Protein AF-A0A845X9U5-F1 (afdb_monomer_lite)

Radius of gyration: 23.57 Å; chains: 1; bounding box: 63×46×65 Å

pLDDT: mean 90.85, std 9.79, range [31.52, 98.44]

Structure (mmCIF, N/CA/C/O backbone):
data_AF-A0A845X9U5-F1
#
_entry.id   AF-A0A845X9U5-F1
#
loop_
_atom_site.group_PDB
_atom_site.id
_atom_site.type_symbol
_atom_site.label_atom_id
_atom_site.label_alt_id
_atom_site.label_comp_id
_atom_site.label_asym_id
_atom_site.label_entity_id
_atom_site.label_seq_id
_atom_site.pdbx_PDB_ins_code
_atom_site.Cartn_x
_atom_site.Cartn_y
_atom_site.Cartn_z
_atom_site.occupancy
_atom_site.B_iso_or_equiv
_atom_site.auth_seq_id
_atom_site.auth_comp_id
_atom_site.auth_asym_id
_atom_site.auth_atom_id
_atom_site.pdbx_PDB_model_num
ATOM 1 N N . SER A 1 1 ? 3.322 -19.881 -4.463 1.00 31.52 1 SER A N 1
ATOM 2 C CA . SER A 1 1 ? 2.014 -19.500 -3.898 1.00 31.52 1 SER A CA 1
ATOM 3 C C . SER A 1 1 ? 1.969 -17.984 -3.834 1.00 31.52 1 SER A C 1
ATOM 5 O O . SER A 1 1 ? 2.837 -17.399 -3.206 1.00 31.52 1 SER A O 1
ATOM 7 N N . ARG A 1 2 ? 1.052 -17.325 -4.556 1.00 35.91 2 ARG A N 1
ATOM 8 C CA . ARG A 1 2 ? 0.847 -15.877 -4.382 1.00 35.91 2 ARG A CA 1
ATOM 9 C C . ARG A 1 2 ? 0.108 -15.686 -3.056 1.00 35.91 2 ARG A C 1
ATOM 11 O O . ARG A 1 2 ? -0.905 -16.353 -2.850 1.00 35.91 2 ARG A O 1
ATOM 18 N N . TYR A 1 3 ? 0.653 -14.870 -2.157 1.00 35.44 3 TYR A N 1
ATOM 19 C CA . TYR A 1 3 ? -0.055 -14.401 -0.965 1.00 35.44 3 TYR A CA 1
ATOM 20 C C . TYR A 1 3 ? -1.413 -13.826 -1.402 1.00 35.44 3 TYR A C 1
ATOM 22 O O . TYR A 1 3 ? -1.476 -13.105 -2.397 1.00 35.44 3 TYR A O 1
ATOM 30 N N . LYS A 1 4 ? -2.499 -14.232 -0.735 1.00 44.25 4 LYS A N 1
ATOM 31 C CA . LYS A 1 4 ? -3.850 -13.712 -0.977 1.00 44.25 4 LYS A CA 1
ATOM 32 C C . LYS A 1 4 ? -4.212 -12.828 0.218 1.00 44.25 4 LYS A C 1
ATOM 34 O O . LYS A 1 4 ? -4.571 -13.392 1.252 1.00 44.25 4 LYS A O 1
ATOM 39 N N . PRO A 1 5 ? -4.068 -11.499 0.114 1.00 45.50 5 PRO A N 1
ATOM 40 C CA . PRO A 1 5 ? -4.427 -10.607 1.207 1.00 45.50 5 PRO A CA 1
ATOM 41 C C . PRO A 1 5 ? -5.929 -10.698 1.498 1.00 45.50 5 PRO A C 1
ATOM 43 O O . PRO A 1 5 ? -6.744 -10.859 0.584 1.00 45.50 5 PRO A O 1
ATOM 46 N N . GLN A 1 6 ? -6.280 -10.604 2.778 1.00 49.19 6 GLN A N 1
ATOM 47 C CA . GLN A 1 6 ? -7.663 -10.466 3.238 1.00 49.19 6 GLN A CA 1
ATOM 48 C C . GLN A 1 6 ? -8.200 -9.060 2.870 1.00 49.19 6 GLN A C 1
ATOM 50 O O . GLN A 1 6 ? -7.413 -8.192 2.483 1.00 49.19 6 GLN A O 1
ATOM 55 N N . PRO A 1 7 ? -9.525 -8.820 2.895 1.00 58.03 7 PRO A N 1
ATOM 56 C CA . PRO A 1 7 ? -10.082 -7.467 2.747 1.00 58.03 7 PRO A CA 1
ATOM 57 C C . PRO A 1 7 ? -9.643 -6.539 3.900 1.00 58.03 7 PRO A C 1
ATOM 59 O O . PRO A 1 7 ? -8.901 -6.990 4.775 1.00 58.03 7 PRO A O 1
ATOM 62 N N . SER A 1 8 ? -10.085 -5.268 3.860 1.00 65.44 8 SER A N 1
ATOM 63 C CA . SER A 1 8 ? -9.776 -4.166 4.801 1.00 65.44 8 SER A CA 1
ATOM 64 C C . SER A 1 8 ? -9.824 -4.575 6.272 1.00 65.44 8 SER A C 1
ATOM 66 O O . SER A 1 8 ? -10.243 -5.678 6.608 1.00 65.44 8 SER A O 1
ATOM 68 N N . SER A 1 9 ? -9.383 -3.734 7.188 1.00 70.94 9 SER A N 1
ATOM 69 C CA . SER A 1 9 ? -9.285 -4.085 8.590 1.00 70.94 9 SER A CA 1
ATOM 70 C C . SER A 1 9 ? -10.045 -3.104 9.502 1.00 70.94 9 SER A C 1
ATOM 72 O O . SER A 1 9 ? -10.317 -1.957 9.166 1.00 70.94 9 SER A O 1
ATOM 74 N N . CYS A 1 10 ? -10.606 -3.653 10.577 1.00 91.31 10 CYS A N 1
ATOM 75 C CA . CYS A 1 10 ? -11.752 -3.113 11.297 1.00 91.31 10 CYS A CA 1
ATOM 76 C C . CYS A 1 10 ? -11.868 -3.760 12.692 1.00 91.31 10 CYS A C 1
ATOM 78 O O . CYS A 1 10 ? -11.165 -4.726 13.012 1.00 91.31 10 CYS A O 1
ATOM 80 N N . PHE A 1 11 ? -12.853 -3.307 13.468 1.00 95.88 11 PHE A N 1
ATOM 81 C CA . PHE A 1 11 ? -13.241 -3.858 14.764 1.00 95.88 11 PHE A CA 1
ATOM 82 C C . PHE A 1 11 ? -14.580 -4.601 14.731 1.00 95.88 11 PHE A C 1
ATOM 84 O O . PHE A 1 11 ? -15.528 -4.161 14.088 1.00 95.88 11 PHE A O 1
ATOM 91 N N . GLY A 1 12 ? -14.688 -5.708 15.461 1.00 94.94 12 GLY A N 1
ATOM 92 C CA . GLY A 1 12 ? -15.943 -6.423 15.690 1.00 94.94 12 GLY A CA 1
ATOM 93 C C . GLY A 1 12 ? -16.902 -5.674 16.613 1.00 94.94 12 GLY A C 1
ATOM 94 O O . GLY A 1 12 ? -16.499 -4.775 17.364 1.00 94.94 12 GLY A O 1
ATOM 95 N N . GLN A 1 13 ? -18.170 -6.086 16.567 1.00 94.62 13 GLN A N 1
ATOM 96 C CA . GLN A 1 13 ? -19.234 -5.555 17.425 1.00 94.62 13 GLN A CA 1
ATOM 97 C C . GLN A 1 13 ? -18.867 -5.652 18.911 1.00 94.62 13 GLN A C 1
ATOM 99 O O . GLN A 1 13 ? -18.185 -6.582 19.346 1.00 94.62 13 GLN A O 1
ATOM 104 N N . GLY A 1 14 ? -19.318 -4.679 19.700 1.00 94.56 14 GLY A N 1
ATOM 105 C CA . GLY A 1 14 ? -19.057 -4.608 21.136 1.00 94.56 14 GLY A CA 1
ATOM 106 C C . GLY A 1 14 ? -17.693 -4.023 21.514 1.00 94.56 14 GLY A C 1
ATOM 107 O O . GLY A 1 14 ? -17.473 -3.747 22.696 1.00 94.56 14 GLY A O 1
ATOM 108 N N . THR A 1 15 ? -16.797 -3.772 20.549 1.00 96.75 15 THR A N 1
ATOM 109 C CA . THR A 1 15 ? -15.573 -2.993 20.798 1.00 96.75 15 THR A CA 1
ATOM 110 C C . THR A 1 15 ? -15.973 -1.606 21.295 1.00 96.75 15 THR A C 1
ATOM 112 O O . THR A 1 15 ? -16.692 -0.893 20.596 1.00 96.75 15 THR A O 1
ATOM 115 N N . LEU A 1 16 ? -15.546 -1.205 22.499 1.00 97.44 16 LEU A N 1
ATOM 116 C CA . LEU A 1 16 ? -15.914 0.113 23.022 1.00 97.44 16 LEU A CA 1
ATOM 117 C C . LEU A 1 16 ? -14.948 1.180 22.516 1.00 97.44 16 LEU A C 1
ATOM 119 O O . LEU A 1 16 ? -13.734 0.980 22.486 1.00 97.44 16 LEU A O 1
ATOM 123 N N . VAL A 1 17 ? -15.506 2.334 22.182 1.00 98.12 17 VAL A N 1
ATOM 124 C CA . VAL A 1 17 ? -14.801 3.548 21.779 1.00 98.12 17 VAL A CA 1
ATOM 125 C C . VAL A 1 17 ? -14.891 4.555 22.919 1.00 98.12 17 VAL A C 1
ATOM 127 O O . VAL A 1 17 ? -15.959 4.726 23.516 1.00 98.12 17 VAL A O 1
ATOM 130 N N . LEU A 1 18 ? -13.776 5.215 23.235 1.00 98.12 18 LEU A N 1
ATOM 131 C CA . LEU A 1 18 ? -13.756 6.304 24.209 1.00 98.12 18 LEU A CA 1
ATOM 132 C C . LEU A 1 18 ? -14.296 7.591 23.571 1.00 98.12 18 LEU A C 1
ATOM 134 O O . LEU A 1 18 ? -13.708 8.140 22.636 1.00 98.12 18 LEU A O 1
ATOM 138 N N . MET A 1 19 ? -15.408 8.084 24.101 1.00 98.44 19 MET A N 1
ATOM 139 C CA . MET A 1 19 ? -16.064 9.308 23.653 1.00 98.44 19 MET A CA 1
ATOM 140 C C . MET A 1 19 ? -15.347 10.547 24.202 1.00 98.44 19 MET A C 1
ATOM 142 O O . MET A 1 19 ? -14.630 10.479 25.203 1.00 98.44 19 MET A O 1
ATOM 146 N N . ALA A 1 20 ? -15.547 11.703 23.566 1.00 98.00 20 ALA A N 1
ATOM 147 C CA . ALA A 1 20 ? -14.910 12.959 23.976 1.00 98.00 20 ALA A CA 1
ATOM 148 C C . ALA A 1 20 ? -15.318 13.441 25.383 1.00 98.00 20 ALA A C 1
ATOM 150 O O . ALA A 1 20 ? -14.573 14.182 26.023 1.00 98.00 20 ALA A O 1
ATOM 151 N N . ASP A 1 21 ? -16.485 13.024 25.877 1.00 97.50 21 ASP A N 1
ATOM 152 C CA . ASP A 1 21 ? -16.971 13.327 27.228 1.00 97.50 21 ASP A CA 1
ATOM 153 C C . ASP A 1 21 ? -16.441 12.354 28.302 1.00 97.50 21 ASP A C 1
ATOM 155 O O . ASP A 1 21 ? -16.781 12.487 29.479 1.00 97.50 21 ASP A O 1
ATOM 159 N N . GLY A 1 22 ? -15.605 11.387 27.906 1.00 96.25 22 GLY A N 1
ATOM 160 C CA . GLY A 1 22 ? -15.029 10.360 28.771 1.00 96.25 22 GLY A CA 1
ATOM 161 C C . GLY A 1 22 ? -15.909 9.122 28.969 1.00 96.25 22 GLY A C 1
ATOM 162 O O . GLY A 1 22 ? -15.465 8.178 29.623 1.00 96.25 22 GLY A O 1
ATOM 163 N N . GLN A 1 23 ? -17.128 9.087 28.418 1.00 97.00 23 GLN A N 1
ATOM 164 C CA . GLN A 1 23 ? -17.947 7.872 28.404 1.00 97.00 23 GLN A CA 1
ATOM 165 C C . GLN A 1 23 ? -17.443 6.878 27.353 1.00 97.00 23 GLN A C 1
ATOM 167 O O . GLN A 1 23 ? -16.634 7.206 26.485 1.00 97.00 23 GLN A O 1
ATOM 172 N N . THR A 1 24 ? -17.943 5.646 27.407 1.00 97.44 24 THR A N 1
ATOM 173 C CA . THR A 1 24 ? -17.691 4.635 26.379 1.00 97.44 24 THR A CA 1
ATOM 174 C C . THR A 1 24 ? -18.954 4.325 25.598 1.00 97.44 24 THR A C 1
ATOM 176 O O . THR A 1 24 ? -20.063 4.342 26.137 1.00 97.44 24 THR A O 1
ATOM 179 N N . LYS A 1 25 ? -18.787 4.013 24.315 1.00 97.56 25 LYS A N 1
ATOM 180 C CA . LYS A 1 25 ? -19.885 3.609 23.437 1.00 97.56 25 LYS A CA 1
ATOM 181 C C . LYS A 1 25 ? -19.441 2.425 22.573 1.00 97.56 25 LYS A C 1
ATOM 183 O O . LYS A 1 25 ? -18.320 2.461 22.068 1.00 97.56 25 LYS A O 1
ATOM 188 N N . PRO A 1 26 ? -20.263 1.373 22.406 1.00 97.50 26 PRO A N 1
ATOM 189 C CA . PRO A 1 26 ? -19.963 0.307 21.453 1.00 97.50 26 PRO A CA 1
ATOM 190 C C . PRO A 1 26 ? -19.811 0.876 20.040 1.00 97.50 26 PRO A C 1
ATOM 192 O O . PRO A 1 26 ? -20.582 1.762 19.655 1.00 97.50 26 PRO A O 1
ATOM 195 N N . ILE A 1 27 ? -18.837 0.384 19.276 1.00 97.69 27 ILE A N 1
ATOM 196 C CA . ILE A 1 27 ? -18.487 0.940 17.964 1.00 97.69 27 ILE A CA 1
ATOM 197 C C . ILE A 1 27 ? -19.661 0.898 16.978 1.00 97.69 27 ILE A C 1
ATOM 199 O O . ILE A 1 27 ? -19.878 1.855 16.240 1.00 97.69 27 ILE A O 1
ATOM 203 N N . GLU A 1 28 ? -20.500 -0.137 17.039 1.00 96.69 28 GLU A N 1
ATOM 204 C CA . GLU A 1 28 ? -21.699 -0.278 16.209 1.00 96.69 28 GLU A CA 1
ATOM 205 C C . GLU A 1 28 ? -22.796 0.751 16.521 1.00 96.69 28 GLU A C 1
ATOM 207 O O . GLU A 1 28 ? -23.734 0.919 15.744 1.00 96.69 28 GLU A O 1
ATOM 212 N N . SER A 1 29 ? -22.703 1.431 17.668 1.00 97.75 29 SER A N 1
ATOM 213 C CA . SER A 1 29 ? -23.651 2.471 18.076 1.00 97.75 29 SER A CA 1
ATOM 214 C C . SER A 1 29 ? -23.189 3.881 17.698 1.00 97.75 29 SER A C 1
ATOM 216 O O . SER A 1 29 ? -23.972 4.826 17.848 1.00 97.75 29 SER A O 1
ATOM 218 N N . ILE A 1 30 ? -21.931 4.056 17.277 1.00 98.00 30 ILE A N 1
ATOM 219 C CA . ILE A 1 30 ? -21.366 5.350 16.870 1.00 98.00 30 ILE A CA 1
ATOM 220 C C . ILE A 1 30 ? -22.118 5.880 15.643 1.00 98.00 30 ILE A C 1
ATOM 222 O O . ILE A 1 30 ? -22.505 5.117 14.759 1.00 98.00 30 ILE A O 1
ATOM 226 N N . GLN A 1 31 ? -22.354 7.190 15.602 1.00 96.62 31 GLN A N 1
ATOM 227 C CA . GLN A 1 31 ? -23.038 7.874 14.503 1.00 96.62 31 GLN A CA 1
ATOM 228 C C . GLN A 1 31 ? -22.156 8.971 13.903 1.00 96.62 31 GLN A C 1
ATOM 230 O O . GLN A 1 31 ? -21.259 9.499 14.560 1.00 96.62 31 GLN A O 1
ATOM 235 N N . LEU A 1 32 ? -22.425 9.336 12.645 1.00 94.69 32 LEU A N 1
ATOM 236 C CA . LEU A 1 32 ? -21.774 10.485 12.016 1.00 94.69 32 LEU A CA 1
ATOM 237 C C . LEU A 1 32 ? -22.016 11.750 12.850 1.00 94.69 32 LEU A C 1
ATOM 239 O O . LEU A 1 32 ? -23.143 12.048 13.243 1.00 94.69 32 LEU A O 1
ATOM 243 N N . GLY A 1 33 ? -20.946 12.500 13.102 1.00 96.12 33 GLY A N 1
ATOM 244 C CA . GLY A 1 33 ? -20.955 13.694 13.941 1.00 96.12 33 GLY A CA 1
ATOM 245 C C . GLY A 1 33 ? -20.732 13.445 15.435 1.00 96.12 33 GLY A C 1
ATOM 246 O O . GLY A 1 33 ? -20.496 14.428 16.140 1.00 96.12 33 GLY A O 1
ATOM 247 N N . ASP A 1 34 ? -20.747 12.191 15.913 1.00 98.38 34 ASP A N 1
ATOM 248 C CA . ASP A 1 34 ? -20.319 11.867 17.280 1.00 98.38 34 ASP A CA 1
ATOM 249 C C . ASP A 1 34 ? -18.869 12.335 17.499 1.00 98.38 34 ASP A C 1
ATOM 251 O O . ASP A 1 34 ? -18.025 12.222 16.607 1.00 98.38 34 ASP A O 1
ATOM 255 N N . GLU A 1 35 ? -18.567 12.852 18.693 1.00 98.38 35 GLU A N 1
ATOM 256 C CA . GLU A 1 35 ? -17.213 13.269 19.069 1.00 98.38 35 GLU A CA 1
ATOM 257 C C . GLU A 1 35 ? -16.525 12.186 19.903 1.00 98.38 35 GLU A C 1
ATOM 259 O O . GLU A 1 35 ? -16.975 11.831 20.996 1.00 98.38 35 GLU A O 1
ATOM 264 N N . VAL A 1 36 ? -15.400 11.681 19.400 1.00 98.44 36 VAL A N 1
ATOM 265 C CA . VAL A 1 36 ? -14.570 10.680 20.079 1.00 98.44 36 VAL A CA 1
ATOM 266 C C . VAL A 1 36 ? -13.299 11.314 20.627 1.00 98.44 36 VAL A C 1
ATOM 268 O O . VAL A 1 36 ? -12.811 12.333 20.120 1.00 98.44 36 VAL A O 1
ATOM 271 N N . GLN A 1 37 ? -12.743 10.706 21.670 1.00 97.88 37 GLN A N 1
ATOM 272 C CA . GLN A 1 37 ? -11.447 11.108 22.192 1.00 97.88 37 GLN A CA 1
ATOM 273 C C . GLN A 1 37 ? -10.350 10.680 21.209 1.00 97.88 37 GLN A C 1
ATOM 275 O O . GLN A 1 37 ? -10.283 9.519 20.805 1.00 97.88 37 GLN A O 1
ATOM 280 N N . SER A 1 38 ? -9.458 11.610 20.861 1.00 96.00 38 SER A N 1
ATOM 281 C CA . SER A 1 38 ? -8.282 11.332 20.030 1.00 96.00 38 SER A CA 1
ATOM 282 C C . SER A 1 38 ? -6.997 11.839 20.683 1.00 96.00 38 SER A C 1
ATOM 284 O O . SER A 1 38 ? -7.021 12.665 21.601 1.00 96.00 38 SER A O 1
ATOM 286 N N . ASN A 1 39 ? -5.846 11.377 20.198 1.00 93.19 39 ASN A N 1
ATOM 287 C CA . ASN A 1 39 ? -4.536 11.869 20.640 1.00 93.19 39 ASN A CA 1
ATOM 288 C C . ASN A 1 39 ? -4.292 13.362 20.329 1.00 93.19 39 ASN A C 1
ATOM 290 O O . ASN A 1 39 ? -3.377 13.956 20.895 1.00 93.19 39 ASN A O 1
ATOM 294 N N . LEU A 1 40 ? -5.102 13.976 19.460 1.00 92.94 40 LEU A N 1
ATOM 295 C CA . LEU A 1 40 ? -5.046 15.400 19.104 1.00 92.94 40 LEU A CA 1
ATOM 296 C C . LEU A 1 40 ? -6.229 16.205 19.680 1.00 92.94 40 LEU A C 1
ATOM 298 O O . LEU A 1 40 ? -6.554 17.283 19.171 1.00 92.94 40 LEU A O 1
ATOM 302 N N . GLY A 1 41 ? -6.867 15.681 20.733 1.00 94.69 41 GLY A N 1
ATOM 303 C CA . GLY A 1 41 ? -8.091 16.216 21.336 1.00 94.69 41 GLY A CA 1
ATOM 304 C C . GLY A 1 41 ? -9.364 15.651 20.695 1.00 94.69 41 GLY A C 1
ATOM 305 O O . GLY A 1 41 ? -9.270 14.825 19.789 1.00 94.69 41 GLY A O 1
ATOM 306 N N . PRO A 1 42 ? -10.559 16.062 21.144 1.00 97.38 42 PRO A N 1
ATOM 307 C CA . PRO A 1 42 ? -11.818 15.609 20.557 1.00 97.38 42 PRO A CA 1
ATOM 308 C C . PRO A 1 42 ? -11.879 15.796 19.035 1.00 97.38 42 PRO A C 1
ATOM 310 O O . PRO A 1 42 ? -11.391 16.801 18.494 1.00 97.38 42 PRO A O 1
ATOM 313 N N . ARG A 1 43 ? -12.461 14.812 18.346 1.00 97.38 43 ARG A N 1
ATOM 314 C CA . ARG A 1 43 ? -12.668 14.822 16.893 1.00 97.38 43 ARG A CA 1
ATOM 315 C C . ARG A 1 43 ? -14.025 14.238 16.540 1.00 97.38 43 ARG A C 1
ATOM 317 O O . ARG A 1 43 ? -14.436 13.238 17.126 1.00 97.38 43 ARG A O 1
ATOM 324 N N . LYS A 1 44 ? -14.676 14.831 15.543 1.00 97.50 44 LYS A N 1
ATOM 325 C CA . LYS A 1 44 ? -15.920 14.301 14.976 1.00 97.50 44 LYS A CA 1
ATOM 326 C C . LYS A 1 44 ? -15.667 13.101 14.079 1.00 97.50 44 LYS A C 1
ATOM 328 O O . LYS A 1 44 ? -14.728 13.111 13.284 1.00 97.50 44 LYS A O 1
ATOM 333 N N . VAL A 1 45 ? -16.554 12.119 14.155 1.00 96.56 45 VAL A N 1
ATOM 334 C CA . VAL A 1 45 ? -16.645 11.018 13.193 1.00 96.56 45 VAL A CA 1
ATOM 335 C C . VAL A 1 45 ? -17.290 11.535 11.908 1.00 96.56 45 VAL A C 1
ATOM 337 O O . VAL A 1 45 ? -18.387 12.094 11.941 1.00 96.56 45 VAL A O 1
ATOM 340 N N . VAL A 1 46 ? -16.609 11.364 10.776 1.00 94.00 46 VAL A N 1
ATOM 341 C CA . VAL A 1 46 ? -17.048 11.854 9.455 1.00 94.00 46 VAL A CA 1
ATOM 342 C C . VAL A 1 46 ? -17.328 10.747 8.445 1.00 94.00 46 VAL A C 1
ATOM 344 O O . VAL A 1 46 ? -17.990 10.997 7.441 1.00 94.00 46 VAL A O 1
ATOM 347 N N . LEU A 1 47 ? -16.859 9.530 8.717 1.00 92.25 47 LEU A N 1
ATOM 348 C CA . LEU A 1 47 ? -17.216 8.323 7.981 1.00 92.25 47 LEU A CA 1
ATOM 349 C C . LEU A 1 47 ? -17.216 7.142 8.951 1.00 92.25 47 LEU A C 1
ATOM 351 O O . LEU A 1 47 ? -16.389 7.090 9.862 1.00 92.25 47 LEU A O 1
ATOM 355 N N . ILE A 1 48 ? -18.130 6.201 8.739 1.00 93.75 48 ILE A N 1
ATOM 356 C CA . ILE A 1 48 ? -18.153 4.922 9.447 1.00 93.75 48 ILE A CA 1
ATOM 357 C C . ILE A 1 48 ? -18.146 3.842 8.378 1.00 93.75 48 ILE A C 1
ATOM 359 O O . ILE A 1 48 ? -19.126 3.688 7.648 1.00 93.75 48 ILE A O 1
ATOM 363 N N . GLU A 1 49 ? -17.042 3.116 8.272 1.00 92.12 49 GLU A N 1
ATOM 364 C CA . GLU A 1 49 ? -16.966 1.964 7.384 1.00 92.12 49 GLU A CA 1
ATOM 365 C C . GLU A 1 49 ? -17.585 0.757 8.081 1.00 92.12 49 GLU A C 1
ATOM 367 O O . GLU A 1 49 ? -17.336 0.530 9.264 1.00 92.12 49 GLU A O 1
ATOM 372 N N . GLN A 1 50 ? -18.412 -0.005 7.361 1.00 92.62 50 GLN A N 1
ATOM 373 C CA . GLN A 1 50 ? -19.138 -1.153 7.918 1.00 92.62 50 GLN A CA 1
ATOM 374 C C . GLN A 1 50 ? -19.042 -2.400 7.019 1.00 92.62 50 GLN A C 1
ATOM 376 O O . GLN A 1 50 ? -20.070 -2.934 6.592 1.00 92.62 50 GLN A O 1
ATOM 381 N N . PRO A 1 51 ? -17.838 -2.861 6.629 1.00 91.25 51 PRO A N 1
ATOM 382 C CA . PRO A 1 51 ? -17.717 -4.028 5.765 1.00 91.25 51 PRO A CA 1
ATOM 383 C C . PRO A 1 51 ? -18.123 -5.318 6.493 1.00 91.25 51 PRO A C 1
ATOM 385 O O . PRO A 1 51 ? -18.018 -5.434 7.716 1.00 91.25 51 PRO A O 1
ATOM 388 N N . LYS A 1 52 ? -18.520 -6.351 5.741 1.00 91.62 52 LYS A N 1
ATOM 389 C CA . LYS A 1 52 ? -18.781 -7.673 6.329 1.00 91.62 52 LYS A CA 1
ATOM 390 C C . LYS A 1 52 ? -17.485 -8.305 6.802 1.00 91.62 52 LYS A C 1
ATOM 392 O O . LYS A 1 52 ? -16.490 -8.300 6.070 1.00 91.62 52 LYS A O 1
ATOM 397 N N . ARG A 1 53 ? -17.494 -8.954 7.965 1.00 90.19 53 ARG A N 1
ATOM 398 C CA . ARG A 1 53 ? -16.384 -9.737 8.523 1.00 90.19 53 ARG A CA 1
ATOM 399 C C . ARG A 1 53 ? -15.840 -10.754 7.525 1.00 90.19 53 ARG A C 1
ATOM 401 O O . ARG A 1 53 ? -14.629 -10.944 7.489 1.00 90.19 53 ARG A O 1
ATOM 408 N N . ALA A 1 54 ? -16.685 -11.341 6.675 1.00 87.69 54 ALA A N 1
ATOM 409 C CA . ALA A 1 54 ? -16.272 -12.152 5.524 1.00 87.69 54 ALA A CA 1
ATOM 410 C C . ALA A 1 54 ? -15.245 -13.244 5.879 1.00 87.69 54 ALA A C 1
ATOM 412 O O . ALA A 1 54 ? -14.206 -13.386 5.235 1.00 87.69 54 ALA A O 1
ATOM 413 N N . ASN A 1 55 ? -15.533 -14.010 6.935 1.00 88.31 55 ASN A N 1
ATOM 414 C CA . ASN A 1 55 ? -14.688 -15.101 7.430 1.00 88.31 55 ASN A CA 1
ATOM 415 C C . ASN A 1 55 ? -13.276 -14.672 7.887 1.00 88.31 55 ASN A C 1
ATOM 417 O O . ASN A 1 55 ? -12.352 -15.489 7.914 1.00 88.31 55 ASN A O 1
ATOM 421 N N . ARG A 1 56 ? -13.089 -13.407 8.275 1.00 90.38 56 ARG A N 1
ATOM 422 C CA . ARG A 1 56 ? -11.860 -12.951 8.935 1.00 90.38 56 ARG A CA 1
ATOM 423 C C . ARG A 1 56 ? -11.850 -13.372 10.409 1.00 90.38 56 ARG A C 1
ATOM 425 O O . ARG A 1 56 ? -12.846 -13.228 11.118 1.00 90.38 56 ARG A O 1
ATOM 432 N N . THR A 1 57 ? -10.712 -13.865 10.889 1.00 94.25 57 THR A N 1
ATOM 433 C CA . THR A 1 57 ? -10.446 -14.027 12.328 1.00 94.25 57 THR A CA 1
ATOM 434 C C . THR A 1 57 ? -10.335 -12.645 12.972 1.00 94.25 57 THR A C 1
ATOM 436 O O . THR A 1 57 ? -9.660 -11.771 12.422 1.00 94.25 57 THR A O 1
ATOM 439 N N . LEU A 1 58 ? -10.983 -12.457 14.122 1.00 95.75 58 LEU A N 1
ATOM 440 C CA . LEU A 1 58 ? -10.787 -11.280 14.970 1.00 95.75 58 LEU A CA 1
ATOM 441 C C . LEU A 1 58 ? -9.861 -11.641 16.125 1.00 95.75 58 LEU A C 1
ATOM 443 O O . LEU A 1 58 ? -9.758 -12.806 16.495 1.00 95.75 58 LEU A O 1
ATOM 447 N N . TYR A 1 59 ? -9.180 -10.660 16.691 1.00 96.75 59 TYR A N 1
ATOM 448 C CA . TYR A 1 59 ? -8.189 -10.871 17.733 1.00 96.75 59 TYR A CA 1
ATOM 449 C C . TYR A 1 59 ? -8.457 -9.928 18.890 1.00 96.75 59 TYR A C 1
ATOM 451 O O . TYR A 1 59 ? -8.642 -8.728 18.672 1.00 96.75 59 TYR A O 1
ATOM 459 N N . SER A 1 60 ? -8.432 -10.473 20.104 1.00 96.06 60 SER A N 1
ATOM 460 C CA . SER A 1 60 ? -8.431 -9.672 21.320 1.00 96.06 60 SER A CA 1
ATOM 461 C C . SER A 1 60 ? -7.045 -9.583 21.935 1.00 96.06 60 SER A C 1
ATOM 463 O O . SER A 1 60 ? -6.229 -10.504 21.848 1.00 96.06 60 SER A O 1
ATOM 465 N N . LEU A 1 61 ? -6.769 -8.425 22.532 1.00 96.19 61 LEU A N 1
ATOM 466 C CA . LEU A 1 61 ? -5.487 -8.097 23.150 1.00 96.19 61 LEU A CA 1
ATOM 467 C C . LEU A 1 61 ? -5.668 -8.024 24.663 1.00 96.19 61 LEU A C 1
ATOM 469 O O . LEU A 1 61 ? -6.574 -7.336 25.130 1.00 96.19 61 LEU A O 1
ATOM 473 N N . ASN A 1 62 ? -4.819 -8.701 25.438 1.00 95.44 62 ASN A N 1
ATOM 474 C CA . ASN A 1 62 ? -4.832 -8.663 26.908 1.00 95.44 62 ASN A CA 1
ATOM 475 C C . ASN A 1 62 ? -6.215 -8.934 27.541 1.00 95.44 62 ASN A C 1
ATOM 477 O O . ASN A 1 62 ? -6.566 -8.301 28.532 1.00 95.44 62 ASN A O 1
ATOM 481 N N . GLN A 1 63 ? -7.010 -9.844 26.961 1.00 90.12 63 GLN A N 1
ATOM 482 C CA . GLN A 1 63 ? -8.383 -10.156 27.410 1.00 90.12 63 GLN A CA 1
ATOM 483 C C . GLN A 1 63 ? -9.348 -8.953 27.372 1.00 90.12 63 GLN A C 1
ATOM 485 O O . GLN A 1 63 ? -10.393 -8.969 28.021 1.00 90.12 63 GLN A O 1
ATOM 490 N N . SER A 1 64 ? -9.007 -7.902 26.621 1.00 90.38 64 SER A N 1
ATOM 491 C CA . SER A 1 64 ? -9.879 -6.746 26.410 1.00 90.38 64 SER A CA 1
ATOM 492 C C . SER A 1 64 ? -11.052 -7.071 25.482 1.00 90.38 64 SER A C 1
ATOM 494 O O . SER A 1 64 ? -11.074 -8.095 24.799 1.00 90.38 64 SER A O 1
ATOM 496 N N . THR A 1 65 ? -12.012 -6.149 25.422 1.00 88.44 65 THR A N 1
ATOM 497 C CA . THR A 1 65 ? -13.155 -6.172 24.495 1.00 88.44 65 THR A CA 1
ATOM 498 C C . THR A 1 65 ? -12.809 -5.683 23.085 1.00 88.44 65 THR A C 1
ATOM 500 O O . THR A 1 65 ? -13.708 -5.485 22.274 1.00 88.44 65 THR A O 1
ATOM 503 N N . VAL A 1 66 ? -11.529 -5.456 22.772 1.00 87.44 66 VAL A N 1
ATOM 504 C CA . VAL A 1 66 ? -11.103 -5.106 21.411 1.00 87.44 66 VAL A CA 1
ATOM 505 C C . VAL A 1 66 ? -11.131 -6.357 20.550 1.00 87.44 66 VAL A C 1
ATOM 507 O O . VAL A 1 66 ? -10.441 -7.317 20.868 1.00 87.44 66 VAL A O 1
ATOM 510 N N . PHE A 1 67 ? -11.866 -6.333 19.441 1.00 92.06 67 PHE A N 1
ATOM 511 C CA . PHE A 1 67 ? -11.876 -7.424 18.464 1.00 92.06 67 PHE A CA 1
ATOM 512 C C . PHE A 1 67 ? -11.392 -6.918 17.110 1.00 92.06 67 PHE A C 1
ATOM 514 O O . PHE A 1 67 ? -12.195 -6.575 16.254 1.00 92.06 67 PHE A O 1
ATOM 521 N N . ALA A 1 68 ? -10.081 -6.845 16.906 1.00 95.75 68 ALA A N 1
ATOM 522 C CA . ALA A 1 68 ? -9.505 -6.290 15.682 1.00 95.75 68 ALA A CA 1
ATOM 523 C C . ALA A 1 68 ? -9.200 -7.377 14.646 1.00 95.75 68 ALA A C 1
ATOM 525 O O . ALA A 1 68 ? -8.819 -8.496 14.990 1.00 95.75 68 ALA A O 1
ATOM 526 N N . THR A 1 69 ? -9.302 -7.059 13.362 1.00 95.25 69 THR A N 1
ATOM 527 C CA . THR A 1 69 ? -8.736 -7.907 12.303 1.00 95.25 69 THR A CA 1
ATOM 528 C C . THR A 1 69 ? -7.208 -7.840 12.280 1.00 95.25 69 THR A C 1
ATOM 530 O O . THR A 1 69 ? -6.594 -6.915 12.809 1.00 95.25 69 THR A O 1
ATOM 533 N N . SER A 1 70 ? -6.560 -8.811 11.629 1.00 95.50 70 SER A N 1
ATOM 534 C CA . SER A 1 70 ? -5.095 -8.929 11.665 1.00 95.50 70 SER A CA 1
ATOM 535 C C . SER A 1 70 ? -4.343 -7.744 11.046 1.00 95.50 70 SER A C 1
ATOM 537 O O . SER A 1 70 ? -3.189 -7.516 11.391 1.00 95.50 70 SER A O 1
ATOM 539 N N . GLY A 1 71 ? -4.968 -7.001 10.133 1.00 94.25 71 GLY A N 1
ATOM 540 C CA . GLY A 1 71 ? -4.357 -5.843 9.481 1.00 94.25 71 GLY A CA 1
ATOM 541 C C . GLY A 1 71 ? -4.413 -4.547 10.292 1.00 94.25 71 GLY A C 1
ATOM 542 O O . GLY A 1 71 ? -3.860 -3.561 9.821 1.00 94.25 71 GLY A O 1
ATOM 543 N N . HIS A 1 72 ? -5.062 -4.518 11.465 1.00 96.06 72 HIS A N 1
ATOM 544 C CA . HIS A 1 72 ? -5.474 -3.235 12.039 1.00 96.06 72 HIS A CA 1
ATOM 545 C C . HIS A 1 72 ? -4.288 -2.476 12.638 1.00 96.06 72 HIS A C 1
ATOM 547 O O . HIS A 1 72 ? -3.512 -3.078 13.389 1.00 96.06 72 HIS A O 1
ATOM 553 N N . PRO A 1 73 ? -4.119 -1.178 12.326 1.00 95.75 73 PRO A N 1
ATOM 554 C CA . PRO A 1 73 ? -2.982 -0.396 12.787 1.00 95.75 73 PRO A CA 1
ATOM 555 C C . PRO A 1 73 ? -3.159 0.088 14.234 1.00 95.75 73 PRO A C 1
ATOM 557 O O . PRO A 1 73 ? -3.906 1.020 14.529 1.00 95.75 73 PRO A O 1
ATOM 560 N N . PHE A 1 74 ? -2.367 -0.478 15.140 1.00 96.81 74 PHE A N 1
ATOM 561 C CA . PHE A 1 74 ? -2.192 0.023 16.503 1.00 96.81 74 PHE A CA 1
ATOM 562 C C . PHE A 1 74 ? -0.981 0.950 16.592 1.00 96.81 74 PHE A C 1
ATOM 564 O O . PHE A 1 74 ? 0.059 0.686 15.988 1.00 96.81 74 PHE A O 1
ATOM 571 N N . ARG A 1 75 ? -1.059 2.021 17.380 1.00 95.75 75 ARG A N 1
ATOM 572 C CA . ARG A 1 75 ? 0.072 2.939 17.579 1.00 95.75 75 ARG A CA 1
ATOM 573 C C . ARG A 1 75 ? 1.127 2.332 18.498 1.00 95.75 75 ARG A C 1
ATOM 575 O O . ARG A 1 75 ? 0.817 1.872 19.593 1.00 95.75 75 ARG A O 1
ATOM 582 N N . ALA A 1 76 ? 2.388 2.395 18.082 1.00 94.56 76 ALA A N 1
ATOM 583 C CA . ALA A 1 76 ? 3.529 2.084 18.935 1.00 94.56 76 ALA A CA 1
ATOM 584 C C . ALA A 1 76 ? 3.645 3.088 20.091 1.00 94.56 76 ALA A C 1
ATOM 586 O O . ALA A 1 76 ? 3.457 4.287 19.880 1.00 94.56 76 ALA A O 1
ATOM 587 N N . ALA A 1 77 ? 4.032 2.620 21.277 1.00 92.38 77 ALA A N 1
ATOM 588 C CA . ALA A 1 77 ? 4.470 3.505 22.351 1.00 92.38 77 ALA A CA 1
ATOM 589 C C . ALA A 1 77 ? 5.887 4.038 22.057 1.00 92.38 77 ALA A C 1
ATOM 591 O O . ALA A 1 77 ? 6.805 3.262 21.790 1.00 92.38 77 ALA A O 1
ATOM 592 N N . GLY A 1 78 ? 6.100 5.355 22.113 1.00 82.19 78 GLY A N 1
ATOM 593 C CA . GLY A 1 78 ? 7.436 5.945 21.981 1.00 82.19 78 GLY A CA 1
ATOM 594 C C . GLY A 1 78 ? 7.437 7.468 21.848 1.00 82.19 78 GLY A C 1
ATOM 595 O O . GLY A 1 78 ? 6.396 8.100 21.745 1.00 82.19 78 GLY A O 1
ATOM 596 N N . ALA A 1 79 ? 8.621 8.086 21.831 1.00 60.34 79 ALA A N 1
ATOM 597 C CA . ALA A 1 79 ? 8.738 9.549 21.769 1.00 60.34 79 ALA A CA 1
ATOM 598 C C . ALA A 1 79 ? 8.120 10.158 20.493 1.00 60.34 79 ALA A C 1
ATOM 600 O O . ALA A 1 79 ? 7.580 11.260 20.548 1.00 60.34 79 ALA A O 1
ATOM 601 N N . ASP A 1 80 ? 8.156 9.423 19.375 1.00 67.12 80 ASP A N 1
ATOM 602 C CA . ASP A 1 80 ? 7.641 9.902 18.090 1.00 67.12 80 ASP A CA 1
ATOM 603 C C . ASP A 1 80 ? 6.231 9.369 17.751 1.00 67.12 80 ASP A C 1
ATOM 605 O O . ASP A 1 80 ? 5.587 9.943 16.882 1.00 67.12 80 ASP A O 1
ATOM 609 N N . ASN A 1 81 ? 5.723 8.309 18.410 1.00 67.00 81 ASN A N 1
ATOM 610 C CA . ASN A 1 81 ? 4.367 7.720 18.248 1.00 67.00 81 ASN A CA 1
ATOM 611 C C . ASN A 1 81 ? 3.843 7.561 16.793 1.00 67.00 81 ASN A C 1
ATOM 613 O O . ASN A 1 81 ? 2.633 7.508 16.546 1.00 67.00 81 ASN A O 1
ATOM 617 N N . VAL A 1 82 ? 4.733 7.496 15.799 1.00 80.12 82 VAL A N 1
ATOM 618 C CA . VAL A 1 82 ? 4.363 7.366 14.380 1.00 80.12 82 VAL A CA 1
ATOM 619 C C . VAL A 1 82 ? 4.458 5.934 13.864 1.00 80.12 82 VAL A C 1
ATOM 621 O O . VAL A 1 82 ? 3.912 5.642 12.812 1.00 80.12 82 VAL A O 1
ATOM 624 N N . MET A 1 83 ? 5.122 5.019 14.562 1.00 91.12 83 MET A N 1
ATOM 625 C CA . MET A 1 83 ? 5.169 3.628 14.114 1.00 91.12 83 MET A CA 1
ATOM 626 C C . MET A 1 83 ? 3.837 2.929 14.401 1.00 91.12 83 MET A C 1
ATOM 628 O O . MET A 1 83 ? 3.184 3.208 15.411 1.00 91.12 83 MET A O 1
ATOM 632 N N . ARG A 1 84 ? 3.426 2.040 13.494 1.00 94.44 84 ARG A N 1
ATOM 633 C CA . ARG A 1 84 ? 2.220 1.218 13.638 1.00 94.44 84 ARG A CA 1
ATOM 634 C C . ARG A 1 84 ? 2.603 -0.237 13.860 1.00 94.44 84 ARG A C 1
ATOM 636 O O . ARG A 1 84 ? 3.605 -0.696 13.322 1.00 94.44 84 ARG A O 1
ATOM 643 N N . TYR A 1 85 ? 1.788 -0.967 14.601 1.00 96.31 85 TYR A N 1
ATOM 644 C CA . TYR A 1 85 ? 1.862 -2.413 14.734 1.00 96.31 85 TYR A CA 1
ATOM 645 C C . TYR A 1 85 ? 0.571 -3.039 14.221 1.00 96.31 85 TYR A C 1
ATOM 647 O O . TYR A 1 85 ? -0.513 -2.556 14.530 1.00 96.31 85 TYR A O 1
ATOM 655 N N . ALA A 1 86 ? 0.698 -4.129 13.473 1.00 96.88 86 ALA A N 1
ATOM 656 C CA . ALA A 1 86 ? -0.420 -4.971 13.058 1.00 96.88 86 ALA A CA 1
ATOM 657 C C . ALA A 1 86 ? -0.021 -6.443 13.179 1.00 96.88 86 ALA A C 1
ATOM 659 O O . ALA A 1 86 ? 1.155 -6.789 13.048 1.00 96.88 86 ALA A O 1
ATOM 660 N N . LEU A 1 87 ? -0.989 -7.322 13.433 1.00 96.06 87 LEU A N 1
ATOM 661 C CA . LEU A 1 87 ? -0.750 -8.769 13.535 1.00 96.06 87 LEU A CA 1
ATOM 662 C C . LEU A 1 87 ? -0.220 -9.351 12.218 1.00 96.06 87 LEU A C 1
ATOM 664 O O . LEU A 1 87 ? 0.705 -10.162 12.222 1.00 96.06 87 LEU A O 1
ATOM 668 N N . ASP A 1 88 ? -0.784 -8.897 11.098 1.00 95.06 88 ASP A N 1
ATOM 669 C CA . ASP A 1 88 ? -0.264 -9.095 9.750 1.00 95.06 88 ASP A CA 1
ATOM 670 C C . ASP A 1 88 ? 0.186 -7.736 9.181 1.00 95.06 88 ASP A C 1
ATOM 672 O O . ASP A 1 88 ? -0.618 -6.999 8.601 1.00 95.06 88 ASP A O 1
ATOM 676 N N . PRO A 1 89 ? 1.472 -7.375 9.340 1.00 94.31 89 PRO A N 1
ATOM 677 C CA . PRO A 1 89 ? 1.979 -6.099 8.853 1.00 94.31 89 PRO A CA 1
ATOM 678 C C . PRO A 1 89 ? 1.996 -6.015 7.321 1.00 94.31 89 PRO A C 1
ATOM 680 O O . PRO A 1 89 ? 1.929 -4.913 6.782 1.00 94.31 89 PRO A O 1
ATOM 683 N N . TRP A 1 90 ? 2.045 -7.143 6.602 1.00 91.88 90 TRP A N 1
ATOM 684 C CA . TRP A 1 90 ? 1.965 -7.138 5.139 1.00 91.88 90 TRP A CA 1
ATOM 685 C C . TRP A 1 90 ? 0.571 -6.764 4.667 1.00 91.88 90 TRP A C 1
ATOM 687 O O . TRP A 1 90 ? 0.443 -5.964 3.744 1.00 91.88 90 TRP A O 1
ATOM 697 N N . LEU A 1 91 ? -0.456 -7.286 5.339 1.00 90.44 91 LEU A N 1
ATOM 698 C CA . LEU A 1 91 ? -1.836 -6.916 5.056 1.00 90.44 91 LEU A CA 1
ATOM 699 C C . LEU A 1 91 ? -2.057 -5.410 5.236 1.00 90.44 91 LEU A C 1
ATOM 701 O O . LEU A 1 91 ? -2.644 -4.777 4.360 1.00 90.44 91 LEU A O 1
ATOM 705 N N . LEU A 1 92 ? -1.531 -4.837 6.325 1.00 92.62 92 LEU A N 1
ATOM 706 C CA . LEU A 1 92 ? -1.596 -3.397 6.576 1.00 92.62 92 LEU A CA 1
ATOM 707 C C . LEU A 1 92 ? -0.870 -2.596 5.489 1.00 92.62 92 LEU A C 1
ATOM 709 O O . LEU A 1 92 ? -1.426 -1.663 4.920 1.00 92.62 92 LEU A O 1
ATOM 713 N N . ILE A 1 93 ? 0.369 -2.970 5.175 1.00 91.38 93 ILE A N 1
ATOM 714 C CA . ILE A 1 93 ? 1.189 -2.274 4.178 1.00 91.38 93 ILE A CA 1
ATOM 715 C C . ILE A 1 93 ? 0.568 -2.348 2.779 1.00 91.38 93 ILE A C 1
ATOM 717 O O . ILE A 1 93 ? 0.682 -1.406 1.996 1.00 91.38 93 ILE A O 1
ATOM 721 N N . ASP A 1 94 ? -0.050 -3.471 2.433 1.00 88.50 94 ASP A N 1
ATOM 722 C CA . ASP A 1 94 ? -0.697 -3.627 1.139 1.00 88.50 94 ASP A CA 1
ATOM 723 C C . ASP A 1 94 ? -2.013 -2.851 1.082 1.00 88.50 94 ASP A C 1
ATOM 725 O O . ASP A 1 94 ? -2.253 -2.173 0.087 1.00 88.50 94 ASP A O 1
ATOM 729 N N . GLY A 1 95 ? -2.827 -2.890 2.140 1.00 86.56 95 GLY A N 1
ATOM 730 C CA . GLY A 1 95 ? -4.079 -2.133 2.211 1.00 86.56 95 GLY A CA 1
ATOM 731 C C . GLY A 1 95 ? -3.872 -0.619 2.286 1.00 86.56 95 GLY A C 1
ATOM 732 O O . GLY A 1 95 ? -4.605 0.133 1.652 1.00 86.56 95 GLY A O 1
ATOM 733 N N . ILE A 1 96 ? -2.843 -0.173 3.014 1.00 88.69 96 ILE A N 1
ATOM 734 C CA . ILE A 1 96 ? -2.560 1.242 3.273 1.00 88.69 96 ILE A CA 1
ATOM 735 C C . ILE A 1 96 ? -1.067 1.535 3.050 1.00 88.69 96 ILE A C 1
ATOM 737 O O . ILE A 1 96 ? -0.308 1.765 4.001 1.00 88.69 96 ILE A O 1
ATOM 741 N N . PRO A 1 97 ? -0.603 1.585 1.786 1.00 85.62 97 PRO A N 1
ATOM 742 C CA . PRO A 1 97 ? 0.817 1.748 1.467 1.00 85.62 97 PRO A CA 1
ATOM 743 C C . PRO A 1 97 ? 1.463 2.995 2.077 1.00 85.62 97 PRO A C 1
ATOM 745 O O . PRO A 1 97 ? 2.674 3.017 2.296 1.00 85.62 97 PRO A O 1
ATOM 748 N N . THR A 1 98 ? 0.678 4.027 2.394 1.00 85.94 98 THR A N 1
ATOM 749 C CA . THR A 1 98 ? 1.158 5.267 3.020 1.00 85.94 98 THR A CA 1
ATOM 750 C C . THR A 1 98 ? 1.660 5.061 4.453 1.00 85.94 98 THR A C 1
ATOM 752 O O . THR A 1 98 ? 2.487 5.844 4.917 1.00 85.94 98 THR A O 1
ATOM 755 N N . MET A 1 99 ? 1.238 3.999 5.154 1.00 88.44 99 MET A N 1
ATOM 756 C CA . MET A 1 99 ? 1.679 3.729 6.532 1.00 88.44 99 MET A CA 1
ATOM 757 C C . MET A 1 99 ? 3.121 3.214 6.628 1.00 88.44 99 MET A C 1
ATOM 759 O O . MET A 1 99 ? 3.759 3.354 7.673 1.00 88.44 99 MET A O 1
ATOM 763 N N . THR A 1 100 ? 3.689 2.701 5.532 1.00 88.31 100 THR A N 1
ATOM 764 C CA . THR A 1 100 ? 5.098 2.258 5.478 1.00 88.31 100 THR A CA 1
ATOM 765 C C . THR A 1 100 ? 6.094 3.380 5.761 1.00 88.31 100 THR A C 1
ATOM 767 O O . THR A 1 100 ? 7.219 3.125 6.180 1.00 88.31 100 THR A O 1
ATOM 770 N N . VAL A 1 101 ? 5.706 4.637 5.549 1.00 87.62 101 VAL A N 1
ATOM 771 C CA . VAL A 1 101 ? 6.595 5.807 5.638 1.00 87.62 101 VAL A CA 1
ATOM 772 C C . VAL A 1 101 ? 7.093 6.025 7.058 1.00 87.62 101 VAL A C 1
ATOM 774 O O . VAL A 1 101 ? 8.238 6.418 7.274 1.00 87.62 101 VAL A O 1
ATOM 777 N N . THR A 1 102 ? 6.226 5.749 8.024 1.00 88.44 102 THR A N 1
ATOM 778 C CA . THR A 1 102 ? 6.483 5.910 9.455 1.00 88.44 102 THR A CA 1
ATOM 779 C C . THR A 1 102 ? 6.808 4.596 10.156 1.00 88.44 102 THR A C 1
ATOM 781 O O . THR A 1 102 ? 6.981 4.582 11.371 1.00 88.44 102 THR A O 1
ATOM 784 N N . GLY A 1 103 ? 6.869 3.506 9.392 1.00 91.69 103 GLY A N 1
ATOM 785 C CA . GLY A 1 103 ? 7.146 2.173 9.891 1.00 91.69 103 GLY A CA 1
ATOM 786 C C . GLY A 1 103 ? 5.909 1.391 10.286 1.00 91.69 103 GLY A C 1
ATOM 787 O O . GLY A 1 103 ? 4.991 1.897 10.936 1.00 91.69 103 GLY A O 1
ATOM 788 N N . VAL A 1 104 ? 5.943 0.116 9.912 1.00 94.56 104 VAL A N 1
ATOM 789 C CA . VAL A 1 104 ? 4.981 -0.894 10.332 1.00 94.56 104 VAL A CA 1
ATOM 790 C C . VAL A 1 104 ? 5.762 -2.056 10.930 1.00 94.56 104 VAL A C 1
ATOM 792 O O . VAL A 1 104 ? 6.670 -2.593 10.297 1.00 94.56 104 VAL A O 1
ATOM 795 N N . GLY A 1 105 ? 5.426 -2.429 12.156 1.00 94.75 105 GLY A N 1
ATOM 796 C CA . GLY A 1 105 ? 5.952 -3.591 12.854 1.00 94.75 105 GLY A CA 1
ATOM 797 C C . GLY A 1 105 ? 4.911 -4.691 12.988 1.00 94.75 105 GLY A C 1
ATOM 798 O O . GLY A 1 105 ? 3.711 -4.483 12.803 1.00 94.75 105 GLY A O 1
ATOM 799 N N . LYS A 1 106 ? 5.390 -5.877 13.351 1.00 95.62 106 LYS A N 1
ATOM 800 C CA . LYS A 1 106 ? 4.530 -7.004 13.689 1.00 95.62 106 LYS A CA 1
ATOM 801 C C . LYS A 1 106 ? 4.049 -6.870 15.133 1.00 95.62 106 LYS A C 1
ATOM 803 O O . LYS A 1 106 ? 4.866 -6.709 16.031 1.00 95.62 106 LYS A O 1
ATOM 808 N N . LEU A 1 107 ? 2.739 -6.934 15.340 1.00 96.62 107 LEU A N 1
ATOM 809 C CA . LEU A 1 107 ? 2.131 -6.989 16.662 1.00 96.62 107 LEU A CA 1
ATOM 810 C C . LEU A 1 107 ? 2.278 -8.404 17.226 1.00 96.62 107 LEU A C 1
ATOM 812 O O . LEU A 1 107 ? 1.728 -9.362 16.681 1.00 96.62 107 LEU A O 1
ATOM 816 N N . GLU A 1 108 ? 3.018 -8.528 18.317 1.00 96.56 108 GLU A N 1
ATOM 817 C CA . GLU A 1 108 ? 3.223 -9.784 19.039 1.00 96.56 108 GLU A CA 1
ATOM 818 C C . GLU A 1 108 ? 3.384 -9.542 20.543 1.00 96.56 108 GLU A C 1
ATOM 820 O O . GLU A 1 108 ? 3.425 -8.398 20.999 1.00 96.56 108 GLU A O 1
ATOM 825 N N . GLU A 1 109 ? 3.438 -10.608 21.338 1.00 96.81 109 GLU A N 1
ATOM 826 C CA . GLU A 1 109 ? 3.687 -10.483 22.776 1.00 96.81 109 GLU A CA 1
ATOM 827 C C . GLU A 1 109 ? 4.952 -9.650 23.051 1.00 96.81 109 GLU A C 1
ATOM 829 O O . GLU A 1 109 ? 5.939 -9.728 22.318 1.00 96.81 109 GLU A O 1
ATOM 834 N N . LYS A 1 110 ? 4.916 -8.857 24.126 1.00 96.88 110 LYS A N 1
ATOM 835 C CA . LYS A 1 110 ? 5.901 -7.848 24.551 1.00 96.88 110 LYS A CA 1
ATOM 836 C C . LYS A 1 110 ? 5.949 -6.578 23.703 1.00 96.88 110 LYS A C 1
ATOM 838 O O . LYS A 1 110 ? 6.689 -5.654 24.045 1.00 96.88 110 LYS A O 1
ATOM 843 N N . THR A 1 111 ? 5.150 -6.492 22.638 1.00 96.06 111 THR A N 1
ATOM 844 C CA . THR A 1 111 ? 4.972 -5.238 21.897 1.00 96.06 111 THR A CA 1
ATOM 845 C C . THR A 1 111 ? 4.385 -4.177 22.823 1.00 96.06 111 THR A C 1
ATOM 847 O O . THR A 1 111 ? 3.469 -4.456 23.595 1.00 96.06 111 THR A O 1
ATOM 850 N N . GLN A 1 112 ? 4.914 -2.959 22.741 1.00 96.56 112 GLN A N 1
ATOM 851 C CA . GLN A 1 112 ? 4.469 -1.816 23.534 1.00 96.56 112 GLN A CA 1
ATOM 852 C C . GLN A 1 112 ? 3.585 -0.912 22.672 1.00 96.56 112 GLN A C 1
ATOM 854 O O . GLN A 1 112 ? 4.058 -0.312 21.700 1.00 96.56 112 GLN A O 1
ATOM 859 N N . LEU A 1 113 ? 2.306 -0.815 23.023 1.00 97.06 113 LEU A N 1
ATOM 860 C CA . LEU A 1 113 ? 1.334 0.027 22.333 1.00 97.06 113 LEU A CA 1
ATOM 861 C C . LEU A 1 113 ? 1.048 1.303 23.118 1.00 97.06 113 LEU A C 1
ATOM 863 O O . LEU A 1 113 ? 1.017 1.302 24.347 1.00 97.06 113 LEU A O 1
ATOM 867 N N . LEU A 1 114 ? 0.808 2.393 22.398 1.00 96.81 114 LEU A N 1
ATOM 868 C CA . LEU A 1 114 ? 0.2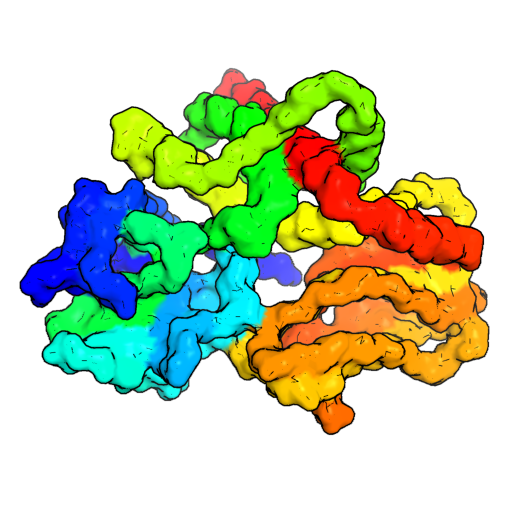85 3.617 22.984 1.00 96.81 114 LEU A CA 1
ATOM 869 C C . LEU A 1 114 ? -1.176 3.396 23.383 1.00 96.81 114 LEU A C 1
ATOM 871 O O . LEU A 1 114 ? -1.966 2.836 22.620 1.00 96.81 114 LEU A O 1
ATOM 875 N N . GLY A 1 115 ? -1.556 3.898 24.550 1.00 96.06 115 GLY A N 1
ATOM 876 C CA . GLY A 1 115 ? -2.941 3.865 24.982 1.00 96.06 115 GLY A CA 1
ATOM 877 C C . GLY A 1 115 ? -3.212 4.717 26.209 1.00 96.06 115 GLY A C 1
ATOM 878 O O . GLY A 1 115 ? -2.410 5.577 26.573 1.00 96.06 115 GLY A O 1
ATOM 879 N N . LEU A 1 116 ? -4.354 4.466 26.839 1.00 97.00 116 LEU A N 1
ATOM 880 C CA . LEU A 1 116 ? -4.785 5.086 28.086 1.00 97.00 116 LEU A CA 1
ATOM 881 C C . LEU A 1 116 ? -5.001 4.000 29.139 1.00 97.00 116 LEU A C 1
ATOM 883 O O . LEU A 1 116 ? -5.550 2.944 28.830 1.00 97.00 116 LEU A O 1
ATOM 887 N N . ASN A 1 117 ? -4.616 4.276 30.382 1.00 96.69 117 ASN A N 1
ATOM 888 C CA . ASN A 1 117 ? -4.974 3.467 31.545 1.00 96.69 117 ASN A CA 1
ATOM 889 C C . ASN A 1 117 ? -5.591 4.383 32.602 1.00 96.69 117 ASN A C 1
ATOM 891 O O . ASN A 1 117 ? -4.926 5.298 33.085 1.00 96.69 117 ASN A O 1
ATOM 895 N N . ASN A 1 118 ? -6.865 4.163 32.928 1.00 95.31 118 ASN A N 1
ATOM 896 C CA . ASN A 1 118 ? -7.663 5.044 33.783 1.00 95.31 118 ASN A CA 1
ATOM 897 C C . ASN A 1 118 ? -7.639 6.513 33.311 1.00 95.31 118 ASN A C 1
ATOM 899 O O . ASN A 1 118 ? -7.549 7.436 34.115 1.00 95.31 118 ASN A O 1
ATOM 903 N N . GLY A 1 119 ? -7.684 6.720 31.989 1.00 94.31 119 GLY A N 1
ATOM 904 C CA . GLY A 1 119 ? -7.666 8.044 31.354 1.00 94.31 119 GLY A CA 1
ATOM 905 C C . GLY A 1 119 ? -6.277 8.663 31.156 1.00 94.31 119 GLY A C 1
ATOM 906 O O . GLY A 1 119 ? -6.163 9.651 30.436 1.00 94.31 119 GLY A O 1
ATOM 907 N N . GLU A 1 120 ? -5.218 8.074 31.716 1.00 95.88 120 GLU A N 1
ATOM 908 C CA . GLU A 1 120 ? -3.855 8.604 31.611 1.00 95.88 120 GLU A CA 1
ATOM 909 C C . GLU A 1 120 ? -3.076 7.953 30.453 1.00 95.88 120 GLU A C 1
ATOM 911 O O . GLU A 1 120 ? -3.060 6.720 30.357 1.00 95.88 120 GLU A O 1
ATOM 916 N N . PRO A 1 121 ? -2.393 8.735 29.590 1.00 95.31 121 PRO A N 1
ATOM 917 C CA . PRO A 1 121 ? -1.517 8.204 28.548 1.00 95.31 121 PRO A CA 1
ATOM 918 C C . PRO A 1 121 ? -0.446 7.268 29.102 1.00 95.31 121 PRO A C 1
ATOM 920 O O . PRO A 1 121 ? 0.324 7.635 29.989 1.00 95.31 121 PRO A O 1
ATOM 923 N N . THR A 1 122 ? -0.369 6.059 28.553 1.00 96.00 122 THR A N 1
ATOM 924 C CA . THR A 1 122 ? 0.580 5.043 29.006 1.00 96.00 122 THR A CA 1
ATOM 925 C C . THR A 1 122 ? 1.064 4.139 27.872 1.00 96.00 122 THR A C 1
ATOM 927 O O . THR A 1 122 ? 0.476 4.087 26.790 1.00 96.00 122 THR A O 1
ATOM 930 N N . SER A 1 123 ? 2.149 3.416 28.150 1.00 96.56 123 SER A N 1
ATOM 931 C CA . SER A 1 123 ? 2.625 2.296 27.340 1.00 96.56 123 SER A CA 1
ATOM 932 C C . SER A 1 123 ? 1.966 1.016 27.840 1.00 96.56 123 SER A C 1
ATOM 934 O O . SER A 1 123 ? 2.091 0.674 29.018 1.00 96.56 123 SER A O 1
ATOM 936 N N . ILE A 1 124 ? 1.263 0.314 26.959 1.00 97.25 124 ILE A N 1
ATOM 937 C CA . ILE A 1 124 ? 0.580 -0.940 27.264 1.00 97.25 124 ILE A CA 1
ATOM 938 C C . ILE A 1 124 ? 1.361 -2.079 26.618 1.00 97.25 124 ILE A C 1
ATOM 940 O O . ILE A 1 124 ? 1.437 -2.178 25.394 1.00 97.25 124 ILE A O 1
ATOM 944 N N . GLU A 1 125 ? 1.911 -2.961 27.446 1.00 97.56 125 GLU A N 1
ATOM 945 C CA . GLU A 1 125 ? 2.548 -4.186 26.974 1.00 97.56 125 GLU A CA 1
ATOM 946 C C . GLU A 1 125 ? 1.498 -5.223 26.567 1.00 97.56 125 GLU A C 1
ATOM 948 O O . GLU A 1 125 ? 0.558 -5.509 27.317 1.00 97.56 125 GLU A O 1
ATOM 953 N N . ILE A 1 126 ? 1.673 -5.825 25.393 1.00 97.81 126 ILE A N 1
ATOM 954 C CA . ILE A 1 126 ? 0.865 -6.960 24.952 1.00 97.81 126 ILE A CA 1
ATOM 955 C C . ILE A 1 126 ? 1.387 -8.239 25.592 1.00 97.81 126 ILE A C 1
ATOM 957 O O . ILE A 1 126 ? 2.464 -8.712 25.264 1.00 97.81 126 ILE A O 1
ATOM 961 N N . ASN A 1 127 ? 0.605 -8.828 26.485 1.00 97.62 127 ASN A N 1
ATOM 962 C CA . ASN A 1 127 ? 0.930 -10.080 27.166 1.00 97.62 127 ASN A CA 1
ATOM 963 C C . ASN A 1 127 ? 0.186 -11.279 26.576 1.00 97.62 127 ASN A C 1
ATOM 965 O O . ASN A 1 127 ? 0.610 -12.413 26.766 1.00 97.62 127 ASN A O 1
ATOM 969 N N . GLN A 1 128 ? -0.940 -11.037 25.902 1.00 97.19 128 GLN A N 1
ATOM 970 C CA . GLN A 1 128 ? -1.770 -12.087 25.327 1.00 97.19 128 GLN A CA 1
ATOM 971 C C . GLN A 1 128 ? -2.459 -11.587 24.059 1.00 97.19 128 GLN A C 1
ATOM 973 O O . GLN A 1 128 ? -2.993 -10.476 24.030 1.00 97.19 128 GLN A O 1
ATOM 978 N N . ILE A 1 129 ? -2.488 -12.445 23.042 1.00 97.69 129 ILE A N 1
ATOM 979 C CA . ILE A 1 129 ? -3.258 -12.256 21.813 1.00 97.69 129 ILE A CA 1
ATOM 980 C C . ILE A 1 129 ? -4.130 -13.495 21.629 1.00 97.69 129 ILE A C 1
ATOM 982 O O . ILE A 1 129 ? -3.612 -14.603 21.488 1.00 97.69 129 ILE A O 1
ATOM 986 N N . GLU A 1 130 ? -5.446 -13.320 21.640 1.00 97.62 130 GLU A N 1
ATOM 987 C CA . GLU A 1 130 ? -6.398 -14.424 21.532 1.00 97.62 130 GLU A CA 1
ATOM 988 C C . GLU A 1 130 ? -7.141 -14.369 20.188 1.00 97.62 130 GLU A C 1
ATOM 990 O O . GLU A 1 130 ? -7.816 -13.377 19.905 1.00 97.62 130 GLU A O 1
ATOM 995 N N . PRO A 1 131 ? -7.011 -15.402 19.333 1.00 96.81 131 PRO A N 1
ATOM 996 C CA . PRO A 1 131 ? -7.735 -15.473 18.073 1.00 96.81 131 PRO A CA 1
ATOM 997 C C . PRO A 1 131 ? -9.175 -15.957 18.278 1.00 96.81 131 PRO A C 1
ATOM 999 O O . PRO A 1 131 ? -9.419 -17.006 18.870 1.00 96.81 131 PRO A O 1
ATOM 1002 N N . HIS A 1 132 ? -10.111 -15.251 17.657 1.00 95.19 132 HIS A N 1
ATOM 1003 C CA . HIS A 1 132 ? -11.530 -15.579 17.563 1.00 95.19 132 HIS A CA 1
ATOM 1004 C C . HIS A 1 132 ? -11.844 -15.917 16.102 1.00 95.19 132 HIS A C 1
ATOM 1006 O O . HIS A 1 132 ? -12.136 -15.016 15.305 1.00 95.19 132 HIS A O 1
ATOM 1012 N N . PRO A 1 133 ? -11.699 -17.188 15.684 1.00 94.50 133 PRO A N 1
ATOM 1013 C CA . PRO A 1 133 ? -12.026 -17.591 14.321 1.00 94.50 133 PRO A CA 1
ATOM 1014 C C . PRO A 1 133 ? -13.523 -17.381 14.048 1.00 94.50 133 PRO A C 1
ATOM 1016 O O . PRO A 1 133 ? -14.331 -17.494 14.971 1.00 94.50 133 PRO A O 1
ATOM 1019 N N . PRO A 1 134 ? -13.908 -17.062 12.802 1.00 92.19 134 PRO A N 1
ATOM 1020 C CA . PRO A 1 134 ? -15.313 -16.919 12.444 1.00 92.19 134 PRO A CA 1
ATOM 1021 C C . PRO A 1 134 ? -16.037 -18.268 12.542 1.00 92.19 134 PRO A C 1
ATOM 1023 O O . PRO A 1 134 ? -15.472 -19.326 12.250 1.00 92.19 134 PRO A O 1
ATOM 1026 N N . THR A 1 135 ? -17.310 -18.219 12.897 1.00 90.38 135 THR A N 1
ATOM 1027 C CA . THR A 1 135 ? -18.273 -19.309 12.746 1.00 90.38 135 THR A CA 1
ATOM 1028 C C . THR A 1 135 ? -19.123 -19.091 11.493 1.00 90.38 135 THR A C 1
ATOM 1030 O O . THR A 1 135 ? -19.156 -17.992 10.943 1.00 90.38 135 THR A O 1
ATOM 1033 N N . ASP A 1 136 ? -19.875 -20.108 11.055 1.00 84.81 136 ASP A N 1
ATOM 1034 C CA . ASP A 1 136 ? -20.802 -19.981 9.913 1.00 84.81 136 ASP A CA 1
ATOM 1035 C C . ASP A 1 136 ? -21.852 -18.869 10.104 1.00 84.81 136 ASP A C 1
ATOM 1037 O O . ASP A 1 136 ? -22.454 -18.409 9.139 1.00 84.81 136 ASP A O 1
ATOM 1041 N N . LYS A 1 137 ? -22.095 -18.438 11.348 1.00 83.88 137 LYS A N 1
ATOM 1042 C CA . LYS A 1 137 ? -23.022 -17.345 11.669 1.00 83.88 137 LYS A CA 1
ATOM 1043 C C . LYS A 1 137 ? -22.383 -15.961 11.544 1.00 83.88 137 LYS A C 1
ATOM 1045 O O . LYS A 1 137 ? -23.114 -14.979 11.478 1.00 83.88 137 LYS A O 1
ATOM 1050 N N . ASP A 1 138 ? -21.056 -15.891 11.480 1.00 86.38 138 ASP A N 1
ATOM 1051 C CA . ASP A 1 138 ? -20.297 -14.639 11.540 1.00 86.38 138 ASP A CA 1
ATOM 1052 C C . ASP A 1 138 ? -19.936 -14.110 10.143 1.00 86.38 138 ASP A C 1
ATOM 1054 O O . ASP A 1 138 ? -19.316 -13.057 10.012 1.00 86.38 138 ASP A O 1
ATOM 1058 N N . SER A 1 139 ? -20.304 -14.814 9.064 1.00 78.94 139 SER A N 1
ATOM 1059 C CA . SER A 1 139 ? -19.980 -14.383 7.696 1.00 78.94 139 SER A CA 1
ATOM 1060 C C . SER A 1 139 ? -20.633 -13.049 7.325 1.00 78.94 139 SER A C 1
ATOM 1062 O O . SER A 1 139 ? -20.034 -12.259 6.594 1.00 78.94 139 SER A O 1
ATOM 1064 N N . ASP A 1 140 ? -21.838 -12.809 7.849 1.00 87.06 140 ASP A N 1
ATOM 1065 C CA . ASP A 1 140 ? -22.615 -11.579 7.665 1.00 87.06 140 ASP A CA 1
ATOM 1066 C C . ASP A 1 140 ? -22.479 -10.598 8.843 1.00 87.06 140 ASP A C 1
ATOM 1068 O O . ASP A 1 140 ? -23.103 -9.537 8.822 1.00 87.06 140 ASP A O 1
ATOM 1072 N N . GLU A 1 141 ? -21.662 -10.920 9.855 1.00 93.00 141 GLU A N 1
ATOM 1073 C CA . GLU A 1 141 ? -21.320 -9.976 10.922 1.00 93.00 141 GLU A CA 1
ATOM 1074 C C . GLU A 1 141 ? -20.648 -8.745 10.304 1.00 93.00 141 GLU A C 1
ATOM 1076 O O . GLU A 1 141 ? -19.794 -8.873 9.425 1.00 93.00 141 GLU A O 1
ATOM 1081 N N . LEU A 1 142 ? -21.025 -7.548 10.747 1.00 93.62 142 LEU A N 1
ATOM 1082 C CA . LEU A 1 142 ? -20.349 -6.322 10.341 1.00 93.62 142 LEU A CA 1
ATOM 1083 C C . LEU A 1 142 ? -19.155 -6.066 11.253 1.00 93.62 142 LEU A C 1
ATOM 1085 O O . LEU A 1 142 ? -19.203 -6.318 12.456 1.00 93.62 142 LEU A O 1
ATOM 1089 N N . VAL A 1 143 ? -18.104 -5.516 10.669 1.00 95.12 143 VAL A N 1
ATOM 1090 C CA . VAL A 1 143 ? -16.997 -4.916 11.408 1.00 95.12 143 VAL A CA 1
ATOM 1091 C C . VAL A 1 143 ? -16.933 -3.434 11.061 1.00 95.12 143 VAL A C 1
ATOM 1093 O O . VAL A 1 143 ? -17.461 -3.026 10.031 1.00 95.12 143 VAL A O 1
ATOM 1096 N N . TYR A 1 144 ? -16.316 -2.637 11.922 1.00 95.88 144 TYR A N 1
ATOM 1097 C CA . TYR A 1 144 ? -16.437 -1.187 11.913 1.00 95.88 144 TYR A CA 1
ATOM 1098 C C . TYR A 1 144 ? -15.068 -0.518 11.925 1.00 95.88 144 TYR A C 1
ATOM 1100 O O . TYR A 1 144 ? -14.162 -0.975 12.623 1.00 95.88 144 TYR A O 1
ATOM 1108 N N . ASP A 1 145 ? -14.937 0.583 11.198 1.00 95.69 145 ASP A N 1
ATOM 1109 C CA . ASP A 1 145 ? -13.822 1.518 11.342 1.00 95.69 145 ASP A CA 1
ATOM 1110 C C . ASP A 1 145 ? -14.341 2.961 11.284 1.00 95.69 145 ASP A C 1
ATOM 1112 O O . ASP A 1 145 ? -15.375 3.243 10.669 1.00 95.69 145 ASP A O 1
ATOM 1116 N N . LEU A 1 146 ? -13.655 3.869 11.976 1.00 95.38 146 LEU A N 1
ATOM 1117 C CA . LEU A 1 146 ? -14.071 5.256 12.152 1.00 95.38 146 LEU A CA 1
ATOM 1118 C C . LEU A 1 146 ? -13.073 6.196 11.488 1.00 95.38 146 LEU A C 1
ATOM 1120 O O . LEU A 1 146 ? -11.925 6.299 11.919 1.00 95.38 146 LEU A O 1
ATOM 1124 N N . LEU A 1 147 ? -13.542 6.975 10.515 1.00 93.44 147 LEU A N 1
ATOM 1125 C CA . LEU A 1 147 ? -12.766 8.080 9.969 1.00 93.44 147 LEU A CA 1
ATOM 1126 C C . LEU A 1 147 ? -13.121 9.368 10.701 1.00 93.44 147 LEU A C 1
ATOM 1128 O O . LEU A 1 147 ? -14.293 9.735 10.823 1.00 93.44 147 LEU A O 1
ATOM 1132 N N . LEU A 1 148 ? -12.097 10.070 11.173 1.00 94.56 148 LEU A N 1
ATOM 1133 C CA . LEU A 1 148 ? -12.251 11.309 11.926 1.00 94.56 148 LEU A CA 1
ATOM 1134 C C . LEU A 1 148 ? -12.095 12.533 11.023 1.00 94.56 148 LEU A C 1
ATOM 1136 O O . LEU A 1 148 ? -11.458 12.487 9.971 1.00 94.56 148 LEU A O 1
ATOM 1140 N N . GLU A 1 149 ? -12.661 13.663 11.429 1.00 92.75 149 GLU A N 1
ATOM 1141 C CA . GLU A 1 149 ? -12.467 14.922 10.713 1.00 92.75 149 GLU A CA 1
ATOM 1142 C C . GLU A 1 149 ? -10.975 15.282 10.598 1.00 92.75 149 GLU A C 1
ATOM 1144 O O . GLU A 1 149 ? -10.185 15.070 11.523 1.00 92.75 149 GLU A O 1
ATOM 1149 N N . ASN A 1 150 ? -10.595 15.887 9.469 1.00 87.81 150 ASN A N 1
ATOM 1150 C CA . ASN A 1 150 ? -9.204 16.199 9.130 1.00 87.81 150 ASN A CA 1
ATOM 1151 C C . ASN A 1 150 ? -8.277 14.968 9.106 1.00 87.81 150 ASN A C 1
ATOM 1153 O O . ASN A 1 150 ? -7.086 15.112 9.371 1.00 87.81 150 ASN A O 1
ATOM 1157 N N . TRP A 1 151 ? -8.781 13.765 8.819 1.00 84.56 151 TRP A N 1
ATOM 1158 C CA . TRP A 1 151 ? -7.965 12.547 8.736 1.00 84.56 151 TRP A CA 1
ATOM 1159 C C . TRP A 1 151 ? -6.785 12.674 7.756 1.00 84.56 151 TRP A C 1
ATOM 1161 O O . TRP A 1 151 ? -5.726 12.089 7.989 1.00 84.56 151 TRP A O 1
ATOM 1171 N N . GLU A 1 152 ? -6.916 13.508 6.720 1.00 81.00 152 GLU A N 1
ATOM 1172 C CA . GLU A 1 152 ? -5.851 13.811 5.761 1.00 81.00 152 GLU A CA 1
ATOM 1173 C C . GLU A 1 152 ? -4.737 14.701 6.352 1.00 81.00 152 GLU A C 1
ATOM 1175 O O . GLU A 1 152 ? -3.746 15.010 5.690 1.00 81.00 152 GLU A O 1
ATOM 1180 N N . LYS A 1 153 ? -4.890 15.155 7.604 1.00 80.06 153 LYS A N 1
ATOM 1181 C CA . LYS A 1 153 ? -3.943 16.013 8.324 1.00 80.06 153 LYS A CA 1
ATOM 1182 C C . LYS A 1 153 ? -3.691 15.496 9.738 1.00 80.06 153 LYS A C 1
ATOM 1184 O O . LYS A 1 153 ? -4.540 15.544 10.619 1.00 80.06 153 LYS A O 1
ATOM 1189 N N . GLY A 1 154 ? -2.449 15.105 10.000 1.00 73.38 154 GLY A N 1
ATOM 1190 C CA . GLY A 1 154 ? -1.978 14.809 11.356 1.00 73.38 154 GLY A CA 1
ATOM 1191 C C . GLY A 1 154 ? -2.306 13.407 11.869 1.00 73.38 154 GLY A C 1
ATOM 1192 O O . GLY A 1 154 ? -1.785 13.056 12.923 1.00 73.38 154 GLY A O 1
ATOM 1193 N N . HIS A 1 155 ? -3.078 12.604 11.121 1.00 84.00 155 HIS A N 1
ATOM 1194 C CA . HIS A 1 155 ? -3.387 11.201 11.427 1.00 84.00 155 HIS A CA 1
ATOM 1195 C C . HIS A 1 155 ? -3.824 11.024 12.888 1.00 84.00 155 HIS A C 1
ATOM 1197 O O . HIS A 1 155 ? -3.094 10.444 13.696 1.00 84.00 155 HIS A O 1
ATOM 1203 N N . ALA A 1 156 ? -4.968 11.610 13.247 1.00 91.62 156 ALA A N 1
ATOM 1204 C CA . ALA A 1 156 ? -5.513 11.475 14.591 1.00 91.62 156 ALA A CA 1
ATOM 1205 C C . ALA A 1 156 ? -5.835 9.999 14.879 1.00 91.62 156 ALA A C 1
ATOM 1207 O O . ALA A 1 156 ? -6.549 9.363 14.108 1.00 91.62 156 ALA A O 1
ATOM 1208 N N . ALA A 1 157 ? -5.306 9.484 15.986 1.00 94.69 157 ALA A N 1
ATOM 1209 C CA . ALA A 1 157 ? -5.631 8.164 16.504 1.00 94.69 157 ALA A CA 1
ATOM 1210 C C . ALA A 1 157 ? -6.781 8.290 17.506 1.00 94.69 157 ALA A C 1
ATOM 1212 O O . ALA A 1 157 ? -6.744 9.187 18.356 1.00 94.69 157 ALA A O 1
ATOM 1213 N N . TYR A 1 158 ? -7.764 7.397 17.435 1.00 97.12 158 TYR A N 1
ATOM 1214 C CA . TYR A 1 158 ? -8.818 7.272 18.445 1.00 97.12 158 TYR A CA 1
ATOM 1215 C C . TYR A 1 158 ? -8.523 6.111 19.395 1.00 97.12 158 TYR A C 1
ATOM 1217 O O . TYR A 1 158 ? -7.581 5.346 19.189 1.00 97.12 158 TYR A O 1
ATOM 1225 N N . TYR A 1 159 ? -9.292 6.018 20.477 1.00 97.81 159 TYR A N 1
ATOM 1226 C CA . TYR A 1 159 ? -9.050 5.053 21.545 1.00 97.81 159 TYR A CA 1
ATOM 1227 C C . TYR A 1 159 ? -10.150 3.992 21.603 1.00 97.81 159 TYR A C 1
ATOM 1229 O O . TYR A 1 159 ? -11.330 4.324 21.741 1.00 97.81 159 TYR A O 1
ATOM 1237 N N . VAL A 1 160 ? -9.748 2.720 21.549 1.00 97.88 160 VAL A N 1
ATOM 1238 C CA . VAL A 1 160 ? -10.640 1.547 21.618 1.00 97.88 160 VAL A CA 1
ATOM 1239 C C . VAL A 1 160 ? -10.250 0.608 22.759 1.00 97.88 160 VAL A C 1
ATOM 1241 O O . VAL A 1 160 ? -9.068 0.465 23.066 1.00 97.88 160 VAL A O 1
ATOM 1244 N N . GLY A 1 161 ? -11.221 -0.041 23.398 1.00 95.62 161 GLY A N 1
ATOM 1245 C CA . GLY A 1 161 ? -10.995 -0.985 24.499 1.00 95.62 161 GLY A CA 1
ATOM 1246 C C . GLY A 1 161 ? -11.971 -0.798 25.652 1.00 95.62 161 GLY A C 1
ATOM 1247 O O . GLY A 1 161 ? -13.173 -0.751 25.437 1.00 95.62 161 GLY A O 1
ATOM 1248 N N . GLY A 1 162 ? -11.460 -0.711 26.876 1.00 88.81 162 GLY A N 1
ATOM 1249 C CA . GLY A 1 162 ? -12.212 -0.368 28.079 1.00 88.81 162 GLY A CA 1
ATOM 1250 C C . GLY A 1 162 ? -12.466 -1.528 29.057 1.00 88.81 162 GLY A C 1
ATOM 1251 O O . GLY A 1 162 ? -12.123 -2.679 28.780 1.00 88.81 162 GLY A O 1
ATOM 1252 N N . PRO A 1 163 ? -13.064 -1.220 30.227 1.00 90.25 163 PRO A N 1
ATOM 1253 C CA . PRO A 1 163 ? -13.359 0.140 30.695 1.00 90.25 163 PRO A CA 1
ATOM 1254 C C . PRO A 1 163 ? -12.112 0.912 31.156 1.00 90.25 163 PRO A C 1
ATOM 1256 O O . PRO A 1 163 ? -12.103 2.133 31.062 1.00 90.25 163 PRO A O 1
ATOM 1259 N N . ASP A 1 164 ? -11.052 0.224 31.584 1.00 94.12 164 ASP A N 1
ATOM 1260 C CA . ASP A 1 164 ? -9.895 0.885 32.205 1.00 94.12 164 ASP A CA 1
ATOM 1261 C C . ASP A 1 164 ? -8.736 1.108 31.225 1.00 94.12 164 ASP A C 1
ATOM 1263 O O . ASP A 1 164 ? -7.983 2.070 31.363 1.00 94.12 164 ASP A O 1
ATOM 1267 N N . ILE A 1 165 ? -8.590 0.225 30.232 1.00 96.62 165 ILE A N 1
ATOM 1268 C CA . ILE A 1 165 ? -7.462 0.212 29.294 1.00 96.62 165 ILE A CA 1
ATOM 1269 C C . ILE A 1 165 ? -7.968 0.434 27.873 1.00 96.62 165 ILE A C 1
ATOM 1271 O O . ILE A 1 165 ? -8.765 -0.359 27.377 1.00 96.62 165 ILE A O 1
ATOM 1275 N N . PHE A 1 166 ? -7.453 1.456 27.195 1.00 97.81 166 PHE A N 1
ATOM 1276 C CA . PHE A 1 166 ? -7.731 1.714 25.782 1.00 97.81 166 PHE A CA 1
ATOM 1277 C C . PHE A 1 166 ? -6.445 1.748 24.973 1.00 97.81 166 PHE A C 1
ATOM 1279 O O . PHE A 1 166 ? -5.444 2.287 25.430 1.00 97.81 166 PHE A O 1
ATOM 1286 N N . PHE A 1 167 ? -6.486 1.249 23.746 1.00 97.75 167 PHE A N 1
ATOM 1287 C CA . PHE A 1 167 ? -5.391 1.302 22.787 1.00 97.75 167 PHE A CA 1
ATOM 1288 C C . PHE A 1 167 ? -5.625 2.431 21.786 1.00 97.75 167 PHE A C 1
ATOM 1290 O O . PHE A 1 167 ? -6.754 2.633 21.339 1.00 97.75 167 PHE A O 1
ATOM 1297 N N . ALA A 1 168 ? -4.565 3.153 21.426 1.00 97.12 168 ALA A N 1
ATOM 1298 C CA . ALA A 1 168 ? -4.602 4.136 20.351 1.00 97.12 168 ALA A CA 1
ATOM 1299 C C . ALA A 1 168 ? -4.495 3.432 18.990 1.00 97.12 168 ALA A C 1
ATOM 1301 O O . ALA A 1 168 ? -3.535 2.693 18.740 1.00 97.12 168 ALA A O 1
ATOM 1302 N N . VAL A 1 169 ? -5.459 3.685 18.111 1.00 96.62 169 VAL A N 1
ATOM 1303 C CA . VAL A 1 169 ? -5.599 3.029 16.803 1.00 96.62 169 VAL A CA 1
ATOM 1304 C C . VAL A 1 169 ? -5.824 4.056 15.699 1.00 96.62 169 VAL A C 1
ATOM 1306 O O . VAL A 1 169 ? -6.347 5.144 15.954 1.00 96.62 169 VAL A O 1
ATOM 1309 N N . ASP A 1 170 ? -5.386 3.726 14.488 1.00 94.69 170 ASP A N 1
ATOM 1310 C CA . ASP A 1 170 ? -5.589 4.562 13.304 1.00 94.69 170 ASP A CA 1
ATOM 1311 C C . ASP A 1 170 ? -6.743 4.040 12.448 1.00 94.69 170 ASP A C 1
ATOM 1313 O O . ASP A 1 170 ? -6.957 2.838 12.352 1.00 94.69 170 ASP A O 1
ATOM 1317 N N . ALA A 1 171 ? -7.423 4.957 11.763 1.00 91.69 171 ALA A N 1
ATOM 1318 C CA . ALA A 1 171 ? -8.338 4.599 10.687 1.00 91.69 171 ALA A CA 1
ATOM 1319 C C . ALA A 1 171 ? -7.579 4.038 9.477 1.00 91.69 171 ALA A C 1
ATOM 1321 O O . ALA A 1 171 ? -6.435 4.426 9.195 1.00 91.69 171 ALA A O 1
ATOM 1322 N N . GLU A 1 172 ? -8.247 3.192 8.704 1.00 84.75 172 GLU A N 1
ATOM 1323 C CA . GLU A 1 172 ? -7.661 2.455 7.592 1.00 84.75 172 GLU A CA 1
ATOM 1324 C C . GLU A 1 172 ? -7.727 3.151 6.243 1.00 84.75 172 GLU A C 1
ATOM 1326 O O . GLU A 1 172 ? -7.921 2.542 5.191 1.00 84.75 172 GLU A O 1
ATOM 1331 N N . THR A 1 173 ? -7.511 4.457 6.255 1.00 82.50 173 THR A N 1
ATOM 1332 C CA . THR A 1 173 ? -7.567 5.254 5.038 1.00 82.50 173 THR A CA 1
ATOM 1333 C C . THR A 1 173 ? -6.170 5.653 4.586 1.00 82.50 173 THR A C 1
ATOM 1335 O O . THR A 1 173 ? -5.350 6.166 5.355 1.00 82.50 173 THR A O 1
ATOM 1338 N N . ALA A 1 174 ? -5.889 5.420 3.304 1.00 80.44 174 ALA A N 1
ATOM 1339 C CA . ALA A 1 174 ? -4.668 5.892 2.671 1.00 80.44 174 ALA A CA 1
ATOM 1340 C C . ALA A 1 174 ? -4.661 7.419 2.638 1.00 80.44 174 ALA A C 1
ATOM 1342 O O . ALA A 1 174 ? -5.622 8.024 2.184 1.00 80.44 174 ALA A O 1
ATOM 1343 N N . ASP A 1 175 ? -3.568 8.046 3.073 1.00 85.88 175 ASP A N 1
ATOM 1344 C CA . ASP A 1 175 ? -3.431 9.501 3.005 1.00 85.88 175 ASP A CA 1
ATOM 1345 C C . ASP A 1 175 ? -3.310 9.951 1.538 1.00 85.88 175 ASP A C 1
ATOM 1347 O O . ASP A 1 175 ? -2.264 9.739 0.906 1.00 85.88 175 ASP A O 1
ATOM 1351 N N . PRO A 1 176 ? -4.333 10.620 0.980 1.00 84.56 176 PRO A N 1
ATOM 1352 C CA . PRO A 1 176 ? -4.366 10.952 -0.430 1.00 84.56 176 PRO A CA 1
ATOM 1353 C C . PRO A 1 176 ? -3.388 12.093 -0.754 1.00 84.56 176 PRO A C 1
ATOM 1355 O O . PRO A 1 176 ? -3.086 12.338 -1.929 1.00 84.56 176 PRO A O 1
ATOM 1358 N N . LEU A 1 177 ? -2.862 12.785 0.265 1.00 86.69 177 LEU A N 1
ATOM 1359 C CA . LEU A 1 177 ? -1.844 13.824 0.137 1.00 86.69 177 LEU A CA 1
ATOM 1360 C C . LEU A 1 177 ? -0.424 13.255 0.142 1.00 86.69 177 LEU A C 1
ATOM 1362 O O . LEU A 1 177 ? 0.481 13.927 -0.359 1.00 86.69 177 LEU A O 1
ATOM 1366 N N . HIS A 1 178 ? -0.223 12.033 0.644 1.00 87.00 178 HIS A N 1
ATOM 1367 C CA . HIS A 1 178 ? 1.105 11.436 0.752 1.00 87.00 178 HIS A CA 1
ATOM 1368 C C . HIS A 1 178 ? 1.753 11.192 -0.624 1.00 87.00 178 HIS A C 1
ATOM 1370 O O . HIS A 1 178 ? 2.925 11.512 -0.831 1.00 87.00 178 HIS A O 1
ATOM 1376 N N . GLU A 1 179 ? 0.984 10.677 -1.590 1.00 90.38 179 GLU A N 1
ATOM 1377 C CA . GLU A 1 179 ? 1.425 10.438 -2.973 1.00 90.38 179 GLU A CA 1
ATOM 1378 C C . GLU A 1 179 ? 0.437 11.021 -3.973 1.00 90.38 179 GLU A C 1
ATOM 1380 O O . GLU A 1 179 ? -0.249 10.300 -4.696 1.00 90.38 179 GLU A O 1
ATOM 1385 N N . THR A 1 180 ? 0.379 12.352 -4.035 1.00 92.69 180 THR A N 1
ATOM 1386 C CA . THR A 1 180 ? -0.619 13.073 -4.837 1.00 92.69 180 THR A CA 1
ATOM 1387 C C . THR A 1 180 ? -0.708 12.577 -6.284 1.00 92.69 180 THR A C 1
ATOM 1389 O O . THR A 1 180 ? -1.798 12.492 -6.840 1.00 92.69 180 THR A O 1
ATOM 1392 N N . GLU A 1 181 ? 0.415 12.256 -6.928 1.00 94.94 181 GLU A N 1
ATOM 1393 C CA . GLU A 1 181 ? 0.425 11.755 -8.302 1.00 94.94 181 GLU A CA 1
ATOM 1394 C C . GLU A 1 181 ? -0.240 10.371 -8.425 1.00 94.94 181 GLU A C 1
ATOM 1396 O O . GLU A 1 181 ? -0.990 10.150 -9.375 1.00 94.94 181 GLU A O 1
ATOM 1401 N N . VAL A 1 182 ? -0.026 9.468 -7.461 1.00 94.81 182 VAL A N 1
ATOM 1402 C CA . VAL A 1 182 ? -0.689 8.152 -7.415 1.00 94.81 182 VAL A CA 1
ATOM 1403 C C . VAL A 1 182 ? -2.178 8.336 -7.138 1.00 94.81 182 VAL A C 1
ATOM 1405 O O . VAL A 1 182 ? -2.996 7.822 -7.898 1.00 94.81 182 VAL A O 1
ATOM 1408 N N . THR A 1 183 ? -2.532 9.151 -6.141 1.00 94.06 183 THR A N 1
ATOM 1409 C CA . THR A 1 183 ? -3.922 9.516 -5.824 1.00 94.06 183 THR A CA 1
ATOM 1410 C C . THR A 1 183 ? -4.653 10.031 -7.060 1.00 94.06 183 THR A C 1
ATOM 1412 O O . THR A 1 183 ? -5.750 9.579 -7.367 1.00 94.06 183 THR A O 1
ATOM 1415 N N . VAL A 1 184 ? -4.035 10.927 -7.835 1.00 95.25 184 VAL A N 1
ATOM 1416 C CA . VAL A 1 184 ? -4.638 11.460 -9.066 1.00 95.25 184 VAL A CA 1
ATOM 1417 C C . VAL A 1 184 ? -4.922 10.360 -10.092 1.00 95.25 184 VAL A C 1
ATOM 1419 O O . VAL A 1 184 ? -5.954 10.419 -10.759 1.00 95.25 184 VAL A O 1
ATOM 1422 N N . ALA A 1 185 ? -4.043 9.366 -10.236 1.00 96.81 185 ALA A N 1
ATOM 1423 C CA . ALA A 1 185 ? -4.293 8.237 -11.129 1.00 96.81 185 ALA A CA 1
ATOM 1424 C C . ALA A 1 185 ? -5.455 7.361 -10.629 1.00 96.81 185 ALA A C 1
ATOM 1426 O O . ALA A 1 185 ? -6.334 7.016 -11.418 1.00 96.81 185 ALA A O 1
ATOM 1427 N N . ILE A 1 186 ? -5.494 7.050 -9.331 1.00 95.88 186 ILE A N 1
ATOM 1428 C CA . ILE A 1 186 ? -6.566 6.254 -8.712 1.00 95.88 186 ILE A CA 1
ATOM 1429 C C . ILE A 1 186 ? -7.916 6.960 -8.875 1.00 95.88 186 ILE A C 1
ATOM 1431 O O . ILE A 1 186 ? -8.849 6.382 -9.427 1.00 95.88 186 ILE A O 1
ATOM 1435 N N . VAL A 1 187 ? -8.000 8.240 -8.511 1.00 95.38 187 VAL A N 1
ATOM 1436 C CA . VAL A 1 187 ? -9.235 9.034 -8.618 1.00 95.38 187 VAL A CA 1
ATOM 1437 C C . VAL A 1 187 ? -9.686 9.161 -10.071 1.00 95.38 187 VAL A C 1
ATOM 1439 O O . VAL A 1 187 ? -10.866 8.980 -10.357 1.00 95.38 187 VAL A O 1
ATOM 1442 N N . ALA A 1 188 ? -8.760 9.381 -11.012 1.00 96.25 188 ALA A N 1
ATOM 1443 C CA . ALA A 1 188 ? -9.102 9.428 -12.432 1.00 96.25 188 ALA A CA 1
ATOM 1444 C C . ALA A 1 188 ? -9.674 8.095 -12.953 1.00 96.25 188 ALA A C 1
ATOM 1446 O O . ALA A 1 188 ? -10.513 8.117 -13.853 1.00 96.25 188 ALA A O 1
ATOM 1447 N N . ALA A 1 189 ? -9.238 6.952 -12.410 1.00 97.44 189 ALA A N 1
ATOM 1448 C CA . ALA A 1 189 ? -9.845 5.655 -12.705 1.00 97.44 189 ALA A CA 1
ATOM 1449 C C . ALA A 1 189 ? -11.241 5.546 -12.075 1.00 97.44 189 ALA A C 1
ATOM 1451 O O . ALA A 1 189 ? -12.196 5.176 -12.757 1.00 97.44 189 ALA A O 1
ATOM 1452 N N . MET A 1 190 ? -11.375 5.918 -10.799 1.00 96.75 190 MET A N 1
ATOM 1453 C CA . MET A 1 190 ? -12.631 5.846 -10.050 1.00 96.75 190 MET A CA 1
ATOM 1454 C C . MET A 1 190 ? -13.733 6.711 -10.658 1.00 96.75 190 MET A C 1
ATOM 1456 O O . MET A 1 190 ? -14.837 6.220 -10.864 1.00 96.75 190 MET A O 1
ATOM 1460 N N . GLU A 1 191 ? -13.451 7.965 -11.011 1.00 95.31 191 GLU A N 1
ATOM 1461 C CA . GLU A 1 191 ? -14.436 8.870 -11.622 1.00 95.31 191 GLU A CA 1
ATOM 1462 C C . GLU A 1 191 ? -15.004 8.324 -12.940 1.00 95.31 191 GLU A C 1
ATOM 1464 O O . GLU A 1 191 ? -16.138 8.635 -13.296 1.00 95.31 191 GLU A O 1
ATOM 1469 N N . MET A 1 192 ? -14.246 7.487 -13.656 1.00 96.38 192 MET A N 1
ATOM 1470 C CA . MET A 1 192 ? -14.730 6.845 -14.878 1.00 96.38 192 MET A CA 1
ATOM 1471 C C . MET A 1 192 ? -15.654 5.660 -14.619 1.00 96.38 192 MET A C 1
ATOM 1473 O O . MET A 1 192 ? -16.528 5.387 -15.438 1.00 96.38 192 MET A O 1
ATOM 1477 N N . VAL A 1 193 ? -15.439 4.933 -13.524 1.00 97.38 193 VAL A N 1
ATOM 1478 C CA . VAL A 1 193 ? -16.066 3.621 -13.313 1.00 97.38 193 VAL A CA 1
ATOM 1479 C C . VAL A 1 193 ? -17.046 3.602 -12.150 1.00 97.38 193 VAL A C 1
ATOM 1481 O O . VAL A 1 193 ? -17.783 2.634 -12.031 1.00 97.38 193 VA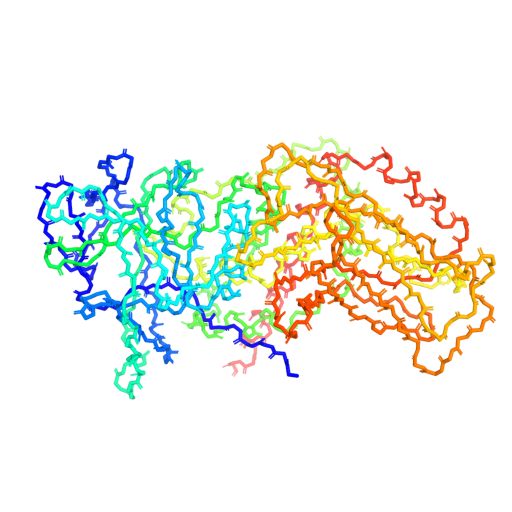L A O 1
ATOM 1484 N N . LYS A 1 194 ? -17.106 4.649 -11.319 1.00 95.50 194 LYS A N 1
ATOM 1485 C CA . LYS A 1 194 ? -17.963 4.719 -10.124 1.00 95.50 194 LYS A CA 1
ATOM 1486 C C . LYS A 1 194 ? -19.433 4.434 -10.447 1.00 95.50 194 LYS A C 1
ATOM 1488 O O . LYS A 1 194 ? -20.021 3.548 -9.836 1.00 95.50 194 LYS A O 1
ATOM 1493 N N . SER A 1 195 ? -20.000 5.093 -11.461 1.00 96.19 195 SER A N 1
ATOM 1494 C CA . SER A 1 195 ? -21.396 4.855 -11.864 1.00 96.19 195 SER A CA 1
ATOM 1495 C C . SER A 1 195 ? -21.640 3.420 -12.339 1.00 96.19 195 SER A C 1
ATOM 1497 O O . SER A 1 195 ? -22.628 2.805 -11.955 1.00 96.19 195 SER A O 1
ATOM 1499 N N . ALA A 1 196 ? -20.719 2.870 -13.135 1.00 97.00 196 ALA A N 1
ATOM 1500 C CA . ALA A 1 196 ? -20.810 1.498 -13.631 1.00 97.00 196 ALA A CA 1
ATOM 1501 C C . ALA A 1 196 ? -20.601 0.465 -12.509 1.00 97.00 196 ALA A C 1
ATOM 1503 O O . ALA A 1 196 ? -21.231 -0.587 -12.507 1.00 97.00 196 ALA A O 1
ATOM 1504 N N . CYS A 1 197 ? -19.760 0.784 -11.521 1.00 96.62 197 CYS A N 1
ATOM 1505 C CA . CYS A 1 197 ? -19.575 -0.017 -10.318 1.00 96.62 197 CYS A CA 1
ATOM 1506 C C . CYS A 1 197 ? -20.913 -0.156 -9.580 1.00 96.62 197 CYS A C 1
ATOM 1508 O O . CYS A 1 197 ? -21.346 -1.267 -9.305 1.00 96.62 197 CYS A O 1
ATOM 1510 N N . TRP A 1 198 ? -21.633 0.946 -9.357 1.00 96.19 198 TRP A N 1
ATOM 1511 C CA . TRP A 1 198 ? -22.956 0.900 -8.726 1.00 96.19 198 TRP A CA 1
ATOM 1512 C C . TRP A 1 198 ? -23.992 0.074 -9.494 1.00 96.19 198 TRP A C 1
ATOM 1514 O O . TRP A 1 198 ? -24.876 -0.513 -8.876 1.00 96.19 198 TRP A O 1
ATOM 1524 N N . GLU A 1 199 ? -23.923 0.066 -10.824 1.00 96.44 199 GLU A N 1
ATOM 1525 C CA . GLU A 1 199 ? -24.881 -0.651 -11.667 1.00 96.44 199 GLU A CA 1
ATOM 1526 C C . GLU A 1 199 ? -24.588 -2.156 -11.737 1.00 96.44 199 GLU A C 1
ATOM 1528 O O . GLU A 1 199 ? -25.510 -2.974 -11.745 1.00 96.44 199 GLU A O 1
ATOM 1533 N N . HIS A 1 200 ? -23.309 -2.529 -11.788 1.00 95.75 200 HIS A N 1
ATOM 1534 C CA . HIS A 1 200 ? -22.891 -3.878 -12.175 1.00 95.75 200 HIS A CA 1
ATOM 1535 C C . HIS A 1 200 ? -22.310 -4.715 -11.031 1.00 95.75 200 HIS A C 1
ATOM 1537 O O . HIS A 1 200 ? -22.199 -5.932 -11.170 1.00 95.75 200 HIS A O 1
ATOM 1543 N N . VAL A 1 201 ? -21.948 -4.096 -9.907 1.00 95.75 201 VAL A N 1
ATOM 1544 C CA . VAL A 1 201 ? -21.324 -4.760 -8.756 1.00 95.75 201 VAL A CA 1
ATOM 1545 C C . VAL A 1 201 ? -22.373 -4.933 -7.660 1.00 95.75 201 VAL A C 1
ATOM 1547 O O . VAL A 1 201 ? -22.905 -3.950 -7.141 1.00 95.75 201 VAL A O 1
ATOM 1550 N N . LYS A 1 202 ? -22.688 -6.181 -7.297 1.00 94.75 202 LYS A N 1
ATOM 1551 C CA . LYS A 1 202 ? -23.720 -6.480 -6.288 1.00 94.75 202 LYS A CA 1
ATOM 1552 C C . LYS A 1 202 ? -23.126 -6.551 -4.892 1.00 94.75 202 LYS A C 1
ATOM 1554 O O . LYS A 1 202 ? -23.695 -5.990 -3.961 1.00 94.75 202 LYS A O 1
ATOM 1559 N N . ASP A 1 203 ? -21.993 -7.230 -4.763 1.00 92.94 203 ASP A N 1
ATOM 1560 C CA . ASP A 1 203 ? -21.228 -7.334 -3.526 1.00 92.94 203 ASP A CA 1
ATOM 1561 C C . ASP A 1 203 ? -19.832 -6.738 -3.770 1.00 92.94 203 ASP A C 1
ATOM 1563 O O . ASP A 1 203 ? -18.939 -7.445 -4.242 1.00 92.94 203 ASP A O 1
ATOM 1567 N N . PRO A 1 204 ? -19.608 -5.440 -3.483 1.00 92.88 204 PRO A N 1
ATOM 1568 C CA . PRO A 1 204 ? -18.336 -4.785 -3.789 1.00 92.88 204 PRO A CA 1
ATOM 1569 C C . PRO A 1 204 ? -17.132 -5.432 -3.101 1.00 92.88 204 PRO A C 1
ATOM 1571 O O . PRO A 1 204 ? -16.025 -5.379 -3.637 1.00 92.88 204 PRO A O 1
ATOM 1574 N N . GLN A 1 205 ? -17.329 -6.103 -1.965 1.00 89.19 205 GLN A N 1
ATOM 1575 C CA . GLN A 1 205 ? -16.251 -6.781 -1.257 1.00 89.19 205 GLN A CA 1
ATOM 1576 C C . GLN A 1 205 ? -15.757 -8.024 -2.013 1.00 89.19 205 GLN A C 1
ATOM 1578 O O . GLN A 1 205 ? -14.555 -8.302 -1.985 1.00 89.19 205 GLN A O 1
ATOM 1583 N N . GLN A 1 206 ? -16.656 -8.751 -2.687 1.00 90.06 206 GLN A N 1
ATOM 1584 C CA . GLN A 1 206 ? -16.347 -9.985 -3.427 1.00 90.06 206 GLN A CA 1
ATOM 1585 C C . GLN A 1 206 ? -16.097 -9.748 -4.921 1.00 90.06 206 GLN A C 1
ATOM 1587 O O . GLN A 1 206 ? -15.173 -10.322 -5.502 1.00 90.06 206 GLN A O 1
ATOM 1592 N N . ASP A 1 207 ? -16.910 -8.896 -5.537 1.00 94.62 207 ASP A N 1
ATOM 1593 C CA . ASP A 1 207 ? -16.968 -8.718 -6.983 1.00 94.62 207 ASP A CA 1
ATOM 1594 C C . ASP A 1 207 ? -15.804 -7.851 -7.498 1.00 94.62 207 ASP A C 1
ATOM 1596 O O . ASP A 1 207 ? -15.173 -8.193 -8.499 1.00 94.62 207 ASP A O 1
ATOM 1600 N N . ILE A 1 208 ? -15.454 -6.751 -6.811 1.00 95.31 208 ILE A N 1
ATOM 1601 C CA . ILE A 1 208 ? -14.386 -5.832 -7.261 1.00 95.31 208 ILE A CA 1
ATOM 1602 C C . ILE A 1 208 ? -13.033 -6.548 -7.418 1.00 95.31 208 ILE A C 1
ATOM 1604 O O . ILE A 1 208 ? -12.435 -6.424 -8.491 1.00 95.31 208 ILE A O 1
ATOM 1608 N N . PRO A 1 209 ? -12.549 -7.349 -6.445 1.00 94.06 209 PRO A N 1
ATOM 1609 C CA . PRO A 1 209 ? -11.312 -8.113 -6.617 1.00 94.06 209 PRO A CA 1
ATOM 1610 C C . PRO A 1 209 ? -11.334 -9.034 -7.836 1.00 94.06 209 PRO A C 1
ATOM 1612 O O . PRO A 1 209 ? -10.314 -9.199 -8.505 1.00 94.06 209 PRO A O 1
ATOM 1615 N N . HIS A 1 210 ? -12.491 -9.631 -8.141 1.00 94.81 210 HIS A N 1
ATOM 1616 C CA . HIS A 1 210 ? -12.644 -10.485 -9.314 1.00 94.81 210 HIS A CA 1
ATOM 1617 C C . HIS A 1 210 ? -12.464 -9.688 -10.612 1.00 94.81 210 HIS A C 1
ATOM 1619 O O . HIS A 1 210 ? -11.728 -10.123 -11.500 1.00 94.81 210 HIS A O 1
ATOM 1625 N N . PHE A 1 211 ? -13.074 -8.504 -10.699 1.00 96.38 211 PHE A N 1
ATOM 1626 C CA . PHE A 1 211 ? -12.929 -7.616 -11.851 1.00 96.38 211 PHE A CA 1
ATOM 1627 C C . PHE A 1 211 ? -11.497 -7.115 -12.036 1.00 96.38 211 PHE A C 1
ATOM 1629 O O . PHE A 1 211 ? -10.977 -7.162 -13.150 1.00 96.38 211 PHE A O 1
ATOM 1636 N N . LEU A 1 212 ? -10.838 -6.684 -10.959 1.00 95.62 212 LEU A N 1
ATOM 1637 C CA . LEU A 1 212 ? -9.462 -6.184 -11.022 1.00 95.62 212 LEU A CA 1
ATOM 1638 C C . LEU A 1 212 ? -8.474 -7.285 -11.417 1.00 95.62 212 LEU A C 1
ATOM 1640 O O . LEU A 1 212 ? -7.598 -7.051 -12.249 1.00 95.62 212 LEU A O 1
ATOM 1644 N N . ALA A 1 213 ? -8.650 -8.505 -10.902 1.00 94.81 213 ALA A N 1
ATOM 1645 C CA . ALA A 1 213 ? -7.807 -9.647 -11.254 1.00 94.81 213 ALA A CA 1
ATOM 1646 C C . ALA A 1 213 ? -7.912 -10.057 -12.736 1.00 94.81 213 ALA A C 1
ATOM 1648 O O . ALA A 1 213 ? -7.017 -10.737 -13.243 1.00 94.81 213 ALA A O 1
ATOM 1649 N N . ALA A 1 214 ? -8.988 -9.668 -13.428 1.00 95.75 214 ALA A N 1
ATOM 1650 C CA . ALA A 1 214 ? -9.193 -9.934 -14.851 1.00 95.75 214 ALA A CA 1
ATOM 1651 C C . ALA A 1 214 ? -8.541 -8.885 -15.773 1.00 95.75 214 ALA A C 1
ATOM 1653 O O . ALA A 1 214 ? -8.529 -9.067 -16.994 1.00 95.75 214 ALA A O 1
ATOM 1654 N N . ILE A 1 215 ? -8.003 -7.792 -15.224 1.00 95.81 215 ILE A N 1
ATOM 1655 C CA . ILE A 1 215 ? -7.380 -6.733 -16.018 1.00 95.81 215 ILE A CA 1
ATOM 1656 C C . ILE A 1 215 ? -5.981 -7.151 -16.454 1.00 95.81 215 ILE A C 1
ATOM 1658 O O . ILE A 1 215 ? -5.088 -7.377 -15.640 1.00 95.81 215 ILE A O 1
ATOM 1662 N N . ASP A 1 216 ? -5.769 -7.158 -17.767 1.00 94.56 216 ASP A N 1
ATOM 1663 C CA . ASP A 1 216 ? -4.429 -7.152 -18.337 1.00 94.56 216 ASP A CA 1
ATOM 1664 C C . ASP A 1 216 ? -3.864 -5.727 -18.307 1.00 94.56 216 ASP A C 1
ATOM 1666 O O . ASP A 1 216 ? -4.369 -4.829 -18.990 1.00 94.56 216 ASP A O 1
ATOM 1670 N N . ILE A 1 217 ? -2.827 -5.532 -17.491 1.00 94.00 217 ILE A N 1
ATOM 1671 C CA . ILE A 1 217 ? -2.121 -4.255 -17.343 1.00 94.00 217 ILE A CA 1
ATOM 1672 C C . ILE A 1 217 ? -0.885 -4.128 -18.233 1.00 94.00 217 ILE A C 1
ATOM 1674 O O . ILE A 1 217 ? -0.229 -3.088 -18.204 1.00 94.00 217 ILE A O 1
ATOM 1678 N N . SER A 1 218 ? -0.534 -5.161 -19.002 1.00 90.31 218 SER A N 1
ATOM 1679 C CA . SER A 1 218 ? 0.732 -5.194 -19.745 1.00 90.31 218 SER A CA 1
ATOM 1680 C C . SER A 1 218 ? 0.850 -4.085 -20.799 1.00 90.31 218 SER A C 1
ATOM 1682 O O . SER A 1 218 ? 1.948 -3.590 -21.040 1.00 90.31 218 SER A O 1
ATOM 1684 N N . ASP A 1 219 ? -0.269 -3.641 -21.379 1.00 92.31 219 ASP A N 1
ATOM 1685 C CA . ASP A 1 219 ? -0.322 -2.579 -22.391 1.00 92.31 219 ASP A CA 1
ATOM 1686 C C . ASP A 1 219 ? -0.629 -1.180 -21.822 1.00 92.31 219 ASP A C 1
ATOM 1688 O O . ASP A 1 219 ? -0.506 -0.176 -22.535 1.00 92.31 219 ASP A O 1
ATOM 1692 N N . LEU A 1 220 ? -1.012 -1.084 -20.543 1.00 94.00 220 LEU A N 1
ATOM 1693 C CA . LEU A 1 220 ? -1.425 0.175 -19.921 1.00 94.00 220 LEU A CA 1
ATOM 1694 C C . LEU A 1 220 ? -0.339 1.259 -19.946 1.00 94.00 220 LEU A C 1
ATOM 1696 O O . LEU A 1 220 ? -0.684 2.395 -20.296 1.00 94.00 220 LEU A O 1
ATOM 1700 N N . PRO A 1 221 ? 0.946 0.978 -19.635 1.00 92.81 221 PRO A N 1
ATOM 1701 C CA . PRO A 1 221 ? 1.987 2.002 -19.679 1.00 92.81 221 PRO A CA 1
ATOM 1702 C C . PRO A 1 221 ? 2.107 2.641 -21.066 1.00 92.81 221 PRO A C 1
ATOM 1704 O O . PRO A 1 221 ? 2.176 3.866 -21.196 1.00 92.81 221 PRO A O 1
ATOM 1707 N N . ASP A 1 222 ? 2.048 1.834 -22.125 1.00 91.50 222 ASP A N 1
ATOM 1708 C CA . ASP A 1 222 ? 2.152 2.308 -23.503 1.00 91.50 222 ASP A CA 1
ATOM 1709 C C . ASP A 1 222 ? 0.945 3.130 -23.944 1.00 91.50 222 ASP A C 1
ATOM 1711 O O . ASP A 1 222 ? 1.107 4.197 -24.555 1.00 91.50 222 ASP A O 1
ATOM 1715 N N . LEU A 1 223 ? -0.266 2.670 -23.625 1.00 93.62 223 LEU A N 1
ATOM 1716 C CA . LEU A 1 223 ? -1.493 3.419 -23.892 1.00 93.62 223 LEU A CA 1
ATOM 1717 C C . LEU A 1 223 ? -1.479 4.765 -23.155 1.00 93.62 223 LEU A C 1
ATOM 1719 O O . LEU A 1 223 ? -1.749 5.810 -23.758 1.00 93.62 223 LEU A O 1
ATOM 1723 N N . ALA A 1 224 ? -1.077 4.767 -21.883 1.00 94.62 224 ALA A N 1
ATOM 1724 C CA . ALA A 1 224 ? -0.998 5.966 -21.060 1.00 94.62 224 ALA A CA 1
ATOM 1725 C C . ALA A 1 224 ? 0.052 6.961 -21.578 1.00 94.62 224 ALA A C 1
ATOM 1727 O O . ALA A 1 224 ? -0.232 8.157 -21.672 1.00 94.62 224 ALA A O 1
ATOM 1728 N N . ARG A 1 225 ? 1.243 6.501 -21.989 1.00 92.06 225 ARG A N 1
ATOM 1729 C CA . ARG A 1 225 ? 2.283 7.368 -22.578 1.00 92.06 225 ARG A CA 1
ATOM 1730 C C . ARG A 1 225 ? 1.860 7.963 -23.919 1.00 92.06 225 ARG A C 1
ATOM 1732 O O . ARG A 1 225 ? 2.160 9.126 -24.193 1.00 92.06 225 ARG A O 1
ATOM 1739 N N . LYS A 1 226 ? 1.164 7.199 -24.767 1.00 91.88 226 LYS A N 1
ATOM 1740 C CA . LYS A 1 226 ? 0.603 7.720 -26.027 1.00 91.88 226 LYS A CA 1
ATOM 1741 C C . LYS A 1 226 ? -0.439 8.801 -25.745 1.00 91.88 226 LYS A C 1
ATOM 1743 O O . LYS A 1 226 ? -0.370 9.875 -26.340 1.00 91.88 226 LYS A O 1
ATOM 1748 N N . ALA A 1 227 ? -1.342 8.551 -24.798 1.00 91.00 227 ALA A N 1
ATOM 1749 C CA . ALA A 1 227 ? -2.373 9.504 -24.405 1.00 91.00 227 ALA A CA 1
ATOM 1750 C C . ALA A 1 227 ? -1.792 10.767 -23.743 1.00 91.00 227 ALA A C 1
ATOM 1752 O O . ALA A 1 227 ? -2.244 11.872 -24.039 1.00 91.00 227 ALA A O 1
ATOM 1753 N N . SER A 1 228 ? -0.763 10.640 -22.897 1.00 88.62 228 SER A N 1
ATOM 1754 C CA . SER A 1 228 ? -0.183 11.766 -22.150 1.00 88.62 228 SER A CA 1
ATOM 1755 C C . SER A 1 228 ? 0.486 12.814 -23.051 1.00 88.62 228 SER A C 1
ATOM 1757 O O . SER A 1 228 ? 0.427 14.009 -22.752 1.00 88.62 228 SER A O 1
ATOM 1759 N N . ARG A 1 229 ? 1.047 12.404 -24.199 1.00 83.94 229 ARG A N 1
ATOM 1760 C CA . ARG A 1 229 ? 1.661 13.309 -25.193 1.00 83.94 229 ARG A CA 1
ATOM 1761 C C . ARG A 1 229 ? 0.655 14.280 -25.812 1.00 83.94 229 ARG A C 1
ATOM 1763 O O . ARG A 1 229 ? 1.003 15.431 -26.075 1.00 83.94 229 ARG A O 1
ATOM 1770 N N . SER A 1 230 ? -0.598 13.858 -25.974 1.00 72.31 230 SER A N 1
ATOM 1771 C CA . SER A 1 230 ? -1.671 14.691 -26.530 1.00 72.31 230 SER A CA 1
ATOM 1772 C C . SER A 1 230 ? -2.051 15.869 -25.618 1.00 72.31 230 SER A C 1
ATOM 1774 O O . SER A 1 230 ? -2.536 16.890 -26.097 1.00 72.31 230 SER A O 1
ATOM 1776 N N . PHE A 1 231 ? -1.758 15.798 -24.312 1.00 63.03 231 PHE A N 1
ATOM 1777 C CA . PHE A 1 231 ? -2.112 16.832 -23.324 1.00 63.03 231 PHE A CA 1
ATOM 1778 C C . PHE A 1 231 ? -1.122 18.009 -23.235 1.00 63.03 231 PHE A C 1
ATOM 1780 O O . PHE A 1 231 ? -1.221 18.861 -22.337 1.00 63.03 231 PHE A O 1
ATOM 1787 N N . VAL A 1 232 ? -0.129 18.087 -24.124 1.00 64.25 232 VAL A N 1
ATOM 1788 C CA . VAL A 1 232 ? 0.871 19.169 -24.102 1.00 64.25 232 VAL A CA 1
ATOM 1789 C C . VAL A 1 232 ? 0.359 20.456 -24.790 1.00 64.25 232 VAL A C 1
ATOM 1791 O O . VAL A 1 232 ? 0.946 21.518 -24.583 1.00 64.25 232 VAL A O 1
ATOM 1794 N N . GLY A 1 233 ? -0.797 20.429 -25.472 1.00 57.12 233 GLY A N 1
ATOM 1795 C CA . GLY A 1 233 ? -1.381 21.579 -26.183 1.00 57.12 233 GLY A CA 1
ATOM 1796 C C . GLY A 1 233 ? -2.675 22.170 -25.583 1.00 57.12 233 GLY A C 1
ATOM 1797 O O . GLY A 1 233 ? -3.738 21.582 -25.677 1.00 57.12 233 GLY A O 1
ATOM 1798 N N . ARG A 1 234 ? -2.575 23.390 -25.038 1.00 52.97 234 ARG A N 1
ATOM 1799 C CA . ARG A 1 234 ? -3.582 24.485 -24.960 1.00 52.97 234 ARG A CA 1
ATOM 1800 C C . ARG A 1 234 ? -4.960 24.365 -24.271 1.00 52.97 234 ARG A C 1
ATOM 1802 O O . ARG A 1 234 ? -5.516 25.434 -24.030 1.00 52.97 234 ARG A O 1
ATOM 1809 N N . GLU A 1 235 ? -5.498 23.222 -23.861 1.00 59.50 235 GLU A N 1
ATOM 1810 C CA . GLU A 1 235 ? -6.776 23.230 -23.105 1.00 59.50 235 GLU A CA 1
ATOM 1811 C C . GLU A 1 235 ? -6.605 23.358 -21.581 1.00 59.50 235 GLU A C 1
ATOM 1813 O O . GLU A 1 235 ? -5.598 22.926 -21.008 1.00 59.50 235 GLU A O 1
ATOM 1818 N N . LYS A 1 236 ? -7.595 23.984 -20.912 1.00 64.75 236 LYS A N 1
ATOM 1819 C CA . LYS A 1 236 ? -7.683 24.047 -19.442 1.00 64.75 236 LYS A CA 1
ATOM 1820 C C . LYS A 1 236 ? -7.678 22.617 -18.913 1.00 64.75 236 LYS A C 1
ATOM 1822 O O . LYS A 1 236 ? -8.651 21.885 -19.047 1.00 64.75 236 LYS A O 1
ATOM 1827 N N . LYS A 1 237 ? -6.545 22.226 -18.335 1.00 65.06 237 LYS A N 1
ATOM 1828 C CA . LYS A 1 237 ? -6.315 20.871 -17.847 1.00 65.06 237 LYS A CA 1
ATOM 1829 C C . LYS A 1 237 ? -7.257 20.592 -16.688 1.00 65.06 237 LYS A C 1
ATOM 1831 O O . LYS A 1 237 ? -7.079 21.158 -15.612 1.00 65.06 237 LYS A O 1
ATOM 1836 N N . TRP A 1 238 ? -8.228 19.721 -16.924 1.00 77.00 238 TRP A N 1
ATOM 1837 C CA . TRP A 1 238 ? -8.977 19.086 -15.854 1.00 77.00 238 TRP A CA 1
ATOM 1838 C C . TRP A 1 238 ? -7.993 18.370 -14.921 1.00 77.00 238 TRP A C 1
ATOM 1840 O O . TRP A 1 238 ? -7.076 17.683 -15.382 1.00 77.00 238 TRP A O 1
ATOM 1850 N N . ARG A 1 239 ? -8.140 18.606 -13.620 1.00 77.00 239 ARG A N 1
ATOM 1851 C CA . ARG A 1 239 ? -7.370 17.959 -12.561 1.00 77.00 239 ARG A CA 1
ATOM 1852 C C . ARG A 1 239 ? -8.387 17.351 -11.605 1.00 77.00 239 ARG A C 1
ATOM 1854 O O . ARG A 1 239 ? -9.218 18.127 -11.128 1.00 77.00 239 ARG A O 1
ATOM 1861 N N . PRO A 1 240 ? -8.326 16.038 -11.340 1.00 81.50 240 PRO A N 1
ATOM 1862 C CA . PRO A 1 240 ? -9.139 15.443 -10.293 1.00 81.50 240 PRO A CA 1
ATOM 1863 C C . PRO A 1 240 ? -8.927 16.204 -8.985 1.00 81.50 240 PRO A C 1
ATOM 1865 O O . PRO A 1 240 ? -7.793 16.583 -8.658 1.00 81.50 240 PRO A O 1
ATOM 1868 N N . SER A 1 241 ? -10.011 16.475 -8.266 1.00 85.06 241 SER A N 1
ATOM 1869 C CA . SER A 1 241 ? -9.912 16.938 -6.887 1.00 85.06 241 SER A CA 1
ATOM 1870 C C . SER A 1 241 ? -9.471 15.779 -6.008 1.00 85.06 241 SER A C 1
ATOM 1872 O O . SER A 1 241 ? -9.871 14.639 -6.230 1.00 85.06 241 SER A O 1
ATOM 1874 N N . ILE A 1 242 ? -8.659 16.080 -5.000 1.00 81.88 242 ILE A N 1
ATOM 1875 C CA . ILE A 1 242 ? -8.339 15.104 -3.964 1.00 81.88 242 ILE A CA 1
ATOM 1876 C C . ILE A 1 242 ? -9.648 14.770 -3.229 1.00 81.88 242 ILE A C 1
ATOM 1878 O O . ILE A 1 242 ? -10.359 15.717 -2.874 1.00 81.88 242 ILE A O 1
ATOM 1882 N N . PRO A 1 243 ? -9.994 13.481 -3.052 1.00 83.44 243 PRO A N 1
ATOM 1883 C CA . PRO A 1 243 ? -11.226 13.076 -2.394 1.00 83.44 243 PRO A CA 1
ATOM 1884 C C . PRO A 1 243 ? -11.354 13.713 -1.013 1.00 83.44 243 PRO A C 1
ATOM 1886 O O . PRO A 1 243 ? -10.404 13.742 -0.233 1.00 83.44 243 PRO A O 1
ATOM 1889 N N . THR A 1 244 ? -12.538 14.241 -0.728 1.00 86.06 244 THR A N 1
ATOM 1890 C CA . THR A 1 244 ? -12.978 14.578 0.629 1.00 86.06 244 THR A CA 1
ATOM 1891 C C . THR A 1 244 ? -13.938 13.492 1.111 1.00 86.06 244 THR A C 1
ATOM 1893 O O . THR A 1 244 ? -14.289 12.597 0.345 1.00 86.06 244 THR A O 1
ATOM 1896 N N . GLN A 1 245 ? -14.409 13.577 2.358 1.00 83.88 245 GLN A N 1
ATOM 1897 C CA . GLN A 1 245 ? -15.405 12.641 2.903 1.00 83.88 245 GLN A CA 1
ATOM 1898 C C . GLN A 1 245 ? -16.611 12.433 1.961 1.00 83.88 245 GLN A C 1
ATOM 1900 O O . GLN A 1 245 ? -17.045 11.306 1.759 1.00 83.88 245 GLN A O 1
ATOM 1905 N N . ASP A 1 246 ? -17.082 13.500 1.300 1.00 88.44 246 ASP A N 1
ATOM 1906 C CA . ASP A 1 246 ? -18.262 13.474 0.429 1.00 88.44 246 ASP A CA 1
ATOM 1907 C C . ASP A 1 246 ? -18.065 12.564 -0.791 1.00 88.44 246 ASP A C 1
ATOM 1909 O O . ASP A 1 246 ? -19.031 12.099 -1.390 1.00 88.44 246 ASP A O 1
ATOM 1913 N N . PHE A 1 247 ? -16.813 12.287 -1.164 1.00 88.56 247 PHE A N 1
ATOM 1914 C CA . PHE A 1 247 ? -16.501 11.351 -2.237 1.00 88.56 247 PHE A CA 1
ATOM 1915 C C . PHE A 1 247 ? -16.919 9.915 -1.885 1.00 88.56 247 PHE A C 1
ATOM 1917 O O . PHE A 1 247 ? -17.322 9.174 -2.783 1.00 88.56 247 PHE A O 1
ATOM 1924 N N . TYR A 1 248 ? -16.881 9.556 -0.599 1.00 89.75 248 TYR A N 1
ATOM 1925 C CA . TYR A 1 248 ? -17.212 8.234 -0.050 1.00 89.75 248 TYR A CA 1
ATOM 1926 C C . TYR A 1 248 ? -18.630 8.149 0.507 1.00 89.75 248 TYR A C 1
ATOM 1928 O O . TYR A 1 248 ? -18.987 7.148 1.125 1.00 89.75 248 TYR A O 1
ATOM 1936 N N . LEU A 1 249 ? -19.433 9.193 0.301 1.00 90.31 249 LEU A N 1
ATOM 1937 C CA . LEU A 1 249 ? -20.828 9.218 0.702 1.00 90.31 249 LEU A CA 1
ATOM 1938 C C . LEU A 1 249 ? -21.738 9.106 -0.522 1.00 90.31 249 LEU A C 1
ATOM 1940 O O . LEU A 1 249 ? -21.482 9.683 -1.584 1.00 90.31 249 LEU A O 1
ATOM 1944 N N . ARG A 1 250 ? -22.841 8.385 -0.351 1.00 91.94 250 ARG A N 1
ATOM 1945 C CA . ARG A 1 250 ? -23.953 8.308 -1.293 1.00 91.94 250 ARG A CA 1
ATOM 1946 C C . ARG A 1 250 ? -25.236 8.525 -0.512 1.00 91.94 250 ARG A C 1
ATOM 1948 O O . ARG A 1 250 ? -25.520 7.802 0.431 1.00 91.94 250 ARG A O 1
ATOM 1955 N N . ASP A 1 251 ? -25.976 9.565 -0.885 1.00 93.12 251 ASP A N 1
ATOM 1956 C CA . ASP A 1 251 ? -27.210 9.968 -0.199 1.00 93.12 251 ASP A CA 1
ATOM 1957 C C . ASP A 1 251 ? -27.024 10.257 1.311 1.00 93.12 251 ASP A C 1
ATOM 1959 O O . ASP A 1 251 ? -27.980 10.242 2.078 1.00 93.12 251 ASP A O 1
ATOM 1963 N N . GLY A 1 252 ? -25.793 10.593 1.725 1.00 88.56 252 GLY A N 1
ATOM 1964 C CA . GLY A 1 252 ? -25.420 10.869 3.119 1.00 88.56 252 GLY A CA 1
ATOM 1965 C C . GLY A 1 252 ? -24.900 9.656 3.896 1.00 88.56 252 GLY A C 1
ATOM 1966 O O . GLY A 1 252 ? -24.365 9.842 4.986 1.00 88.56 252 GLY A O 1
ATOM 1967 N N . ASP A 1 253 ? -24.987 8.458 3.320 1.00 88.56 253 ASP A N 1
ATOM 1968 C CA . ASP A 1 253 ? -24.516 7.205 3.912 1.00 88.56 253 ASP A CA 1
ATOM 1969 C C . ASP A 1 253 ? -23.201 6.739 3.274 1.00 88.56 253 ASP A C 1
ATOM 1971 O O . ASP A 1 253 ? -22.824 7.186 2.189 1.00 88.56 253 ASP A O 1
ATOM 1975 N N . TRP A 1 254 ? -22.493 5.822 3.937 1.00 90.56 254 TRP A N 1
ATOM 1976 C CA . TRP A 1 254 ? -21.253 5.237 3.423 1.00 90.56 254 TRP A CA 1
ATOM 1977 C C . TRP A 1 254 ? -21.474 4.499 2.091 1.00 90.56 254 TRP A C 1
ATOM 1979 O O . TRP A 1 254 ? -22.268 3.562 1.988 1.00 90.56 254 TRP A O 1
ATOM 1989 N N . ASP A 1 255 ? -20.732 4.904 1.062 1.00 94.12 255 ASP A N 1
ATOM 1990 C CA . ASP A 1 255 ? -20.739 4.285 -0.259 1.00 94.12 255 ASP A CA 1
ATOM 1991 C C . ASP A 1 255 ? -19.702 3.158 -0.325 1.00 94.12 255 ASP A C 1
ATOM 1993 O O . ASP A 1 255 ? -18.566 3.351 -0.775 1.00 94.12 255 ASP A O 1
ATOM 1997 N N . ALA A 1 256 ? -20.113 1.962 0.105 1.00 91.88 256 ALA A N 1
ATOM 1998 C CA . ALA A 1 256 ? -19.265 0.772 0.112 1.00 91.88 256 ALA A CA 1
ATOM 1999 C C . ALA A 1 256 ? -18.603 0.509 -1.253 1.00 91.88 256 ALA A C 1
ATOM 2001 O O . ALA A 1 256 ? -17.431 0.142 -1.306 1.00 91.88 256 ALA A O 1
ATOM 2002 N N . HIS A 1 257 ? -19.307 0.738 -2.368 1.00 94.69 257 HIS A N 1
ATOM 2003 C CA . HIS A 1 257 ? -18.739 0.569 -3.709 1.00 94.69 257 HIS A CA 1
ATOM 2004 C C . HIS A 1 257 ? -17.548 1.489 -3.946 1.00 94.69 257 HIS A C 1
ATOM 2006 O O . HIS A 1 257 ? -16.536 1.035 -4.477 1.00 94.69 257 HIS A O 1
ATOM 2012 N N . THR A 1 258 ? -17.649 2.759 -3.552 1.00 93.94 258 THR A N 1
ATOM 2013 C CA . THR A 1 258 ? -16.552 3.718 -3.721 1.00 93.94 258 THR A CA 1
ATOM 2014 C C . THR A 1 258 ? -15.379 3.390 -2.801 1.00 93.94 258 THR A C 1
ATOM 2016 O O . THR A 1 258 ? -14.252 3.326 -3.294 1.00 93.94 258 THR A O 1
ATOM 2019 N N . SER A 1 259 ? -15.619 3.130 -1.510 1.00 91.81 259 SER A N 1
ATOM 2020 C CA . SER A 1 259 ? -14.543 2.793 -0.561 1.00 91.81 259 SER A CA 1
ATOM 2021 C C . SER A 1 259 ? -13.812 1.508 -0.950 1.00 91.81 259 SER A C 1
ATOM 2023 O O . SER A 1 259 ? -12.586 1.500 -1.029 1.00 91.81 259 SER A O 1
ATOM 2025 N N . PHE A 1 260 ? -14.534 0.430 -1.281 1.00 92.94 260 PHE A N 1
ATOM 2026 C CA . PHE A 1 260 ? -13.887 -0.813 -1.712 1.00 92.94 260 PHE A CA 1
ATOM 2027 C C . PHE A 1 260 ? -13.156 -0.655 -3.044 1.00 92.94 260 PHE A C 1
ATOM 2029 O O . PHE A 1 260 ? -12.076 -1.220 -3.217 1.00 92.94 260 PHE A O 1
ATOM 2036 N N . LEU A 1 261 ? -13.710 0.115 -3.985 1.00 94.56 261 LEU A N 1
ATOM 2037 C CA . LEU A 1 261 ? -13.033 0.387 -5.248 1.00 94.56 261 LEU A CA 1
ATOM 2038 C C . LEU A 1 261 ? -11.711 1.126 -5.022 1.00 94.56 261 LEU A C 1
ATOM 2040 O O . LEU A 1 261 ? -10.707 0.722 -5.604 1.00 94.56 261 LEU A O 1
ATOM 2044 N N . GLU A 1 262 ? -11.687 2.163 -4.178 1.00 94.00 262 GLU A N 1
ATOM 2045 C CA . GLU A 1 262 ? -10.437 2.836 -3.815 1.00 94.00 262 GLU A CA 1
ATOM 2046 C C . GLU A 1 262 ? -9.465 1.861 -3.158 1.00 94.00 262 GLU A C 1
ATOM 2048 O O . GLU A 1 262 ? -8.340 1.721 -3.637 1.00 94.00 262 GLU A O 1
ATOM 2053 N N . TYR A 1 263 ? -9.906 1.177 -2.099 1.00 91.38 263 TYR A N 1
ATOM 2054 C CA . TYR A 1 263 ? -9.081 0.255 -1.325 1.00 91.38 263 TYR A CA 1
ATOM 2055 C C . TYR A 1 263 ? -8.375 -0.748 -2.240 1.00 91.38 263 TYR A C 1
ATOM 2057 O O . TYR A 1 263 ? -7.150 -0.882 -2.208 1.00 91.38 263 TYR A O 1
ATOM 2065 N N . TYR A 1 264 ? -9.127 -1.414 -3.119 1.00 93.56 264 TYR A N 1
ATOM 2066 C CA . TYR A 1 264 ? -8.548 -2.408 -4.013 1.00 93.56 264 TYR A CA 1
ATOM 2067 C C . TYR A 1 264 ? -7.701 -1.792 -5.130 1.00 93.56 264 TYR A C 1
ATOM 2069 O O . TYR A 1 264 ? -6.692 -2.383 -5.511 1.00 93.56 264 TYR A O 1
ATOM 2077 N N . LEU A 1 265 ? -8.041 -0.601 -5.632 1.00 94.56 265 LEU A N 1
ATOM 2078 C CA . LEU A 1 265 ? -7.199 0.100 -6.604 1.00 94.56 265 LEU A CA 1
ATOM 2079 C C . LEU A 1 265 ? -5.848 0.508 -5.998 1.00 94.56 265 LEU A C 1
ATOM 2081 O O . LEU A 1 265 ? -4.804 0.302 -6.622 1.00 94.56 265 LEU A O 1
ATOM 2085 N N . VAL A 1 266 ? -5.851 1.065 -4.786 1.00 92.06 266 VAL A N 1
ATOM 2086 C CA . VAL A 1 266 ? -4.636 1.446 -4.053 1.00 92.06 266 VAL A CA 1
ATOM 2087 C C . VAL A 1 266 ? -3.797 0.209 -3.753 1.00 92.06 266 VAL A C 1
ATOM 2089 O O . VAL A 1 266 ? -2.598 0.204 -4.042 1.00 92.06 266 VAL A O 1
ATOM 2092 N N . ARG A 1 267 ? -4.422 -0.854 -3.243 1.00 90.25 267 ARG A N 1
ATOM 2093 C CA . ARG A 1 267 ? -3.741 -2.102 -2.893 1.00 90.25 267 ARG A CA 1
ATOM 2094 C C . ARG A 1 267 ? -3.114 -2.791 -4.100 1.00 90.25 267 ARG A C 1
ATOM 2096 O O . ARG A 1 267 ? -1.935 -3.141 -4.065 1.00 90.25 267 ARG A O 1
ATOM 2103 N N . ASP A 1 268 ? -3.891 -2.990 -5.161 1.00 91.94 268 ASP A N 1
ATOM 2104 C CA . ASP A 1 268 ? -3.478 -3.832 -6.286 1.00 91.94 268 ASP A CA 1
ATOM 2105 C C . ASP A 1 268 ? -2.636 -3.046 -7.311 1.00 91.94 268 ASP A C 1
ATOM 2107 O O . ASP A 1 268 ? -1.764 -3.626 -7.963 1.00 91.94 268 ASP A O 1
ATOM 2111 N N . PHE A 1 269 ? -2.841 -1.725 -7.434 1.00 93.88 269 PHE A N 1
ATOM 2112 C CA . PHE A 1 269 ? -2.174 -0.898 -8.449 1.00 93.88 269 PHE A CA 1
ATOM 2113 C C . PHE A 1 269 ? -1.355 0.267 -7.897 1.00 93.88 269 PHE A C 1
ATOM 2115 O O . PHE A 1 269 ? -0.543 0.798 -8.649 1.00 93.88 269 PHE A O 1
ATOM 2122 N N . GLY A 1 270 ? -1.485 0.672 -6.631 1.00 92.81 270 GLY A N 1
ATOM 2123 C CA . GLY A 1 270 ? -0.820 1.872 -6.101 1.00 92.81 270 GLY A CA 1
ATOM 2124 C C . GLY A 1 270 ? 0.702 1.856 -6.274 1.00 92.81 270 GLY A C 1
ATOM 2125 O O . GLY A 1 270 ? 1.274 2.797 -6.832 1.00 92.81 270 GLY A O 1
ATOM 2126 N N . ARG A 1 271 ? 1.361 0.751 -5.893 1.00 89.94 271 ARG A N 1
ATOM 2127 C CA . ARG A 1 271 ? 2.815 0.574 -6.088 1.00 89.94 271 ARG A CA 1
ATOM 2128 C C . ARG A 1 271 ? 3.202 0.525 -7.563 1.00 89.94 271 ARG A C 1
ATOM 2130 O O . ARG A 1 271 ? 4.139 1.202 -7.975 1.00 89.94 271 ARG A O 1
ATOM 2137 N N . TRP A 1 272 ? 2.456 -0.226 -8.373 1.00 92.38 272 TRP A N 1
ATOM 2138 C CA . TRP A 1 272 ? 2.718 -0.318 -9.810 1.00 92.38 272 TRP A CA 1
ATOM 2139 C C . TRP A 1 272 ? 2.586 1.050 -10.500 1.00 92.38 272 TRP A C 1
ATOM 2141 O O . TRP A 1 272 ? 3.510 1.471 -11.197 1.00 92.38 272 TRP A O 1
ATOM 2151 N N . ILE A 1 273 ? 1.498 1.785 -10.236 1.00 95.00 273 ILE A N 1
ATOM 2152 C CA . ILE A 1 273 ? 1.271 3.156 -10.712 1.00 95.00 273 ILE A CA 1
ATOM 2153 C C . ILE A 1 273 ? 2.457 4.029 -10.318 1.00 95.00 273 ILE A C 1
ATOM 2155 O O . ILE A 1 273 ? 3.047 4.667 -11.185 1.00 95.00 273 ILE A O 1
ATOM 2159 N N . ARG A 1 274 ? 2.850 4.036 -9.041 1.00 92.81 274 ARG A N 1
ATOM 2160 C CA . ARG A 1 274 ? 3.997 4.815 -8.555 1.00 92.81 274 ARG A CA 1
ATOM 2161 C C . ARG A 1 274 ? 5.260 4.532 -9.367 1.00 92.81 274 ARG A C 1
ATOM 2163 O O . ARG A 1 274 ? 5.872 5.471 -9.879 1.00 92.81 274 ARG A O 1
ATOM 2170 N N . SER A 1 275 ? 5.623 3.261 -9.541 1.00 90.81 275 SER A N 1
ATOM 2171 C CA . SER A 1 275 ? 6.804 2.890 -10.325 1.00 90.81 275 SER A CA 1
ATOM 2172 C C . SER A 1 275 ? 6.685 3.346 -11.788 1.00 90.81 275 SER A C 1
ATOM 2174 O O . SER A 1 275 ? 7.649 3.885 -12.341 1.00 90.81 275 SER A O 1
ATOM 2176 N N . GLU A 1 276 ? 5.513 3.196 -12.422 1.00 93.19 276 GLU A N 1
ATOM 2177 C CA . GLU A 1 276 ? 5.268 3.686 -13.792 1.00 93.19 276 GLU A CA 1
ATOM 2178 C C . GLU A 1 276 ? 5.384 5.203 -13.908 1.00 93.19 276 GLU A C 1
ATOM 2180 O O . GLU A 1 276 ? 5.919 5.723 -14.887 1.00 93.19 276 GLU A O 1
ATOM 2185 N N . LEU A 1 277 ? 4.929 5.930 -12.897 1.00 94.50 277 LEU A N 1
ATOM 2186 C CA . LEU A 1 277 ? 5.005 7.381 -12.845 1.00 94.50 277 LEU A CA 1
ATOM 2187 C C . LEU A 1 277 ? 6.443 7.879 -12.730 1.00 94.50 277 LEU A C 1
ATOM 2189 O O . LEU A 1 277 ? 6.833 8.808 -13.445 1.00 94.50 277 LEU A O 1
ATOM 2193 N N . LEU A 1 278 ? 7.246 7.244 -11.882 1.00 91.81 278 LEU A N 1
ATOM 2194 C CA . LEU A 1 278 ? 8.641 7.620 -11.653 1.00 91.81 278 LEU A CA 1
ATOM 2195 C C . LEU A 1 278 ? 9.552 7.234 -12.820 1.00 91.81 278 LEU A C 1
ATOM 2197 O O . LEU A 1 278 ? 10.569 7.886 -13.068 1.00 91.81 278 LEU A O 1
ATOM 2201 N N . THR A 1 279 ? 9.147 6.233 -13.602 1.00 91.75 279 THR A N 1
ATOM 2202 C CA . THR A 1 279 ? 9.940 5.720 -14.724 1.00 91.75 279 THR A CA 1
ATOM 2203 C C . THR A 1 279 ? 9.251 5.801 -16.079 1.00 91.75 279 THR A C 1
ATOM 2205 O O . THR A 1 279 ? 9.678 5.170 -17.042 1.00 91.75 279 THR A O 1
ATOM 2208 N N . GLY A 1 280 ? 8.246 6.669 -16.205 1.00 91.69 280 GLY A N 1
ATOM 2209 C CA . GLY A 1 280 ? 7.503 6.898 -17.446 1.00 91.69 280 GLY A CA 1
ATOM 2210 C C . GLY A 1 280 ? 8.331 7.463 -18.607 1.0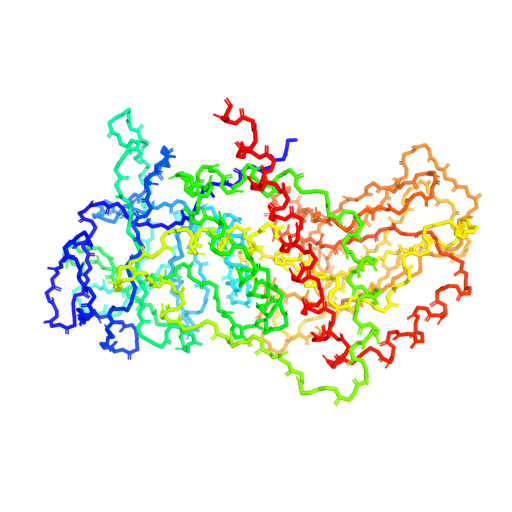0 91.69 280 GLY A C 1
ATOM 2211 O O . GLY A 1 280 ? 7.854 7.484 -19.742 1.00 91.69 280 GLY A O 1
ATOM 2212 N N . TRP A 1 281 ? 9.565 7.899 -18.336 1.00 90.50 281 TRP A N 1
ATOM 2213 C CA . TRP A 1 281 ? 10.578 8.271 -19.327 1.00 90.50 281 TRP A CA 1
ATOM 2214 C C . TRP A 1 281 ? 11.241 7.067 -20.008 1.00 90.50 281 TRP A C 1
ATOM 2216 O O . TRP A 1 281 ? 11.851 7.238 -21.066 1.00 90.50 281 TRP A O 1
ATOM 2226 N N . ARG A 1 282 ? 11.139 5.864 -19.426 1.00 89.38 282 ARG A N 1
ATOM 2227 C CA . ARG A 1 282 ? 11.657 4.631 -20.027 1.00 89.38 282 ARG A CA 1
ATOM 2228 C C . ARG A 1 282 ? 10.895 4.324 -21.305 1.00 89.38 282 ARG A C 1
ATOM 2230 O O . ARG A 1 282 ? 9.692 4.571 -21.421 1.00 89.38 282 ARG A O 1
ATOM 2237 N N . SER A 1 283 ? 11.614 3.790 -22.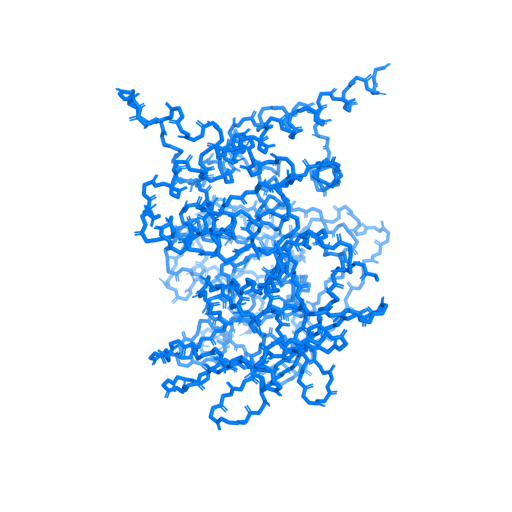280 1.00 75.94 283 SER A N 1
ATOM 2238 C CA . SER A 1 283 ? 11.016 3.380 -23.537 1.00 75.94 283 SER A CA 1
ATOM 2239 C C . SER A 1 283 ? 10.702 1.889 -23.467 1.00 75.94 283 SER A C 1
ATOM 2241 O O . SER A 1 283 ? 11.629 1.081 -23.466 1.00 75.94 283 SER A O 1
ATOM 2243 N N . ASP A 1 284 ? 9.425 1.511 -23.471 1.00 67.38 284 ASP A N 1
ATOM 2244 C CA . ASP A 1 284 ? 9.015 0.103 -23.585 1.00 67.38 284 ASP A CA 1
ATOM 2245 C C . ASP A 1 284 ? 9.137 -0.365 -25.037 1.00 67.38 284 ASP A C 1
ATOM 2247 O O . ASP A 1 284 ? 8.210 -0.935 -25.600 1.00 67.38 284 ASP A O 1
ATOM 2251 N N . ILE A 1 285 ? 10.266 -0.095 -25.704 1.00 60.03 285 ILE A N 1
ATOM 2252 C CA . ILE A 1 285 ? 10.485 -0.559 -27.079 1.00 60.03 285 ILE A CA 1
ATOM 2253 C C . ILE A 1 285 ? 10.789 -2.059 -27.037 1.00 60.03 285 ILE A C 1
ATOM 2255 O O . ILE A 1 285 ? 11.899 -2.515 -27.309 1.00 60.03 285 ILE A O 1
ATOM 2259 N N . VAL A 1 286 ? 9.763 -2.826 -26.690 1.00 52.03 286 VAL A N 1
ATOM 2260 C CA . VAL A 1 286 ? 9.633 -4.251 -26.923 1.00 52.03 286 VAL A CA 1
ATOM 2261 C C . VAL A 1 286 ? 9.741 -4.428 -28.438 1.00 52.03 286 VAL A C 1
ATOM 2263 O O . VAL A 1 286 ? 8.866 -4.006 -29.191 1.00 52.03 286 VAL A O 1
ATOM 2266 N N . GLY A 1 287 ? 10.874 -4.959 -28.902 1.00 53.03 287 GLY A N 1
ATOM 2267 C CA . GLY A 1 287 ? 11.109 -5.255 -30.321 1.00 53.03 287 GLY A CA 1
ATOM 2268 C C . GLY A 1 287 ? 12.290 -4.546 -30.992 1.00 53.03 287 GLY A C 1
ATOM 2269 O O . GLY A 1 287 ? 12.538 -4.801 -32.171 1.00 53.03 287 GLY A O 1
ATOM 2270 N N . ARG A 1 288 ? 13.064 -3.700 -30.296 1.00 58.19 288 ARG A N 1
ATOM 2271 C CA . ARG A 1 288 ? 14.434 -3.391 -30.760 1.00 58.19 288 ARG A CA 1
ATOM 2272 C C . ARG A 1 288 ? 15.337 -4.604 -30.530 1.00 58.19 288 ARG A C 1
ATOM 2274 O O . ARG A 1 288 ? 15.037 -5.440 -29.684 1.00 58.19 288 ARG A O 1
ATOM 2281 N N . SER A 1 289 ? 16.409 -4.716 -31.320 1.00 63.53 289 SER A N 1
ATOM 2282 C CA . SER A 1 289 ? 17.423 -5.768 -31.170 1.00 63.53 289 SER A CA 1
ATOM 2283 C C . SER A 1 289 ? 17.749 -5.972 -29.695 1.00 63.53 289 SER A C 1
ATOM 2285 O O . SER A 1 289 ? 18.054 -4.979 -29.030 1.00 63.53 289 SER A O 1
ATOM 2287 N N . LEU A 1 290 ? 17.678 -7.221 -29.220 1.00 77.56 290 LEU A N 1
ATOM 2288 C CA . LEU A 1 290 ? 18.035 -7.584 -27.851 1.00 77.56 290 LEU A CA 1
ATOM 2289 C C . LEU A 1 290 ? 19.339 -6.885 -27.479 1.00 77.56 290 LEU A C 1
ATOM 2291 O O . LEU A 1 290 ? 20.379 -7.109 -28.103 1.00 77.56 290 LEU A O 1
ATOM 2295 N N . GLY A 1 291 ? 19.238 -5.967 -26.524 1.00 84.75 291 GLY A N 1
ATOM 2296 C CA . GLY A 1 291 ? 20.397 -5.310 -25.968 1.00 84.75 291 GLY A CA 1
ATOM 2297 C C . GLY A 1 291 ? 21.344 -6.339 -25.372 1.00 84.75 291 GLY A C 1
ATOM 2298 O O . GLY A 1 291 ? 20.919 -7.398 -24.921 1.00 84.75 291 GLY A O 1
ATOM 2299 N N . ASP A 1 292 ? 22.634 -6.039 -25.360 1.00 92.50 292 ASP A N 1
ATOM 2300 C CA . ASP A 1 292 ? 23.635 -6.929 -24.785 1.00 92.50 292 ASP A CA 1
ATOM 2301 C C . ASP A 1 292 ? 24.037 -6.530 -23.362 1.00 92.50 292 ASP A C 1
ATOM 2303 O O . ASP A 1 292 ? 24.813 -7.251 -22.740 1.00 92.50 292 ASP A O 1
ATOM 2307 N N . HIS A 1 293 ? 23.496 -5.438 -22.812 1.00 93.81 293 HIS A N 1
ATOM 2308 C CA . HIS A 1 293 ? 23.689 -5.061 -21.413 1.00 93.81 293 HIS A CA 1
ATOM 2309 C C . HIS A 1 293 ? 22.542 -5.548 -20.533 1.00 93.81 293 HIS A C 1
ATOM 2311 O O . HIS A 1 293 ? 21.381 -5.235 -20.802 1.00 93.81 293 HIS A O 1
ATOM 2317 N N . LEU A 1 294 ? 22.880 -6.232 -19.438 1.00 94.81 294 LEU A N 1
ATOM 2318 C CA . LEU A 1 294 ? 21.929 -6.501 -18.363 1.00 94.81 294 LEU A CA 1
ATOM 2319 C C . LEU A 1 294 ? 21.792 -5.250 -17.494 1.00 94.81 294 LEU A C 1
ATOM 2321 O O . LEU A 1 294 ? 22.767 -4.769 -16.915 1.00 94.81 294 LEU A O 1
ATOM 2325 N N . VAL A 1 295 ? 20.568 -4.760 -17.359 1.00 94.88 295 VAL A N 1
ATOM 2326 C CA . VAL A 1 295 ? 20.240 -3.572 -16.575 1.00 94.88 295 VAL A CA 1
ATOM 2327 C C . VAL A 1 295 ? 19.258 -3.954 -15.482 1.00 94.88 295 VAL A C 1
ATOM 2329 O O . VAL A 1 295 ? 18.216 -4.544 -15.760 1.00 94.88 295 VAL A O 1
ATOM 2332 N N . VAL A 1 296 ? 19.590 -3.596 -14.243 1.00 95.69 296 VAL A N 1
ATOM 2333 C CA . VAL A 1 296 ? 18.716 -3.770 -13.077 1.00 95.69 296 VAL A CA 1
ATOM 2334 C C . VAL A 1 296 ? 18.094 -2.422 -12.737 1.00 95.69 296 VAL A C 1
ATOM 2336 O O . VAL A 1 296 ? 18.813 -1.493 -12.365 1.00 95.69 296 VAL A O 1
ATOM 2339 N N . GLY A 1 297 ? 16.777 -2.289 -12.865 1.00 94.44 297 GLY A N 1
ATOM 2340 C CA . GLY A 1 297 ? 16.050 -1.155 -12.305 1.00 94.44 297 GLY A CA 1
ATOM 2341 C C . GLY A 1 297 ? 15.716 -1.422 -10.843 1.00 94.44 297 GLY A C 1
ATOM 2342 O O . GLY A 1 297 ? 15.112 -2.440 -10.544 1.00 94.44 297 GLY A O 1
ATOM 2343 N N . LEU A 1 298 ? 16.101 -0.525 -9.942 1.00 94.94 298 LEU A N 1
ATOM 2344 C CA . LEU A 1 298 ? 15.764 -0.551 -8.519 1.00 94.94 298 LEU A CA 1
ATOM 2345 C C . LEU A 1 298 ? 14.817 0.617 -8.228 1.00 94.94 298 LEU A C 1
ATOM 2347 O O . LEU A 1 298 ? 15.169 1.754 -8.547 1.00 94.94 298 LEU A O 1
ATOM 2351 N N . PHE A 1 299 ? 13.651 0.354 -7.641 1.00 92.50 299 PHE A N 1
ATOM 2352 C CA . PHE A 1 299 ? 12.604 1.373 -7.473 1.00 92.50 299 PHE A CA 1
ATOM 2353 C C . PHE A 1 299 ? 12.386 1.723 -6.004 1.00 92.50 299 PHE A C 1
ATOM 2355 O O . PHE A 1 299 ? 12.746 2.817 -5.561 1.00 92.50 299 PHE A O 1
ATOM 2362 N N . ASP A 1 300 ? 11.871 0.747 -5.259 1.00 92.69 300 ASP A N 1
ATOM 2363 C CA . ASP A 1 300 ? 11.424 0.893 -3.882 1.00 92.69 300 ASP A CA 1
ATOM 2364 C C . ASP A 1 300 ? 12.101 -0.155 -3.003 1.00 92.69 300 ASP A C 1
ATOM 2366 O O . ASP A 1 300 ? 12.237 -1.317 -3.391 1.00 92.69 300 ASP A O 1
ATOM 2370 N N . LEU A 1 301 ? 12.503 0.260 -1.807 1.00 94.81 301 LEU A N 1
ATOM 2371 C CA . LEU A 1 301 ? 12.918 -0.608 -0.713 1.00 94.81 301 LEU A CA 1
ATOM 2372 C C . LEU A 1 301 ? 12.008 -0.315 0.474 1.00 94.81 301 LEU A C 1
ATOM 2374 O O . LEU A 1 301 ? 12.011 0.810 0.965 1.00 94.81 301 LEU A O 1
ATOM 2378 N N . GLU A 1 302 ? 11.268 -1.317 0.934 1.00 94.81 302 GLU A N 1
ATOM 2379 C CA . GLU A 1 302 ? 10.336 -1.216 2.058 1.00 94.81 302 GLU A CA 1
ATOM 2380 C C . GLU A 1 302 ? 10.699 -2.265 3.114 1.00 94.81 302 GLU A C 1
ATOM 2382 O O . GLU A 1 302 ? 10.903 -3.435 2.784 1.00 94.81 302 GLU A O 1
ATOM 2387 N N . LEU A 1 303 ? 10.785 -1.861 4.380 1.00 94.69 303 LEU A N 1
ATOM 2388 C CA . LEU A 1 303 ? 11.107 -2.720 5.519 1.00 94.69 303 LEU A CA 1
ATOM 2389 C C . LEU A 1 303 ? 9.942 -2.811 6.510 1.00 94.69 303 LEU A C 1
ATOM 2391 O O . LEU A 1 303 ? 9.145 -1.883 6.641 1.00 94.69 303 LEU A O 1
ATOM 2395 N N . ILE A 1 304 ? 9.898 -3.922 7.245 1.00 93.50 304 ILE A N 1
ATOM 2396 C CA . ILE A 1 304 ? 8.978 -4.174 8.360 1.00 93.50 304 ILE A CA 1
ATOM 2397 C C . ILE A 1 304 ? 9.778 -4.306 9.652 1.00 93.50 304 ILE A C 1
ATOM 2399 O O . ILE A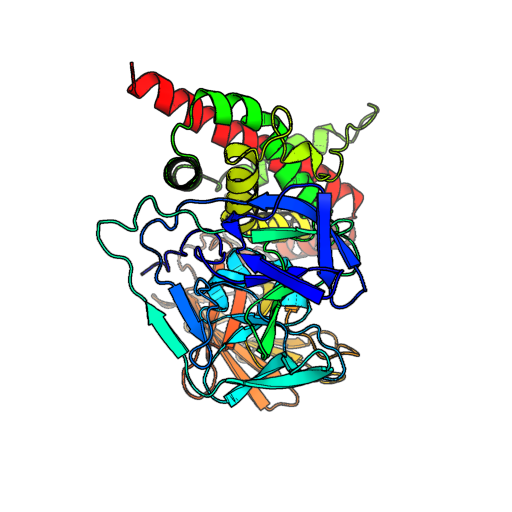 1 304 ? 10.853 -4.905 9.668 1.00 93.50 304 ILE A O 1
ATOM 2403 N N . GLY A 1 305 ? 9.215 -3.804 10.748 1.00 89.81 305 GLY A N 1
ATOM 2404 C CA . GLY A 1 305 ? 9.822 -3.883 12.071 1.00 89.81 305 GLY A CA 1
ATOM 2405 C C . GLY A 1 305 ? 10.834 -2.768 12.268 1.00 89.81 305 GLY A C 1
ATOM 2406 O O . GLY A 1 305 ? 10.457 -1.600 12.284 1.00 89.81 305 GLY A O 1
ATOM 2407 N N . GLU A 1 306 ? 12.104 -3.117 12.434 1.00 87.94 306 GLU A N 1
ATOM 2408 C CA . GLU A 1 306 ? 13.150 -2.141 12.741 1.00 87.94 306 GLU A CA 1
ATOM 2409 C C . GLU A 1 306 ? 13.451 -1.214 11.546 1.00 87.94 306 GLU A C 1
ATOM 2411 O O . GLU A 1 306 ? 13.624 -1.693 10.418 1.00 87.94 306 GLU A O 1
ATOM 2416 N N . PRO A 1 307 ? 13.544 0.114 11.760 1.00 89.25 307 PRO A N 1
ATOM 2417 C CA . PRO A 1 307 ? 13.920 1.046 10.707 1.00 89.25 307 PRO A CA 1
ATOM 2418 C C . PRO A 1 307 ? 15.380 0.891 10.298 1.00 89.25 307 PRO A C 1
ATOM 2420 O O . PRO A 1 307 ? 16.247 0.465 11.064 1.00 89.25 307 PRO A O 1
ATOM 2423 N N . MET A 1 308 ? 15.700 1.429 9.124 1.00 88.62 308 MET A N 1
ATOM 2424 C CA . MET A 1 308 ? 17.076 1.791 8.813 1.00 88.62 308 MET A CA 1
ATOM 2425 C C . MET A 1 308 ? 17.502 2.963 9.707 1.00 88.62 308 MET A C 1
ATOM 2427 O O . MET A 1 308 ? 16.923 4.047 9.651 1.00 88.62 308 MET A O 1
ATOM 2431 N N . ILE A 1 309 ? 18.535 2.732 10.519 1.00 89.62 309 ILE A N 1
ATOM 2432 C CA . ILE A 1 309 ? 19.203 3.718 11.382 1.00 89.62 309 ILE A CA 1
ATOM 2433 C C . ILE A 1 309 ? 19.524 5.028 10.635 1.00 89.62 309 ILE A C 1
ATOM 2435 O O . ILE A 1 309 ? 20.118 5.031 9.554 1.00 89.62 309 ILE A O 1
ATOM 2439 N N . ALA A 1 310 ? 19.181 6.157 11.257 1.00 89.81 310 ALA A N 1
ATOM 2440 C CA . ALA A 1 310 ? 19.481 7.495 10.755 1.00 89.81 310 ALA A CA 1
ATOM 2441 C C . ALA A 1 310 ? 20.990 7.742 10.570 1.00 89.81 310 ALA A C 1
ATOM 2443 O O . ALA A 1 310 ? 21.811 7.259 11.345 1.00 89.81 310 ALA A O 1
ATOM 2444 N N . ASN A 1 311 ? 21.348 8.574 9.591 1.00 91.69 311 ASN A N 1
ATOM 2445 C CA . ASN A 1 311 ? 22.715 9.005 9.277 1.00 91.69 311 ASN A CA 1
ATOM 2446 C C . ASN A 1 311 ? 23.687 7.847 9.003 1.00 91.69 311 ASN A C 1
ATOM 2448 O O . ASN A 1 311 ? 24.885 7.965 9.254 1.00 91.69 311 ASN A O 1
ATOM 2452 N N . THR A 1 312 ? 23.170 6.728 8.497 1.00 91.56 312 THR A N 1
ATOM 2453 C CA . THR A 1 312 ? 23.980 5.586 8.078 1.00 91.56 312 THR A CA 1
ATOM 2454 C C . THR A 1 312 ? 23.899 5.405 6.575 1.00 91.56 312 THR A C 1
ATOM 2456 O O . THR A 1 312 ? 22.858 5.650 5.959 1.00 91.56 312 THR A O 1
ATOM 2459 N N . ASP A 1 313 ? 25.011 4.971 5.991 1.00 91.25 313 ASP A N 1
ATOM 2460 C CA . ASP A 1 313 ? 25.039 4.599 4.587 1.00 91.25 313 ASP A CA 1
ATOM 2461 C C . ASP A 1 313 ? 24.368 3.244 4.414 1.00 91.25 313 ASP A C 1
ATOM 2463 O O . ASP A 1 313 ? 24.674 2.268 5.112 1.00 91.25 313 ASP A O 1
ATOM 2467 N N . ILE A 1 314 ? 23.476 3.197 3.433 1.00 95.38 314 ILE A N 1
ATOM 2468 C CA . ILE A 1 314 ? 22.765 1.991 3.048 1.00 95.38 314 ILE A CA 1
ATOM 2469 C C . ILE A 1 314 ? 23.234 1.644 1.654 1.00 95.38 314 ILE A C 1
ATOM 2471 O O . ILE A 1 314 ? 23.216 2.491 0.761 1.00 95.38 314 ILE A O 1
ATOM 2475 N N . SER A 1 315 ? 23.684 0.414 1.460 1.00 96.44 315 SER A N 1
ATOM 2476 C CA . SER A 1 315 ? 24.154 -0.036 0.160 1.00 96.44 315 SER A CA 1
ATOM 2477 C C . SER A 1 315 ? 23.471 -1.314 -0.285 1.00 96.44 315 SER A C 1
ATOM 2479 O O . SER A 1 315 ? 23.156 -2.193 0.517 1.00 96.44 315 SER A O 1
ATOM 2481 N N . ILE A 1 316 ? 23.237 -1.408 -1.589 1.00 97.56 316 ILE A N 1
ATOM 2482 C CA . ILE A 1 316 ? 22.717 -2.599 -2.249 1.00 97.56 316 ILE A CA 1
ATOM 2483 C C . ILE A 1 316 ? 23.834 -3.162 -3.123 1.00 97.56 316 ILE A C 1
ATOM 2485 O O . ILE A 1 316 ? 24.226 -2.549 -4.116 1.00 97.56 316 ILE A O 1
ATOM 2489 N N . GLU A 1 317 ? 24.359 -4.323 -2.744 1.00 97.75 317 GLU A N 1
ATOM 2490 C CA . GLU A 1 317 ? 25.303 -5.100 -3.546 1.00 97.75 317 GLU A CA 1
ATOM 2491 C C . GLU A 1 317 ? 24.528 -6.037 -4.470 1.00 97.75 317 GLU A C 1
ATOM 2493 O O . GLU A 1 317 ? 23.731 -6.850 -4.003 1.00 97.75 317 GLU A O 1
ATOM 2498 N N . LEU A 1 318 ? 24.783 -5.945 -5.770 1.00 97.69 318 LEU A N 1
ATOM 2499 C CA . LEU A 1 318 ? 24.151 -6.738 -6.815 1.00 97.69 318 LEU A CA 1
ATOM 2500 C C . LEU A 1 318 ? 25.177 -7.637 -7.500 1.00 97.69 318 LEU A C 1
ATOM 2502 O O . LEU A 1 318 ? 26.220 -7.175 -7.964 1.00 97.69 318 LEU A O 1
ATOM 2506 N N . GLU A 1 319 ? 24.848 -8.917 -7.621 1.00 97.12 319 GLU A N 1
ATOM 2507 C CA . GLU A 1 319 ? 25.675 -9.933 -8.266 1.00 97.12 319 GLU A CA 1
ATOM 2508 C C . GLU A 1 319 ? 24.818 -10.743 -9.249 1.00 97.12 319 GLU A C 1
ATOM 2510 O O . GLU A 1 319 ? 23.843 -11.384 -8.854 1.00 97.12 319 GLU A O 1
ATOM 2515 N N . ALA A 1 320 ? 25.175 -10.730 -10.535 1.00 96.19 320 ALA A N 1
ATOM 2516 C CA . ALA A 1 320 ? 24.524 -11.560 -11.545 1.00 96.19 320 ALA A CA 1
ATOM 2517 C C . ALA A 1 320 ? 25.218 -12.929 -11.616 1.00 96.19 320 ALA A C 1
ATOM 2519 O O . ALA A 1 320 ? 26.348 -13.049 -12.083 1.00 96.19 320 ALA A O 1
ATOM 2520 N N . LYS A 1 321 ? 24.537 -13.975 -11.152 1.00 96.19 321 LYS A N 1
ATOM 2521 C CA . LYS A 1 321 ? 25.029 -15.355 -11.153 1.00 96.19 321 LYS A CA 1
ATOM 2522 C C . LYS A 1 321 ? 24.591 -16.082 -12.412 1.00 96.19 321 LYS A C 1
ATOM 2524 O O . LYS A 1 321 ? 23.445 -15.968 -12.839 1.00 96.19 321 LYS A O 1
ATOM 2529 N N . GLY A 1 322 ? 25.504 -16.870 -12.976 1.00 94.94 322 GLY A N 1
ATOM 2530 C CA . GLY A 1 322 ? 25.247 -17.605 -14.214 1.00 94.94 322 GLY A CA 1
ATOM 2531 C C . GLY A 1 322 ? 25.237 -16.718 -15.460 1.00 94.94 322 GLY A C 1
ATOM 2532 O O . GLY A 1 322 ? 24.675 -17.120 -16.469 1.00 94.94 322 GLY A O 1
ATOM 2533 N N . ILE A 1 323 ? 25.834 -15.525 -15.413 1.00 92.94 323 ILE A N 1
ATOM 2534 C CA . ILE A 1 323 ? 26.019 -14.657 -16.581 1.00 92.94 323 ILE A CA 1
ATOM 2535 C C . ILE A 1 323 ? 27.487 -14.259 -16.646 1.00 92.94 323 ILE A C 1
ATOM 2537 O O . ILE A 1 323 ? 28.043 -13.780 -15.661 1.00 92.94 323 ILE A O 1
ATOM 2541 N N . GLN A 1 324 ? 28.117 -14.449 -17.802 1.00 93.62 324 GLN A N 1
ATOM 2542 C CA . GLN A 1 324 ? 29.479 -13.982 -18.035 1.00 93.62 324 GLN A CA 1
ATOM 2543 C C . GLN A 1 324 ? 29.433 -12.530 -18.518 1.00 93.62 324 GLN A C 1
ATOM 2545 O O . GLN A 1 324 ? 29.027 -12.272 -19.652 1.00 93.62 324 GLN A O 1
ATOM 2550 N N . LEU A 1 325 ? 29.838 -11.587 -17.666 1.00 93.25 325 LEU A N 1
ATOM 2551 C CA . LEU A 1 325 ? 29.828 -10.153 -17.962 1.00 93.25 325 LEU A CA 1
ATOM 2552 C C . LEU A 1 325 ? 31.230 -9.659 -18.343 1.00 93.25 325 LEU A C 1
ATOM 2554 O O . LEU A 1 325 ? 32.222 -9.989 -17.694 1.00 93.25 325 LEU A O 1
ATOM 2558 N N . ILE A 1 326 ? 31.325 -8.830 -19.383 1.00 90.88 326 ILE A N 1
ATOM 2559 C CA . ILE A 1 326 ? 32.581 -8.176 -19.761 1.00 90.88 326 ILE A CA 1
ATOM 2560 C C . ILE A 1 326 ? 32.993 -7.183 -18.655 1.00 90.88 326 ILE A C 1
ATOM 2562 O O . ILE A 1 326 ? 32.245 -6.258 -18.340 1.00 90.88 326 ILE A O 1
ATOM 2566 N N . TRP A 1 327 ? 34.212 -7.340 -18.122 1.00 79.12 327 TRP A N 1
ATOM 2567 C CA . TRP A 1 327 ? 34.843 -6.441 -17.135 1.00 79.12 327 TRP A CA 1
ATOM 2568 C C . TRP A 1 327 ? 34.099 -6.308 -15.790 1.00 79.12 327 TRP A C 1
ATOM 2570 O O . TRP A 1 327 ? 34.178 -5.258 -15.149 1.00 79.12 327 TRP A O 1
ATOM 2580 N N . SER A 1 328 ? 33.374 -7.341 -15.344 1.00 67.38 328 SER A N 1
ATOM 2581 C CA . SER A 1 328 ? 32.567 -7.255 -14.119 1.00 67.38 328 SER A CA 1
ATOM 2582 C C . SER A 1 328 ? 32.483 -8.569 -13.333 1.00 67.38 328 SER A C 1
ATOM 2584 O O . SER A 1 328 ? 31.397 -9.111 -13.154 1.00 67.38 328 SER A O 1
ATOM 2586 N N . ASP A 1 329 ? 33.607 -9.028 -12.776 1.00 73.88 329 ASP A N 1
ATOM 2587 C CA . ASP A 1 329 ? 33.595 -10.073 -11.730 1.00 73.88 329 ASP A CA 1
ATOM 2588 C C . ASP A 1 329 ? 33.252 -9.502 -10.338 1.00 73.88 329 ASP A C 1
ATOM 2590 O O . ASP A 1 329 ? 33.171 -10.228 -9.349 1.00 73.88 329 ASP A O 1
ATOM 2594 N N . VAL A 1 330 ? 33.072 -8.179 -10.240 1.00 84.62 330 VAL A N 1
ATOM 2595 C CA . VAL A 1 330 ? 32.842 -7.472 -8.977 1.00 84.62 330 VAL A CA 1
ATOM 2596 C C . VAL A 1 330 ? 31.357 -7.130 -8.834 1.00 84.62 330 VAL A C 1
ATOM 2598 O O . VAL A 1 330 ? 30.782 -6.566 -9.772 1.00 84.62 330 VAL A O 1
ATOM 2601 N N . PRO A 1 331 ? 30.738 -7.406 -7.669 1.00 90.06 331 PRO A N 1
ATOM 2602 C CA . PRO A 1 331 ? 29.389 -6.946 -7.368 1.00 90.06 331 PRO A CA 1
ATOM 2603 C C . PRO A 1 331 ? 29.231 -5.441 -7.611 1.00 90.06 331 PRO A C 1
ATOM 2605 O O . PRO A 1 331 ? 30.090 -4.640 -7.232 1.00 90.06 331 PRO A O 1
ATOM 2608 N N . LYS A 1 332 ? 28.118 -5.038 -8.227 1.00 95.81 332 LYS A N 1
ATOM 2609 C CA . LYS A 1 332 ? 27.776 -3.619 -8.371 1.00 95.81 332 LYS A CA 1
ATOM 2610 C C . LYS A 1 332 ? 27.202 -3.125 -7.052 1.00 95.81 332 LYS A C 1
ATOM 2612 O O . LYS A 1 332 ? 26.270 -3.722 -6.531 1.00 95.81 332 LYS A O 1
ATOM 2617 N N . CYS A 1 333 ? 27.752 -2.042 -6.520 1.00 96.25 333 CYS A N 1
ATOM 2618 C CA . CYS A 1 333 ? 27.288 -1.450 -5.273 1.00 96.25 333 CYS A CA 1
ATOM 2619 C C . CYS A 1 333 ? 26.518 -0.160 -5.568 1.00 96.25 333 CYS A C 1
ATOM 2621 O O . CYS A 1 333 ? 27.035 0.731 -6.245 1.00 96.25 333 CYS A O 1
ATOM 2623 N N . VAL A 1 334 ? 25.289 -0.066 -5.068 1.00 95.81 334 VAL A N 1
ATOM 2624 C CA . VAL A 1 334 ? 24.468 1.146 -5.119 1.00 95.81 334 VAL A CA 1
ATOM 2625 C C . VAL A 1 334 ? 24.345 1.697 -3.711 1.00 95.81 334 VAL A C 1
ATOM 2627 O O . VAL A 1 334 ? 23.678 1.092 -2.878 1.00 95.81 334 VAL A O 1
ATOM 2630 N N . THR A 1 335 ? 24.962 2.846 -3.446 1.00 95.50 335 THR A N 1
ATOM 2631 C CA . THR A 1 335 ? 24.774 3.567 -2.182 1.00 95.50 335 THR A CA 1
ATOM 2632 C C . THR A 1 335 ? 23.530 4.441 -2.268 1.00 95.50 335 THR A C 1
ATOM 2634 O O . THR A 1 335 ? 23.376 5.243 -3.197 1.00 95.50 335 THR A O 1
ATOM 2637 N N . LEU A 1 336 ? 22.639 4.272 -1.300 1.00 92.50 336 LEU A N 1
ATOM 2638 C CA . LEU A 1 336 ? 21.437 5.069 -1.124 1.00 92.50 336 LEU A CA 1
ATOM 2639 C C . LEU A 1 336 ? 21.763 6.302 -0.271 1.00 92.50 336 LEU A C 1
ATOM 2641 O O . LEU A 1 336 ? 22.653 6.235 0.578 1.00 92.50 336 LEU A O 1
ATOM 2645 N N . PRO A 1 337 ? 21.073 7.434 -0.479 1.00 87.94 337 PRO A N 1
ATOM 2646 C CA . PRO A 1 337 ? 21.264 8.613 0.354 1.00 87.94 337 PRO A CA 1
ATOM 2647 C C . PRO A 1 337 ? 20.977 8.299 1.827 1.00 87.94 337 PRO A C 1
ATOM 2649 O O . PRO A 1 337 ? 19.935 7.724 2.143 1.00 87.94 337 PRO A O 1
ATOM 2652 N N . ALA A 1 338 ? 21.872 8.714 2.723 1.00 89.75 338 ALA A N 1
ATOM 2653 C CA . ALA A 1 338 ? 21.611 8.651 4.154 1.00 89.75 338 ALA A CA 1
ATOM 2654 C C . ALA A 1 338 ? 20.415 9.551 4.514 1.00 89.75 338 ALA A C 1
ATOM 2656 O O . ALA A 1 338 ? 20.289 10.674 4.020 1.00 89.75 338 ALA A O 1
ATOM 2657 N N . SER A 1 339 ? 19.545 9.064 5.396 1.00 90.56 339 SER A N 1
ATOM 2658 C CA . SER A 1 339 ? 18.415 9.833 5.920 1.00 90.56 339 SER A CA 1
ATOM 2659 C C . SER A 1 339 ? 18.745 10.415 7.287 1.00 90.56 339 SER A C 1
ATOM 2661 O O . SER A 1 339 ? 19.307 9.729 8.134 1.00 90.56 339 SER A O 1
ATOM 2663 N N . ALA A 1 340 ? 18.337 11.659 7.539 1.00 90.62 340 ALA A N 1
ATOM 2664 C CA . ALA A 1 340 ? 18.504 12.301 8.845 1.00 90.62 340 ALA A CA 1
ATOM 2665 C C . ALA A 1 340 ? 17.637 11.668 9.951 1.00 90.62 340 ALA A C 1
ATOM 2667 O O . ALA A 1 340 ? 17.881 11.899 11.134 1.00 90.62 340 ALA A O 1
ATOM 2668 N N . LYS A 1 341 ? 16.616 10.894 9.568 1.00 89.62 341 LYS A N 1
ATOM 2669 C CA . LYS A 1 341 ? 15.691 10.200 10.471 1.00 89.62 341 LYS A CA 1
ATOM 2670 C C . LYS A 1 341 ? 15.661 8.703 10.167 1.00 89.62 341 LYS A C 1
ATOM 2672 O O . LYS A 1 341 ? 15.955 8.333 9.025 1.00 89.62 341 LYS A O 1
ATOM 2677 N N . PRO A 1 342 ? 15.284 7.857 11.141 1.00 88.94 342 PRO A N 1
ATOM 2678 C CA . PRO A 1 342 ? 14.987 6.463 10.863 1.00 88.94 342 PRO A CA 1
ATOM 2679 C C . PRO A 1 342 ? 13.919 6.369 9.773 1.00 88.94 342 PRO A C 1
ATOM 2681 O O . PRO A 1 342 ? 12.951 7.132 9.785 1.00 88.94 342 PRO A O 1
ATOM 2684 N N . ILE A 1 343 ? 14.131 5.484 8.805 1.00 91.06 343 ILE A N 1
ATOM 2685 C CA . ILE A 1 343 ? 13.220 5.304 7.674 1.00 91.06 343 ILE A CA 1
ATOM 2686 C C . ILE A 1 343 ? 12.998 3.823 7.401 1.00 91.06 343 ILE A C 1
ATOM 2688 O O . ILE A 1 343 ? 13.901 3.003 7.540 1.00 91.06 343 ILE A O 1
ATOM 2692 N N . TRP A 1 344 ? 11.789 3.496 6.967 1.00 93.12 344 TRP A N 1
ATOM 2693 C CA . TRP A 1 344 ? 11.386 2.143 6.583 1.00 93.12 344 TRP A CA 1
ATOM 2694 C C . TRP A 1 344 ? 11.239 2.000 5.077 1.00 93.12 344 TRP A C 1
ATOM 2696 O O . TRP A 1 344 ? 11.256 0.891 4.561 1.00 93.12 344 TRP A O 1
ATOM 2706 N N . THR A 1 345 ? 11.131 3.126 4.375 1.00 92.50 345 THR A N 1
ATOM 2707 C CA . THR A 1 345 ? 10.934 3.164 2.932 1.00 92.50 345 THR A CA 1
ATOM 2708 C C . THR A 1 345 ? 11.975 4.069 2.291 1.00 92.50 345 THR A C 1
ATOM 2710 O O . THR A 1 345 ? 12.136 5.219 2.704 1.00 92.50 345 THR A O 1
ATOM 2713 N N . ILE A 1 346 ? 12.672 3.568 1.272 1.00 91.69 346 ILE A N 1
ATOM 2714 C CA . ILE A 1 346 ? 13.552 4.365 0.410 1.00 91.69 346 ILE A CA 1
ATOM 2715 C C . ILE A 1 346 ? 13.052 4.245 -1.017 1.00 91.69 346 ILE A C 1
ATOM 2717 O O . ILE A 1 346 ? 12.905 3.145 -1.545 1.00 91.69 346 ILE A O 1
ATOM 2721 N N . ARG A 1 347 ? 12.869 5.402 -1.646 1.00 89.62 347 ARG A N 1
ATOM 2722 C CA . ARG A 1 347 ? 12.551 5.540 -3.067 1.00 89.62 347 ARG A CA 1
ATOM 2723 C C . ARG A 1 347 ? 13.783 6.080 -3.764 1.00 89.62 347 ARG A C 1
ATOM 2725 O O . ARG A 1 347 ? 14.327 7.097 -3.325 1.00 89.62 347 ARG A O 1
ATOM 2732 N N . PHE A 1 348 ? 14.281 5.388 -4.781 1.00 84.75 348 PHE A N 1
ATOM 2733 C CA . PHE A 1 348 ? 15.561 5.776 -5.379 1.00 84.75 348 PHE A CA 1
ATOM 2734 C C . PHE A 1 348 ? 15.671 5.595 -6.892 1.00 84.75 348 PHE A C 1
ATOM 2736 O O . PHE A 1 348 ? 16.655 6.094 -7.431 1.00 84.75 348 PHE A O 1
ATOM 2743 N N . ASP A 1 349 ? 14.689 4.980 -7.566 1.00 86.38 349 ASP A N 1
ATOM 2744 C CA . ASP A 1 349 ? 14.537 4.898 -9.035 1.00 86.38 349 ASP A CA 1
ATOM 2745 C C . ASP A 1 349 ? 15.858 4.905 -9.823 1.00 86.38 349 ASP A C 1
ATOM 2747 O O . ASP A 1 349 ? 16.151 5.814 -10.608 1.00 86.38 349 ASP A O 1
ATOM 2751 N N . ARG A 1 350 ? 16.700 3.890 -9.612 1.00 90.12 350 ARG A N 1
ATOM 2752 C CA . ARG A 1 350 ? 18.016 3.786 -10.263 1.00 90.12 350 ARG A CA 1
ATOM 2753 C C . ARG A 1 350 ? 18.048 2.670 -11.282 1.00 90.12 350 ARG A C 1
ATOM 2755 O O . ARG A 1 350 ? 17.508 1.599 -11.058 1.00 90.12 350 ARG A O 1
ATOM 2762 N N . SER A 1 351 ? 18.744 2.905 -12.387 1.00 92.56 351 SER A N 1
ATOM 2763 C CA . SER A 1 351 ? 19.147 1.841 -13.308 1.00 92.56 351 SER A CA 1
ATOM 2764 C C . SER A 1 351 ? 20.621 1.522 -13.090 1.00 92.56 351 SER A C 1
ATOM 2766 O O . SER A 1 351 ? 21.460 2.424 -13.084 1.00 92.56 351 SER A O 1
ATOM 2768 N N . VAL A 1 352 ? 20.933 0.245 -12.901 1.00 95.19 352 VAL A N 1
ATOM 2769 C CA . VAL A 1 352 ? 22.289 -0.267 -12.706 1.00 95.19 352 VAL A CA 1
ATOM 2770 C C . VAL A 1 352 ? 22.670 -1.084 -13.929 1.00 95.19 352 VAL A C 1
ATOM 2772 O O . VAL A 1 352 ? 22.118 -2.157 -14.159 1.00 95.19 352 VAL A O 1
ATOM 2775 N N . ASP A 1 353 ? 23.615 -0.575 -14.715 1.00 95.56 353 ASP A N 1
ATOM 2776 C CA . ASP A 1 353 ? 24.226 -1.336 -15.804 1.00 95.56 353 ASP A CA 1
ATOM 2777 C C . ASP A 1 353 ? 25.194 -2.372 -15.213 1.00 95.56 353 ASP A C 1
ATOM 2779 O O . ASP A 1 353 ? 26.271 -2.037 -14.702 1.00 95.56 353 ASP A O 1
ATOM 2783 N N . MET A 1 354 ? 24.796 -3.643 -15.260 1.00 96.12 354 MET A N 1
ATOM 2784 C CA . MET A 1 354 ? 25.628 -4.761 -14.811 1.00 96.12 354 MET A CA 1
ATOM 2785 C C . MET A 1 354 ? 26.769 -5.032 -15.796 1.00 96.12 354 MET A C 1
ATOM 2787 O O . MET A 1 354 ? 27.780 -5.621 -15.416 1.00 96.12 354 MET A O 1
ATOM 2791 N N . GLY A 1 355 ? 26.655 -4.541 -17.030 1.00 94.69 355 GLY A N 1
ATOM 2792 C CA . GLY A 1 355 ? 27.623 -4.708 -18.099 1.00 94.69 355 GLY A CA 1
ATOM 2793 C C . GLY A 1 355 ? 27.107 -5.598 -19.223 1.00 94.69 355 GLY A C 1
ATOM 2794 O O . GLY A 1 355 ? 26.000 -6.140 -19.187 1.00 94.69 355 GLY A O 1
ATOM 2795 N N . ARG A 1 356 ? 27.957 -5.746 -20.240 1.00 94.75 356 ARG A N 1
ATOM 2796 C CA . ARG A 1 356 ? 27.664 -6.524 -21.442 1.00 94.75 356 ARG A CA 1
ATOM 2797 C C . ARG A 1 356 ? 27.771 -8.023 -21.163 1.00 94.75 356 ARG A C 1
ATOM 2799 O O . ARG A 1 356 ? 28.845 -8.478 -20.767 1.00 94.75 356 ARG A O 1
ATOM 2806 N N . ALA A 1 357 ? 26.712 -8.789 -21.402 1.00 93.44 357 ALA A N 1
ATOM 2807 C CA . ALA A 1 357 ? 26.735 -10.243 -21.283 1.00 93.44 357 ALA A CA 1
ATOM 2808 C C . ALA A 1 357 ? 27.327 -10.907 -22.532 1.00 93.44 357 ALA A C 1
ATOM 2810 O O . ALA A 1 357 ? 27.017 -10.536 -23.663 1.00 93.44 357 ALA A O 1
ATOM 2811 N N . LEU A 1 358 ? 28.176 -11.909 -22.312 1.00 91.75 358 LEU A N 1
ATOM 2812 C CA . LEU A 1 358 ? 28.767 -12.759 -23.350 1.00 91.75 358 LEU A CA 1
ATOM 2813 C C . LEU A 1 358 ? 28.054 -14.105 -23.470 1.00 91.75 358 LEU A C 1
ATOM 2815 O O . LEU A 1 358 ? 27.916 -14.641 -24.565 1.00 91.75 358 LEU A O 1
ATOM 2819 N N . ALA A 1 359 ? 27.641 -14.658 -22.331 1.00 88.62 359 ALA A N 1
ATOM 2820 C CA . ALA A 1 359 ? 26.989 -15.952 -22.231 1.00 88.62 359 ALA A CA 1
ATOM 2821 C C . ALA A 1 359 ? 26.084 -15.988 -20.995 1.00 88.62 359 ALA A C 1
ATOM 2823 O O . ALA A 1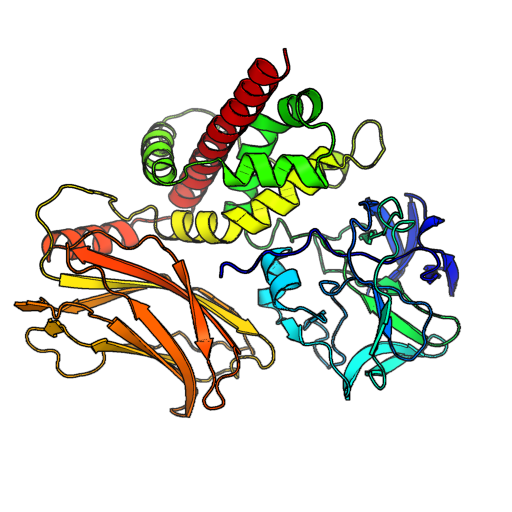 359 ? 26.391 -15.368 -19.971 1.00 88.62 359 ALA A O 1
ATOM 2824 N N . THR A 1 360 ? 24.992 -16.741 -21.087 1.00 89.62 360 THR A N 1
ATOM 2825 C CA . THR A 1 360 ? 24.019 -16.954 -20.014 1.00 89.62 360 THR A CA 1
ATOM 2826 C C . THR A 1 360 ? 23.875 -18.452 -19.744 1.00 89.62 360 THR A C 1
ATOM 2828 O O . THR A 1 360 ? 23.785 -19.273 -20.655 1.00 89.62 360 THR A O 1
ATOM 2831 N N . ALA A 1 361 ? 23.894 -18.828 -18.469 1.00 93.38 361 ALA A N 1
ATOM 2832 C CA . ALA A 1 361 ? 23.536 -20.164 -18.021 1.00 93.38 361 ALA A CA 1
ATOM 2833 C C . ALA A 1 361 ? 22.019 -20.384 -18.193 1.00 93.38 361 ALA A C 1
ATOM 2835 O O . ALA A 1 361 ? 21.274 -19.410 -18.296 1.00 93.38 361 ALA A O 1
ATOM 2836 N N . PRO A 1 362 ? 21.523 -21.635 -18.148 1.00 92.69 362 PRO A N 1
ATOM 2837 C CA . PRO A 1 362 ? 20.090 -21.922 -18.293 1.00 92.69 362 PRO A CA 1
ATOM 2838 C C . PRO A 1 362 ? 19.196 -21.324 -17.198 1.00 92.69 362 PRO A C 1
ATOM 2840 O O . PRO A 1 362 ? 17.986 -21.223 -17.368 1.00 92.69 362 PRO A O 1
ATOM 2843 N N . SER A 1 363 ? 19.762 -20.980 -16.040 1.00 94.38 363 SER A N 1
ATOM 2844 C CA . SER A 1 363 ? 19.017 -20.421 -14.905 1.00 94.38 363 SER A CA 1
ATOM 2845 C C . SER A 1 363 ? 19.832 -19.321 -14.225 1.00 94.38 363 SER A C 1
ATOM 2847 O O . SER A 1 363 ? 20.356 -19.526 -13.126 1.00 94.38 363 SER A O 1
ATOM 2849 N N . PRO A 1 364 ? 20.012 -18.172 -14.897 1.00 95.94 364 PRO A N 1
ATOM 2850 C CA . PRO A 1 364 ? 20.740 -17.058 -14.333 1.00 95.94 364 PRO A CA 1
ATOM 2851 C C . PRO A 1 364 ? 19.891 -16.365 -13.265 1.00 95.94 364 PRO A C 1
ATOM 2853 O O . PRO A 1 364 ? 18.658 -16.350 -13.311 1.00 95.94 364 PRO A O 1
ATOM 2856 N N . MET A 1 365 ? 20.563 -15.793 -12.275 1.00 97.06 365 MET A N 1
ATOM 2857 C CA . MET A 1 365 ? 19.913 -15.224 -11.101 1.00 97.06 365 MET A CA 1
ATOM 2858 C C . MET A 1 365 ? 20.638 -13.964 -10.656 1.00 97.06 365 MET A C 1
ATOM 2860 O O . MET A 1 365 ? 21.858 -13.957 -10.524 1.00 97.06 365 MET A O 1
ATOM 2864 N N . LEU A 1 366 ? 19.886 -12.916 -10.353 1.00 97.38 366 LEU A N 1
ATOM 2865 C CA . LEU A 1 366 ? 20.380 -11.760 -9.628 1.00 97.38 366 LEU A CA 1
ATOM 2866 C C . LEU A 1 366 ? 20.330 -12.071 -8.129 1.00 97.38 366 LEU A C 1
ATOM 2868 O O . LEU A 1 366 ? 19.275 -12.418 -7.599 1.00 97.38 366 LEU A O 1
ATOM 2872 N N . ALA A 1 367 ? 21.460 -11.941 -7.444 1.00 97.94 367 ALA A N 1
ATOM 2873 C CA . ALA A 1 367 ? 21.540 -11.961 -5.991 1.00 97.94 367 ALA A CA 1
ATOM 2874 C C . ALA A 1 367 ? 21.797 -10.541 -5.481 1.00 97.94 367 ALA A C 1
ATOM 2876 O O . ALA A 1 367 ? 22.719 -9.872 -5.947 1.00 97.94 367 ALA A O 1
ATOM 2877 N N . GLY A 1 368 ? 20.990 -10.101 -4.521 1.00 98.06 368 GLY A N 1
ATOM 2878 C CA . GLY A 1 368 ? 21.134 -8.806 -3.872 1.00 98.06 368 GLY A CA 1
ATOM 2879 C C . GLY A 1 368 ? 21.443 -8.942 -2.387 1.00 98.06 368 GLY A C 1
ATOM 2880 O O . GLY A 1 368 ? 20.900 -9.829 -1.722 1.00 98.06 368 GLY A O 1
ATOM 2881 N N . LYS A 1 369 ? 22.295 -8.065 -1.854 1.00 98.25 369 LYS A N 1
ATOM 2882 C CA . LYS A 1 369 ? 22.524 -7.898 -0.411 1.00 98.25 369 LYS A CA 1
ATOM 2883 C C . LYS A 1 369 ? 22.339 -6.441 -0.033 1.00 98.25 369 LYS A C 1
ATOM 2885 O O . LYS A 1 369 ? 22.919 -5.567 -0.667 1.00 98.25 369 LYS A O 1
ATOM 2890 N N . ILE A 1 370 ? 21.572 -6.197 1.018 1.00 97.69 370 ILE A N 1
ATOM 2891 C CA . ILE A 1 370 ? 21.353 -4.867 1.576 1.00 97.69 370 ILE A CA 1
ATOM 2892 C C . ILE A 1 370 ? 22.219 -4.751 2.820 1.00 97.69 370 ILE A C 1
ATOM 2894 O O . ILE A 1 370 ? 22.171 -5.619 3.698 1.00 97.69 370 ILE A O 1
ATOM 2898 N N . ARG A 1 371 ? 23.027 -3.698 2.884 1.00 97.25 371 ARG A N 1
ATOM 2899 C CA . ARG A 1 371 ? 23.914 -3.421 4.007 1.00 97.25 371 ARG A CA 1
ATOM 2900 C C . ARG A 1 371 ? 23.622 -2.072 4.627 1.00 97.25 371 ARG A C 1
ATOM 2902 O O . ARG A 1 371 ? 23.302 -1.125 3.920 1.00 97.25 371 ARG A O 1
ATOM 2909 N N . GLN A 1 372 ? 23.841 -1.997 5.929 1.00 95.00 372 GLN A N 1
ATOM 2910 C CA . GLN A 1 372 ? 23.885 -0.769 6.706 1.00 95.00 372 GLN A CA 1
ATOM 2911 C C . GLN A 1 372 ? 25.156 -0.791 7.543 1.00 95.00 372 GLN A C 1
ATOM 2913 O O . GLN A 1 372 ? 25.402 -1.761 8.257 1.00 95.00 372 GLN A O 1
ATOM 2918 N N . ASN A 1 373 ? 26.001 0.236 7.417 1.00 92.19 373 ASN A N 1
ATOM 2919 C CA . ASN A 1 373 ? 27.310 0.278 8.086 1.00 92.19 373 ASN A CA 1
ATOM 2920 C C . ASN A 1 373 ? 28.129 -1.014 7.886 1.00 92.19 373 ASN A C 1
ATOM 2922 O O . ASN A 1 373 ? 28.696 -1.559 8.828 1.00 92.19 373 ASN A O 1
ATOM 2926 N N . GLN A 1 374 ? 28.157 -1.536 6.654 1.00 92.25 374 GLN A N 1
ATOM 2927 C CA . GLN A 1 374 ? 28.809 -2.801 6.265 1.00 92.25 374 GLN A CA 1
ATOM 2928 C C . GLN A 1 374 ? 28.165 -4.090 6.814 1.00 92.25 374 GLN A C 1
ATOM 2930 O O . GLN A 1 374 ? 28.431 -5.167 6.265 1.00 92.25 374 GLN A O 1
ATOM 2935 N N . GLN A 1 375 ? 27.282 -4.015 7.811 1.00 95.88 375 GLN A N 1
ATOM 2936 C CA . GLN A 1 375 ? 26.509 -5.157 8.292 1.00 95.88 375 GLN A CA 1
ATOM 2937 C C . GLN A 1 375 ? 25.422 -5.521 7.280 1.00 95.88 375 GLN A C 1
ATOM 2939 O O . GLN A 1 375 ? 24.738 -4.650 6.751 1.00 95.88 375 GLN A O 1
ATOM 2944 N N . VAL A 1 376 ? 25.264 -6.815 6.998 1.00 96.81 376 VAL A N 1
ATOM 2945 C CA . VAL A 1 376 ? 24.189 -7.303 6.126 1.00 96.81 376 VAL A CA 1
ATOM 2946 C C . VAL A 1 376 ? 22.873 -7.234 6.892 1.00 96.81 376 VAL A C 1
ATOM 2948 O O . VAL A 1 376 ? 22.706 -7.947 7.878 1.00 96.81 376 VAL A O 1
ATOM 2951 N N . LEU A 1 377 ? 21.953 -6.398 6.416 1.00 96.31 377 LEU A N 1
ATOM 2952 C CA . LEU A 1 377 ? 20.579 -6.352 6.908 1.00 96.31 377 LEU A CA 1
ATOM 2953 C C . LEU A 1 377 ? 19.774 -7.518 6.336 1.00 96.31 377 LEU A C 1
ATOM 2955 O O . LEU A 1 377 ? 19.120 -8.253 7.068 1.00 96.31 377 LEU A O 1
ATOM 2959 N N . GLY A 1 378 ? 19.873 -7.730 5.023 1.00 97.38 378 GLY A N 1
ATOM 2960 C CA . GLY A 1 378 ? 19.156 -8.809 4.362 1.00 97.38 378 GLY A CA 1
ATOM 2961 C C . GLY A 1 378 ? 19.619 -9.086 2.942 1.00 97.38 378 GLY A C 1
ATOM 2962 O O . GLY A 1 378 ? 20.520 -8.435 2.408 1.00 97.38 378 GLY A O 1
ATOM 2963 N N . HIS A 1 379 ? 19.009 -10.093 2.334 1.00 98.19 379 HIS A N 1
ATOM 2964 C CA . HIS A 1 379 ? 19.320 -10.560 0.993 1.00 98.19 379 HIS A CA 1
ATOM 2965 C C . HIS A 1 379 ? 18.050 -10.887 0.209 1.00 98.19 379 HIS A C 1
ATOM 2967 O O . HIS A 1 379 ? 17.029 -11.256 0.781 1.00 98.19 379 HIS A O 1
ATOM 2973 N N . PHE A 1 380 ? 18.130 -10.780 -1.113 1.00 98.19 380 PHE A N 1
ATOM 2974 C CA . PHE A 1 380 ? 17.047 -11.138 -2.027 1.00 98.19 380 PHE A CA 1
ATOM 2975 C C . PHE A 1 380 ? 17.606 -11.829 -3.272 1.00 98.19 380 PHE A C 1
ATOM 2977 O O . PHE A 1 380 ? 18.814 -11.803 -3.543 1.00 98.19 380 PHE A O 1
ATOM 2984 N N . ARG A 1 381 ? 16.725 -12.487 -4.028 1.00 97.69 381 ARG A N 1
ATOM 2985 C CA . ARG A 1 381 ? 17.068 -13.172 -5.278 1.00 97.69 381 ARG A CA 1
ATOM 2986 C C . ARG A 1 381 ? 15.982 -12.940 -6.319 1.00 97.69 381 ARG A C 1
ATOM 2988 O O . ARG A 1 381 ? 14.806 -13.061 -5.996 1.00 97.69 381 ARG A O 1
ATOM 2995 N N . ALA A 1 382 ? 16.388 -12.683 -7.557 1.00 96.75 382 ALA A N 1
ATOM 2996 C CA . ALA A 1 382 ? 15.494 -12.539 -8.700 1.00 96.75 382 ALA A CA 1
ATOM 2997 C C . ALA A 1 382 ? 15.980 -13.401 -9.870 1.00 96.75 382 ALA A C 1
ATOM 2999 O O . ALA A 1 382 ? 17.173 -13.440 -10.166 1.00 96.75 382 ALA A O 1
ATOM 3000 N N . ALA A 1 383 ? 15.069 -14.113 -10.533 1.00 95.62 383 ALA A N 1
ATOM 3001 C CA . ALA A 1 383 ? 15.401 -14.866 -11.739 1.00 95.62 383 ALA A CA 1
ATOM 3002 C C . ALA A 1 383 ? 15.641 -13.903 -12.910 1.00 95.62 383 ALA A C 1
ATOM 3004 O O . ALA A 1 383 ? 14.872 -12.961 -13.089 1.00 95.62 383 ALA A O 1
ATOM 3005 N N . ILE A 1 384 ? 16.683 -14.147 -13.707 1.00 94.56 384 ILE A N 1
ATOM 3006 C CA . ILE A 1 384 ? 16.977 -13.358 -14.908 1.00 94.56 384 ILE A CA 1
ATOM 3007 C C . ILE A 1 384 ? 16.446 -14.120 -16.128 1.00 94.56 384 ILE A C 1
ATOM 3009 O O . ILE A 1 384 ? 16.744 -15.302 -16.302 1.00 94.56 384 ILE A O 1
ATOM 3013 N N . ALA A 1 385 ? 15.665 -13.453 -16.978 1.00 91.12 385 ALA A N 1
ATOM 3014 C CA . ALA A 1 385 ? 15.164 -14.042 -18.217 1.00 91.12 385 ALA A CA 1
ATOM 3015 C C . ALA A 1 385 ? 16.308 -14.264 -19.227 1.00 91.12 385 ALA A C 1
ATOM 3017 O O . ALA A 1 385 ? 17.089 -13.351 -19.510 1.00 91.12 385 ALA A O 1
ATOM 3018 N N . VAL A 1 386 ? 16.415 -15.491 -19.752 1.00 86.06 386 VAL A N 1
ATOM 3019 C CA . VAL A 1 386 ? 17.497 -15.933 -20.661 1.00 86.06 386 VAL A CA 1
ATOM 3020 C C . VAL A 1 386 ? 17.237 -15.521 -22.110 1.00 86.06 386 VAL A C 1
ATOM 3022 O O . VAL A 1 386 ? 18.173 -15.274 -22.863 1.00 86.06 386 VAL A O 1
ATOM 3025 N N . ASP A 1 387 ? 15.968 -15.439 -22.498 1.00 82.62 387 ASP A N 1
ATOM 3026 C CA . ASP A 1 387 ? 15.504 -15.090 -23.846 1.00 82.62 387 ASP A CA 1
ATOM 3027 C C . ASP A 1 387 ? 15.529 -13.581 -24.124 1.00 82.62 387 ASP A C 1
ATOM 3029 O O . ASP A 1 387 ? 15.103 -13.122 -25.184 1.00 82.62 387 ASP A O 1
ATOM 3033 N N . GLY A 1 388 ? 16.033 -12.808 -23.164 1.00 77.06 388 GLY A N 1
ATOM 3034 C CA . GLY A 1 388 ? 16.119 -11.369 -23.266 1.00 77.06 388 GLY A CA 1
ATOM 3035 C C . GLY A 1 388 ? 14.782 -10.648 -23.088 1.00 77.06 388 GLY A C 1
ATOM 3036 O O . GLY A 1 388 ? 14.737 -9.424 -23.225 1.00 77.06 388 GLY A O 1
ATOM 3037 N N . GLN A 1 389 ? 13.704 -11.372 -22.763 1.00 82.00 389 GLN A N 1
ATOM 3038 C CA . GLN A 1 389 ? 12.426 -10.748 -22.450 1.00 82.00 389 GLN A CA 1
ATOM 3039 C C . GLN A 1 389 ? 12.574 -9.897 -21.184 1.00 82.00 389 GLN A C 1
ATOM 3041 O O . GLN A 1 389 ? 13.182 -10.345 -20.205 1.00 82.00 389 GLN A O 1
ATOM 3046 N N . PRO A 1 390 ? 12.052 -8.660 -21.178 1.00 79.81 390 PRO A N 1
ATOM 3047 C CA . PRO A 1 390 ? 12.052 -7.855 -19.972 1.00 79.81 390 PRO A CA 1
ATOM 3048 C C . PRO A 1 390 ? 11.234 -8.575 -18.901 1.00 79.81 390 PRO A C 1
ATOM 3050 O O . PRO A 1 390 ? 10.120 -9.037 -19.156 1.00 79.81 390 PRO A O 1
ATOM 3053 N N . THR A 1 391 ? 11.773 -8.669 -17.688 1.00 83.94 391 THR A N 1
ATOM 3054 C CA . THR A 1 391 ? 10.959 -9.132 -16.565 1.00 83.94 391 THR A CA 1
ATOM 3055 C C . THR A 1 391 ? 10.047 -7.985 -16.141 1.00 83.94 391 THR A C 1
ATOM 3057 O O . THR A 1 391 ? 10.549 -6.867 -15.973 1.00 83.94 391 THR A O 1
ATOM 3060 N N . PRO A 1 392 ? 8.743 -8.222 -15.924 1.00 84.69 392 PRO A N 1
ATOM 3061 C CA . PRO A 1 392 ? 7.872 -7.189 -15.388 1.00 84.69 392 PRO A CA 1
ATOM 3062 C C . PRO A 1 392 ? 8.398 -6.722 -14.028 1.00 84.69 392 PRO A C 1
ATOM 3064 O O . PRO A 1 392 ? 9.014 -7.499 -13.287 1.00 84.69 392 PRO A O 1
ATOM 3067 N N . ARG A 1 393 ? 8.136 -5.457 -13.691 1.00 89.25 393 ARG A N 1
ATOM 3068 C CA . ARG A 1 393 ? 8.420 -4.930 -12.352 1.00 89.25 393 ARG A CA 1
ATOM 3069 C C . ARG A 1 393 ? 7.731 -5.799 -11.318 1.00 89.25 393 ARG A C 1
ATOM 3071 O O . ARG A 1 393 ? 6.532 -6.049 -11.420 1.00 89.25 393 ARG A O 1
ATOM 3078 N N . THR A 1 394 ? 8.513 -6.296 -10.371 1.00 91.12 394 THR A N 1
ATOM 3079 C CA . THR A 1 394 ? 8.052 -7.280 -9.396 1.00 91.12 394 THR A CA 1
ATOM 3080 C C . THR A 1 394 ? 8.676 -6.990 -8.037 1.00 91.12 394 THR A C 1
ATOM 3082 O O . THR A 1 394 ? 9.841 -6.596 -7.949 1.00 91.12 394 THR A O 1
ATOM 3085 N N . ASP A 1 395 ? 7.897 -7.221 -6.983 1.00 93.31 395 ASP A N 1
ATOM 3086 C CA . ASP A 1 395 ? 8.359 -7.177 -5.600 1.00 93.31 395 ASP A CA 1
ATOM 3087 C C . ASP A 1 395 ? 9.093 -8.477 -5.237 1.00 93.31 395 ASP A C 1
ATOM 3089 O O . ASP A 1 395 ? 8.586 -9.584 -5.442 1.00 93.31 395 ASP A O 1
ATOM 3093 N N . TYR A 1 396 ? 10.277 -8.350 -4.643 1.00 95.75 396 TYR A N 1
ATOM 3094 C CA . TYR A 1 396 ? 11.064 -9.465 -4.123 1.00 95.75 396 TYR A CA 1
ATOM 3095 C C . TYR A 1 396 ? 11.240 -9.312 -2.622 1.00 95.75 396 TYR A C 1
ATOM 3097 O O . TYR A 1 396 ? 11.713 -8.282 -2.147 1.00 95.75 396 TYR A O 1
ATOM 3105 N N . PHE A 1 397 ? 10.898 -10.354 -1.869 1.00 96.81 397 PHE A N 1
ATOM 3106 C CA . PHE A 1 397 ? 11.106 -10.360 -0.427 1.00 96.81 397 PHE A CA 1
ATOM 3107 C C . PHE A 1 397 ? 12.591 -10.317 -0.064 1.00 96.81 397 PHE A C 1
ATOM 3109 O O . PHE A 1 397 ? 13.439 -10.946 -0.706 1.00 96.81 397 PHE A O 1
ATOM 3116 N N . ILE A 1 398 ? 12.876 -9.581 1.004 1.00 97.62 398 ILE A N 1
ATOM 3117 C CA . ILE A 1 398 ? 14.187 -9.451 1.622 1.00 97.62 398 ILE A CA 1
ATOM 3118 C C . ILE A 1 398 ? 14.191 -10.318 2.870 1.00 97.62 398 ILE A C 1
ATOM 3120 O O . ILE A 1 398 ? 13.347 -10.155 3.751 1.00 97.62 398 ILE A O 1
ATOM 3124 N N . PHE A 1 399 ? 15.173 -11.204 2.956 1.00 97.44 399 PHE A N 1
ATOM 3125 C CA . PHE A 1 399 ? 15.344 -12.128 4.064 1.00 97.44 399 PHE A CA 1
ATOM 3126 C C . PHE A 1 399 ? 16.543 -11.711 4.913 1.00 97.44 399 PHE A C 1
ATOM 3128 O O . PHE A 1 399 ? 17.622 -11.444 4.373 1.00 97.44 399 PHE A O 1
ATOM 3135 N N . ASN A 1 400 ? 16.385 -11.666 6.232 1.00 96.81 400 ASN A N 1
ATOM 3136 C CA . ASN A 1 400 ? 17.510 -11.477 7.146 1.00 96.81 400 ASN A CA 1
ATOM 3137 C C . ASN A 1 400 ? 18.410 -12.740 7.180 1.00 96.81 400 ASN A C 1
ATOM 3139 O O . ASN A 1 400 ? 18.092 -13.746 6.535 1.00 96.81 400 ASN A O 1
ATOM 3143 N N . PRO A 1 401 ? 19.555 -12.717 7.888 1.00 95.88 401 PRO A N 1
ATOM 3144 C CA . PRO A 1 401 ? 20.434 -13.886 8.004 1.00 95.88 401 PRO A CA 1
ATOM 3145 C C . PRO A 1 401 ? 19.765 -15.141 8.585 1.00 95.88 401 PRO A C 1
ATOM 3147 O O . PRO A 1 401 ? 20.171 -16.248 8.239 1.00 95.88 401 PRO A O 1
ATOM 3150 N N . ASP A 1 402 ? 18.723 -14.972 9.400 1.00 96.06 402 ASP A N 1
ATOM 3151 C CA . ASP A 1 402 ? 17.962 -16.064 10.020 1.00 96.06 402 ASP A CA 1
ATOM 3152 C C . ASP A 1 402 ? 16.840 -16.610 9.114 1.00 96.06 402 ASP A C 1
ATOM 3154 O O . ASP A 1 402 ? 16.163 -17.575 9.465 1.00 96.06 402 ASP A O 1
ATOM 3158 N N . GLY A 1 403 ? 16.642 -16.020 7.930 1.00 95.75 403 GLY A N 1
ATOM 3159 C CA . GLY A 1 403 ? 15.636 -16.445 6.956 1.00 95.75 403 GLY A CA 1
ATOM 3160 C C . GLY A 1 403 ? 14.240 -15.852 7.167 1.00 95.75 403 GLY A C 1
ATOM 3161 O O . GLY A 1 403 ? 13.302 -16.270 6.487 1.00 95.75 403 GLY A O 1
ATOM 3162 N N . PHE A 1 404 ? 14.082 -14.872 8.056 1.00 94.31 404 PHE A N 1
ATOM 3163 C CA . PHE A 1 404 ? 12.828 -14.136 8.220 1.00 94.31 404 PHE A CA 1
ATOM 3164 C C . PHE A 1 404 ? 12.699 -13.028 7.181 1.00 94.31 404 PHE A C 1
ATOM 3166 O O . PHE A 1 404 ? 13.675 -12.351 6.854 1.00 94.31 404 PHE A O 1
ATOM 3173 N N . VAL A 1 405 ? 11.480 -12.818 6.685 1.00 94.94 405 VAL A N 1
ATOM 3174 C CA . VAL A 1 405 ? 11.182 -11.691 5.800 1.00 94.94 405 VAL A CA 1
ATOM 3175 C C . VAL A 1 405 ? 11.198 -10.403 6.620 1.00 94.94 405 VAL A C 1
ATOM 3177 O O . VAL A 1 405 ? 10.419 -10.264 7.557 1.00 94.94 405 VAL A O 1
ATOM 3180 N N . ILE A 1 406 ? 12.057 -9.460 6.243 1.00 95.44 406 ILE A N 1
ATOM 3181 C CA . ILE A 1 406 ? 12.197 -8.150 6.904 1.00 95.44 406 ILE A CA 1
ATOM 3182 C C . ILE A 1 406 ? 11.794 -6.981 6.006 1.00 95.44 406 ILE A C 1
ATOM 3184 O O . ILE A 1 406 ? 11.880 -5.826 6.405 1.00 95.44 406 ILE A O 1
ATOM 3188 N N . GLY A 1 407 ? 11.394 -7.264 4.770 1.00 95.69 407 GLY A N 1
ATOM 3189 C CA . GLY A 1 407 ? 11.064 -6.235 3.803 1.00 95.69 407 GLY A CA 1
ATOM 3190 C C . GLY A 1 407 ? 10.859 -6.788 2.404 1.00 95.69 407 GLY A C 1
ATOM 3191 O O . GLY A 1 407 ? 10.860 -8.003 2.183 1.00 95.69 407 GLY A O 1
ATOM 3192 N N . ARG A 1 408 ? 10.717 -5.880 1.447 1.00 96.25 408 ARG A N 1
ATOM 3193 C CA . ARG A 1 408 ? 10.711 -6.169 0.016 1.00 96.25 408 ARG A CA 1
ATOM 3194 C C . ARG A 1 408 ? 11.435 -5.084 -0.771 1.00 96.25 408 ARG A C 1
ATOM 3196 O O . ARG A 1 408 ? 11.580 -3.951 -0.318 1.00 96.25 408 ARG A O 1
ATOM 3203 N N . ILE A 1 409 ? 11.878 -5.454 -1.961 1.00 96.25 409 ILE A N 1
ATOM 3204 C CA . ILE A 1 409 ? 12.461 -4.553 -2.946 1.00 96.25 409 ILE A CA 1
ATOM 3205 C C . ILE A 1 409 ? 11.732 -4.720 -4.277 1.00 96.25 409 ILE A C 1
ATOM 3207 O O . ILE A 1 409 ? 11.566 -5.844 -4.753 1.00 96.25 409 ILE A O 1
ATOM 3211 N N . CYS A 1 410 ? 11.312 -3.615 -4.882 1.00 94.88 410 CYS A N 1
ATOM 3212 C CA . CYS A 1 410 ? 10.766 -3.612 -6.235 1.00 94.88 410 CYS A CA 1
ATOM 3213 C C . CYS A 1 410 ? 11.914 -3.439 -7.235 1.00 94.88 410 CYS A C 1
ATOM 3215 O O . CYS A 1 410 ? 12.711 -2.496 -7.124 1.00 94.88 410 CYS A O 1
ATOM 3217 N N . LEU A 1 411 ? 12.007 -4.348 -8.210 1.00 95.38 411 LEU A N 1
ATOM 3218 C CA . LEU A 1 411 ? 12.991 -4.269 -9.291 1.00 95.38 411 LEU A CA 1
ATOM 3219 C C . LEU A 1 411 ? 12.450 -4.774 -10.633 1.00 95.38 411 LEU A C 1
ATOM 3221 O O . LEU A 1 411 ? 11.457 -5.500 -10.697 1.00 95.38 411 LEU A O 1
ATOM 3225 N N . ASP A 1 412 ? 13.138 -4.396 -11.711 1.00 94.00 412 ASP A N 1
ATOM 3226 C CA . ASP A 1 412 ? 13.011 -4.993 -13.041 1.00 94.00 412 ASP A CA 1
ATOM 3227 C C . ASP A 1 412 ? 14.382 -5.336 -13.624 1.00 94.00 412 ASP A C 1
ATOM 3229 O O . ASP A 1 412 ? 15.422 -4.817 -13.208 1.00 94.00 412 ASP A O 1
ATOM 3233 N N . LEU A 1 413 ? 14.378 -6.259 -14.580 1.00 93.88 413 LEU A N 1
ATOM 3234 C CA . LEU A 1 413 ? 15.557 -6.746 -15.279 1.00 93.88 413 LEU A CA 1
ATOM 3235 C C . LEU A 1 413 ? 15.307 -6.592 -16.770 1.00 93.88 413 LEU A C 1
ATOM 3237 O O . LEU A 1 413 ? 14.309 -7.081 -17.307 1.00 93.88 413 LEU A O 1
ATOM 3241 N N . ARG A 1 414 ? 16.207 -5.874 -17.434 1.00 92.75 414 ARG A N 1
ATOM 3242 C CA . ARG A 1 414 ? 16.061 -5.507 -18.842 1.00 92.75 414 ARG A CA 1
ATOM 3243 C C . ARG A 1 414 ? 17.368 -5.715 -19.584 1.00 92.75 414 ARG A C 1
ATOM 3245 O O . ARG A 1 414 ? 18.449 -5.595 -19.011 1.00 92.75 414 ARG A O 1
ATOM 3252 N N . TRP A 1 415 ? 17.240 -5.984 -20.874 1.00 92.56 415 TRP A N 1
ATOM 3253 C CA . TRP A 1 415 ? 18.357 -6.123 -21.795 1.00 92.56 415 TRP A CA 1
ATOM 3254 C C . TRP A 1 415 ? 18.379 -4.920 -22.729 1.00 92.56 415 TRP A C 1
ATOM 3256 O O . TRP A 1 415 ? 17.520 -4.791 -23.600 1.00 92.56 415 TRP A O 1
ATOM 3266 N N . LEU A 1 416 ? 19.329 -4.007 -22.520 1.00 92.06 416 LEU A N 1
ATOM 3267 C CA . LEU A 1 416 ? 19.398 -2.733 -23.243 1.00 92.06 416 LEU A CA 1
ATOM 3268 C C . LEU A 1 416 ? 20.673 -2.628 -24.073 1.00 92.06 416 LEU A C 1
ATOM 3270 O O . LEU A 1 416 ? 21.719 -3.177 -23.730 1.00 92.06 416 LEU A O 1
ATOM 3274 N N . SER A 1 417 ? 20.591 -1.935 -25.206 1.00 92.06 417 SER A N 1
ATOM 3275 C CA . SER A 1 417 ? 21.800 -1.539 -25.919 1.00 92.06 417 SER A CA 1
ATOM 3276 C C . SER A 1 417 ? 22.472 -0.383 -25.176 1.00 92.06 417 SER A C 1
ATOM 3278 O O . SER A 1 417 ? 21.823 0.404 -24.479 1.00 92.06 417 SER A O 1
ATOM 3280 N N . LYS A 1 418 ? 23.777 -0.195 -25.385 1.00 91.94 418 LYS A N 1
ATOM 3281 C CA . LYS A 1 418 ? 24.489 0.981 -24.857 1.00 91.94 418 LYS A CA 1
ATOM 3282 C C . LYS A 1 418 ? 23.878 2.311 -25.327 1.00 91.94 418 LYS A C 1
ATOM 3284 O O . LYS A 1 418 ? 23.973 3.313 -24.621 1.00 91.94 418 LYS A O 1
ATOM 3289 N N . SER A 1 419 ? 23.279 2.342 -26.520 1.00 92.06 419 SER A N 1
ATOM 3290 C CA . SER A 1 419 ? 22.537 3.507 -27.013 1.00 92.06 419 SER A CA 1
ATOM 3291 C C . SER A 1 419 ? 21.238 3.731 -26.250 1.00 92.06 419 SER A C 1
ATOM 3293 O O . SER A 1 419 ? 20.989 4.864 -25.848 1.00 92.06 419 SER A O 1
ATOM 3295 N N . ASP A 1 420 ? 20.449 2.683 -26.005 1.00 91.44 420 ASP A N 1
ATOM 3296 C CA . ASP A 1 420 ? 19.186 2.817 -25.271 1.00 91.44 420 ASP A CA 1
ATOM 3297 C C . ASP A 1 420 ? 19.446 3.243 -23.821 1.00 91.44 420 ASP A C 1
ATOM 3299 O O . ASP A 1 420 ? 18.781 4.149 -23.337 1.00 91.44 420 ASP A O 1
ATOM 3303 N N . LEU A 1 421 ? 20.497 2.717 -23.176 1.00 91.12 421 LEU A N 1
ATOM 3304 C CA . LEU A 1 421 ? 20.958 3.176 -21.856 1.00 91.12 421 LEU A CA 1
ATOM 3305 C C . LEU A 1 421 ? 21.235 4.688 -21.807 1.00 91.12 421 LEU A C 1
ATOM 3307 O O . LEU A 1 421 ? 20.874 5.360 -20.843 1.00 91.12 421 LEU A O 1
ATOM 3311 N N . ARG A 1 422 ? 21.875 5.241 -22.846 1.00 92.00 422 ARG A N 1
ATOM 3312 C CA . ARG A 1 422 ? 22.150 6.686 -22.936 1.00 92.00 422 ARG A CA 1
ATOM 3313 C C . ARG A 1 422 ? 20.880 7.497 -23.161 1.00 92.00 422 ARG A C 1
ATOM 3315 O O . ARG A 1 422 ? 20.736 8.548 -22.547 1.00 92.00 422 ARG A O 1
ATOM 3322 N N . LEU A 1 423 ? 19.988 7.018 -24.029 1.00 91.31 423 LEU A N 1
ATOM 3323 C CA . LEU A 1 423 ? 18.702 7.668 -24.292 1.00 91.31 423 LEU A CA 1
ATOM 3324 C C . LEU A 1 423 ? 17.826 7.687 -23.038 1.00 91.31 423 LEU A C 1
ATOM 3326 O O . LEU A 1 423 ? 17.205 8.699 -22.742 1.00 91.31 423 LEU A O 1
ATOM 3330 N N . GLU A 1 424 ? 17.817 6.595 -22.281 1.00 91.88 424 GLU A N 1
ATOM 3331 C CA . GLU A 1 424 ? 17.118 6.491 -21.005 1.00 91.88 424 GLU A CA 1
ATOM 3332 C C . GLU A 1 424 ? 17.687 7.445 -19.954 1.00 91.88 424 GLU A C 1
ATOM 3334 O O . GLU A 1 424 ? 16.929 8.178 -19.320 1.00 91.88 424 GLU A O 1
ATOM 3339 N N . ALA A 1 425 ? 19.014 7.504 -19.815 1.00 91.12 425 ALA A N 1
ATOM 3340 C CA . ALA A 1 425 ? 19.665 8.439 -18.903 1.00 91.12 425 ALA A CA 1
ATOM 3341 C C . ALA A 1 425 ? 19.367 9.910 -19.253 1.00 91.12 425 ALA A C 1
ATOM 3343 O O . ALA A 1 425 ? 19.150 10.718 -18.352 1.00 91.12 425 ALA A O 1
ATOM 3344 N N . ASP A 1 426 ? 19.329 10.254 -20.543 1.00 92.56 426 ASP A N 1
ATOM 3345 C CA . ASP A 1 426 ? 18.959 11.592 -21.018 1.00 92.56 426 ASP A CA 1
ATOM 3346 C C . ASP A 1 426 ? 17.470 11.894 -20.773 1.00 92.56 426 ASP A C 1
ATOM 3348 O O . ASP A 1 426 ? 17.119 12.939 -20.224 1.00 92.56 426 ASP A O 1
ATOM 3352 N N . ALA A 1 427 ? 16.578 10.952 -21.091 1.00 92.06 427 ALA A N 1
ATOM 3353 C CA . ALA A 1 427 ? 15.142 11.105 -20.869 1.00 92.06 427 ALA A CA 1
ATOM 3354 C C . ALA A 1 427 ? 14.800 11.285 -19.379 1.00 92.06 427 ALA A C 1
ATOM 3356 O O . ALA A 1 427 ? 13.957 12.120 -19.042 1.00 92.06 427 ALA A O 1
ATOM 3357 N N . ALA A 1 428 ? 15.490 10.563 -18.490 1.00 92.19 428 ALA A N 1
ATOM 3358 C CA . ALA A 1 428 ? 15.333 10.687 -17.044 1.00 92.19 428 ALA A CA 1
ATOM 3359 C C . ALA A 1 428 ? 15.648 12.107 -16.539 1.00 92.19 428 ALA A C 1
ATOM 3361 O O . ALA A 1 428 ? 14.919 12.632 -15.699 1.00 92.19 428 ALA A O 1
ATOM 3362 N N . GLN A 1 429 ? 16.671 12.775 -17.089 1.00 93.38 429 GLN A N 1
ATOM 3363 C CA . GLN A 1 429 ? 17.031 14.153 -16.710 1.00 93.38 429 GLN A CA 1
ATOM 3364 C C . GLN A 1 429 ? 15.950 15.178 -17.079 1.00 93.38 429 GLN A C 1
ATOM 3366 O O . GLN A 1 429 ? 15.824 16.217 -16.431 1.00 93.38 429 GLN A O 1
ATOM 3371 N N . HIS A 1 430 ? 15.149 14.879 -18.102 1.00 94.19 430 HIS A N 1
ATOM 3372 C CA . HIS A 1 430 ? 14.053 15.727 -18.569 1.00 94.19 430 HIS A CA 1
ATOM 3373 C C . HIS A 1 430 ? 12.688 15.299 -18.002 1.00 94.19 430 HIS A C 1
ATOM 3375 O O . HIS A 1 430 ? 11.650 15.888 -18.336 1.00 94.19 430 HIS A O 1
ATOM 3381 N N . TRP A 1 431 ? 12.647 14.280 -17.138 1.00 94.19 431 TRP A N 1
ATOM 3382 C CA . TRP A 1 431 ? 11.418 13.824 -16.505 1.00 94.19 431 TRP A CA 1
ATOM 3383 C C . TRP A 1 431 ? 11.043 14.747 -15.347 1.00 94.19 431 TRP A C 1
ATOM 3385 O O . TRP A 1 431 ? 11.716 14.825 -14.327 1.00 94.19 431 TRP A O 1
ATOM 3395 N N . THR A 1 432 ? 9.955 15.497 -15.517 1.00 94.38 432 THR A N 1
ATOM 3396 C CA . THR A 1 432 ? 9.535 16.529 -14.565 1.00 94.38 432 THR A CA 1
ATOM 3397 C C . THR A 1 432 ? 8.225 16.134 -13.906 1.00 94.38 432 THR A C 1
ATOM 3399 O O . THR A 1 432 ? 7.445 15.363 -14.465 1.00 94.38 432 THR A O 1
ATOM 3402 N N . ARG A 1 433 ? 7.891 16.772 -12.780 1.00 93.88 433 ARG A N 1
ATOM 3403 C CA . ARG A 1 433 ? 6.584 16.609 -12.123 1.00 93.88 433 ARG A CA 1
ATOM 3404 C C . ARG A 1 433 ? 5.393 16.845 -13.062 1.00 93.88 433 ARG A C 1
ATOM 3406 O O . ARG A 1 433 ? 4.359 16.198 -12.933 1.00 93.88 433 ARG A O 1
ATOM 3413 N N . ARG A 1 434 ? 5.528 17.744 -14.048 1.00 92.88 434 ARG A N 1
ATOM 3414 C CA . ARG A 1 434 ? 4.490 17.972 -15.068 1.00 92.88 434 ARG A CA 1
ATOM 3415 C C . ARG A 1 434 ? 4.281 16.740 -15.953 1.00 92.88 434 ARG A C 1
ATOM 3417 O O . ARG A 1 434 ? 3.136 16.454 -16.298 1.00 92.88 434 ARG A O 1
ATOM 3424 N N . HIS A 1 435 ? 5.358 16.051 -16.331 1.00 94.06 435 HIS A N 1
ATOM 3425 C CA . HIS A 1 435 ? 5.284 14.804 -17.093 1.00 94.06 435 HIS A CA 1
ATOM 3426 C C . HIS A 1 435 ? 4.629 13.703 -16.257 1.00 94.06 435 HIS A C 1
ATOM 3428 O O . HIS A 1 435 ? 3.676 13.088 -16.730 1.00 94.06 435 HIS A O 1
ATOM 3434 N N . ILE A 1 436 ? 5.051 13.565 -14.995 1.00 95.06 436 ILE A N 1
ATOM 3435 C CA . ILE A 1 436 ? 4.483 12.608 -14.039 1.00 95.06 436 ILE A CA 1
ATOM 3436 C C . ILE A 1 436 ? 2.972 12.806 -13.901 1.00 95.06 436 ILE A C 1
ATOM 3438 O O . ILE A 1 436 ? 2.205 11.889 -14.162 1.00 95.06 436 ILE A O 1
ATOM 3442 N N . MET A 1 437 ? 2.520 14.023 -13.590 1.00 94.75 437 MET A N 1
ATOM 3443 C CA . MET A 1 437 ? 1.093 14.311 -13.407 1.00 94.75 437 MET A CA 1
ATOM 3444 C C . MET A 1 437 ? 0.268 14.047 -14.677 1.00 94.75 437 MET A C 1
ATOM 3446 O O . MET A 1 437 ? -0.856 13.554 -14.616 1.00 94.75 437 MET A O 1
ATOM 3450 N N . SER A 1 438 ? 0.825 14.365 -15.851 1.00 93.56 438 SER A N 1
ATOM 3451 C CA . SER A 1 438 ? 0.158 14.084 -17.125 1.00 93.56 438 SER A CA 1
ATOM 3452 C C . SER A 1 438 ? 0.048 12.587 -17.401 1.00 93.56 438 SER A C 1
ATOM 3454 O O . SER A 1 438 ? -0.943 12.154 -17.987 1.00 93.56 438 SER A O 1
ATOM 3456 N N . LEU A 1 439 ? 1.064 11.812 -17.014 1.00 95.62 439 LEU A N 1
ATOM 3457 C CA . LEU A 1 439 ? 1.038 10.361 -17.111 1.00 95.62 439 LEU A CA 1
ATOM 3458 C C . LEU A 1 439 ? 0.054 9.762 -16.102 1.00 95.62 439 LEU A C 1
ATOM 3460 O O . LEU A 1 439 ? -0.676 8.863 -16.483 1.00 95.62 439 LEU A O 1
ATOM 3464 N N . ALA A 1 440 ? -0.043 10.299 -14.884 1.00 96.44 440 ALA A N 1
ATOM 3465 C CA . ALA A 1 440 ? -0.961 9.817 -13.849 1.00 96.44 440 ALA A CA 1
ATOM 3466 C C . ALA A 1 440 ? -2.425 9.880 -14.278 1.00 96.44 440 ALA A C 1
ATOM 3468 O O . ALA A 1 440 ? -3.122 8.870 -14.240 1.00 96.44 440 ALA A O 1
ATOM 3469 N N . ILE A 1 441 ? -2.861 11.028 -14.801 1.00 95.50 441 ILE A N 1
ATOM 3470 C CA . ILE A 1 441 ? -4.219 11.177 -15.344 1.00 95.50 441 ILE A CA 1
ATOM 3471 C C . ILE A 1 441 ? -4.448 10.197 -16.502 1.00 95.50 441 ILE A C 1
ATOM 3473 O O . ILE A 1 441 ? -5.503 9.574 -16.590 1.00 95.50 441 ILE A O 1
ATOM 3477 N N . ALA A 1 442 ? -3.473 10.059 -17.408 1.00 95.94 442 ALA A N 1
ATOM 3478 C CA . ALA A 1 442 ? -3.598 9.155 -18.546 1.00 95.94 442 ALA A CA 1
ATOM 3479 C C . ALA A 1 442 ? -3.681 7.687 -18.102 1.00 95.94 442 ALA A C 1
ATOM 3481 O O . ALA A 1 442 ? -4.546 6.963 -18.584 1.00 95.94 442 ALA A O 1
ATOM 3482 N N . LEU A 1 443 ? -2.826 7.272 -17.168 1.00 97.00 443 LEU A N 1
ATOM 3483 C CA . LEU A 1 443 ? -2.760 5.916 -16.632 1.00 97.00 443 LEU A CA 1
ATOM 3484 C C . LEU A 1 443 ? -4.047 5.554 -15.893 1.00 97.00 443 LEU A C 1
ATOM 3486 O O . LEU A 1 443 ? -4.653 4.535 -16.209 1.00 97.00 443 LEU A O 1
ATOM 3490 N N . GLY A 1 444 ? -4.512 6.438 -15.006 1.00 97.56 444 GLY A N 1
ATOM 3491 C CA . GLY A 1 444 ? -5.789 6.295 -14.312 1.00 97.56 444 GLY A CA 1
ATOM 3492 C C . GLY A 1 444 ? -6.958 6.112 -15.274 1.00 97.56 444 GLY A C 1
ATOM 3493 O O . GLY A 1 444 ? -7.741 5.177 -15.143 1.00 97.56 444 GLY A O 1
ATOM 3494 N N . ARG A 1 445 ? -7.025 6.931 -16.330 1.00 96.81 445 ARG A N 1
ATOM 3495 C CA . ARG A 1 445 ? -8.082 6.797 -17.340 1.00 96.81 445 ARG A CA 1
ATOM 3496 C C . ARG A 1 445 ? -8.019 5.487 -18.118 1.00 96.81 445 ARG A C 1
ATOM 3498 O O . ARG A 1 445 ? -9.053 4.880 -18.377 1.00 96.81 445 ARG A O 1
ATOM 3505 N N . GLN A 1 446 ? -6.824 5.046 -18.513 1.00 97.75 446 GLN A N 1
ATOM 3506 C CA . GLN A 1 446 ? -6.677 3.766 -19.213 1.00 97.75 446 GLN A CA 1
ATOM 3507 C C . GLN A 1 446 ? -7.063 2.586 -18.314 1.00 97.75 446 GLN A C 1
ATOM 3509 O O . GLN A 1 446 ? -7.753 1.680 -18.777 1.00 97.75 446 GLN A O 1
ATOM 3514 N N . LEU A 1 447 ? -6.703 2.634 -17.029 1.00 98.00 447 LEU A N 1
ATOM 3515 C CA . LEU A 1 447 ? -7.156 1.656 -16.043 1.00 98.00 447 LEU A CA 1
ATOM 3516 C C . LEU A 1 447 ? -8.688 1.672 -15.904 1.00 98.00 447 LEU A C 1
ATOM 3518 O O . LEU A 1 447 ? -9.314 0.617 -15.966 1.00 98.00 447 LEU A O 1
ATOM 3522 N N . GLY A 1 448 ? -9.294 2.861 -15.824 1.00 97.94 448 GLY A N 1
ATOM 3523 C CA . GLY A 1 448 ? -10.748 3.042 -15.812 1.00 97.94 448 GLY A CA 1
ATOM 3524 C C . GLY A 1 448 ? -11.443 2.433 -17.037 1.00 97.94 448 GLY A C 1
ATOM 3525 O O . GLY A 1 448 ? -12.425 1.712 -16.886 1.00 97.94 448 GLY A O 1
ATOM 3526 N N . TYR A 1 449 ? -10.911 2.628 -18.250 1.00 98.12 449 TYR A N 1
ATOM 3527 C CA . TYR A 1 449 ? -11.457 1.988 -19.458 1.00 98.12 449 TYR A CA 1
ATOM 3528 C C . TYR A 1 449 ? -11.400 0.457 -19.397 1.00 98.12 449 TYR A C 1
ATOM 3530 O O . TYR A 1 449 ? -12.364 -0.204 -19.782 1.00 98.12 449 TYR A O 1
ATOM 3538 N N . LYS A 1 450 ? -10.288 -0.119 -18.918 1.00 97.81 450 LYS A N 1
ATOM 3539 C CA . LYS A 1 450 ? -10.160 -1.579 -18.775 1.00 97.81 450 LYS A CA 1
ATOM 3540 C C . LYS A 1 450 ? -11.162 -2.122 -17.756 1.00 97.81 450 LYS A C 1
ATOM 3542 O O . LYS A 1 450 ? -11.795 -3.135 -18.033 1.00 97.81 450 LYS A O 1
ATOM 3547 N N . LEU A 1 451 ? -11.325 -1.438 -16.623 1.00 97.69 451 LEU A N 1
ATOM 3548 C CA . LEU A 1 451 ? -12.308 -1.773 -15.590 1.00 97.69 451 LEU A CA 1
ATOM 3549 C C . LEU A 1 451 ? -13.744 -1.733 -16.118 1.00 97.69 451 LEU A C 1
ATOM 3551 O O . LEU A 1 451 ? -14.489 -2.693 -15.937 1.00 97.69 451 LEU A O 1
ATOM 3555 N N . LEU A 1 452 ? -14.114 -0.655 -16.815 1.00 97.88 452 LEU A N 1
ATOM 3556 C CA . LEU A 1 452 ? -15.446 -0.502 -17.399 1.00 97.88 452 LEU A CA 1
ATOM 3557 C C . LEU A 1 452 ? -15.770 -1.657 -18.356 1.00 97.88 452 LEU A C 1
ATOM 3559 O O . LEU A 1 452 ? -16.836 -2.258 -18.257 1.00 97.88 452 LEU A O 1
ATOM 3563 N N . ALA A 1 453 ? -14.809 -2.038 -19.203 1.00 97.31 453 ALA A N 1
ATOM 3564 C CA . ALA A 1 453 ? -14.964 -3.182 -20.098 1.00 97.31 453 ALA A CA 1
ATOM 3565 C C . ALA A 1 453 ? -15.197 -4.506 -19.340 1.00 97.31 453 ALA A C 1
ATOM 3567 O O . ALA A 1 453 ? -15.938 -5.361 -19.828 1.00 97.31 453 ALA A O 1
ATOM 3568 N N . GLN A 1 454 ? -14.607 -4.689 -18.149 1.00 97.25 454 GLN A N 1
ATOM 3569 C CA . GLN A 1 454 ? -14.878 -5.869 -17.316 1.00 97.25 454 GLN A CA 1
ATOM 3570 C C . GLN A 1 454 ? -16.300 -5.854 -16.739 1.00 97.25 454 GLN A C 1
ATOM 3572 O O . GLN A 1 454 ? -16.973 -6.889 -16.762 1.00 97.25 454 GLN A O 1
ATOM 3577 N N . PHE A 1 455 ? -16.781 -4.700 -16.267 1.00 96.06 455 PHE A N 1
ATOM 3578 C CA . PHE A 1 455 ? -18.148 -4.562 -15.751 1.00 96.06 455 PHE A CA 1
ATOM 3579 C C . PHE A 1 455 ? -19.205 -4.815 -16.840 1.00 96.06 455 PHE A C 1
ATOM 3581 O O . PHE A 1 455 ? -20.151 -5.582 -16.630 1.00 96.06 455 PHE A O 1
ATOM 3588 N N . GLU A 1 456 ? -19.017 -4.252 -18.036 1.00 95.06 456 GLU A N 1
ATOM 3589 C CA . GLU A 1 456 ? -19.912 -4.460 -19.183 1.00 95.06 456 GLU A CA 1
ATOM 3590 C C . GLU A 1 456 ? -19.932 -5.931 -19.630 1.00 95.06 456 GLU A C 1
ATOM 3592 O O . GLU A 1 456 ? -20.998 -6.515 -19.857 1.00 95.06 456 GLU A O 1
ATOM 3597 N N . ALA A 1 457 ? -18.759 -6.570 -19.706 1.00 95.56 457 ALA A N 1
ATOM 3598 C CA . ALA A 1 457 ? -18.644 -7.975 -20.089 1.00 95.56 457 ALA A CA 1
ATOM 3599 C C . ALA A 1 457 ? -19.353 -8.921 -19.106 1.00 95.56 457 ALA A C 1
ATOM 3601 O O . ALA A 1 457 ? -19.912 -9.936 -19.526 1.00 95.56 457 ALA A O 1
ATOM 3602 N N . HIS A 1 458 ? -19.346 -8.605 -17.811 1.00 94.00 458 HIS A N 1
ATOM 3603 C CA . HIS A 1 458 ? -20.047 -9.390 -16.796 1.00 94.00 458 HIS A CA 1
ATOM 3604 C C . HIS A 1 458 ? -21.566 -9.221 -16.863 1.00 94.00 458 HIS A C 1
ATOM 3606 O O . HIS A 1 458 ? -22.300 -10.206 -16.741 1.00 94.00 458 HIS A O 1
ATOM 3612 N N . SER A 1 459 ? -22.036 -8.010 -17.155 1.00 91.38 459 SER A N 1
ATOM 3613 C CA . SER A 1 459 ? -23.462 -7.736 -17.354 1.00 91.38 459 SER A CA 1
ATOM 3614 C C . SER A 1 459 ? -24.033 -8.514 -18.535 1.00 91.38 459 SER A C 1
ATOM 3616 O O . SER A 1 459 ? -25.080 -9.140 -18.404 1.00 91.38 459 SER A O 1
ATOM 3618 N N . MET A 1 460 ? -23.301 -8.586 -19.652 1.00 92.69 460 MET A N 1
ATOM 3619 C CA . MET A 1 460 ? -23.712 -9.379 -20.819 1.00 92.69 460 MET A CA 1
ATOM 3620 C C . MET A 1 460 ? -23.755 -10.892 -20.562 1.00 92.69 460 MET A C 1
ATOM 3622 O O . MET A 1 460 ? -24.471 -11.594 -21.264 1.00 92.69 460 MET A O 1
ATOM 3626 N N . ARG A 1 461 ? -22.988 -11.412 -19.594 1.00 93.19 461 ARG A N 1
ATOM 3627 C CA . ARG A 1 461 ? -22.996 -12.845 -19.234 1.00 93.19 461 ARG A CA 1
ATOM 3628 C C . ARG A 1 461 ? -24.107 -13.223 -18.255 1.00 93.19 461 ARG A C 1
ATOM 3630 O O . ARG A 1 461 ? -24.366 -14.409 -18.082 1.00 93.19 461 ARG A O 1
ATOM 3637 N N . SER A 1 462 ? -24.691 -12.236 -17.579 1.00 86.62 462 SER A N 1
ATOM 3638 C CA . SER A 1 462 ? -25.728 -12.439 -16.561 1.00 86.62 462 SER A CA 1
ATOM 3639 C C . SER A 1 462 ? -27.154 -12.379 -17.128 1.00 86.62 462 SER A C 1
ATOM 3641 O O . SER A 1 462 ? -28.098 -12.699 -16.407 1.00 86.62 462 SER A O 1
ATOM 3643 N N . ILE A 1 463 ? -27.295 -11.953 -18.389 1.00 81.19 463 ILE A N 1
ATOM 3644 C CA . ILE A 1 463 ? -28.527 -11.955 -19.197 1.00 81.19 463 ILE A CA 1
ATOM 3645 C C . ILE A 1 463 ? -28.571 -13.256 -19.995 1.00 81.19 463 ILE A C 1
ATOM 3647 O O . ILE A 1 463 ? -29.659 -13.873 -20.039 1.00 81.19 463 ILE A O 1
#

Sequence (463 aa):
SRYKPQPSSCFGQGTLVLMADGQTKPIESIQLGDEVQSNLGPRKVVLIEQPKRANRTLYSLNQSTVFATSGHPFRAAGADNVMRYALDPWLLIDGIPTMTVTGVGKLEEKTQLLGLNNGEPTSIEINQIEPHPPTDKDSDELVYDLLLENWEKGHAAYYVGGPDIFFAVDAETADPLHETEVTVAIVAAMEMVKSACWEHVKDPQQDIPHFLAAIDISDLPDLARKASRSFVGREKKWRPSIPTQDFYLRDGDWDAHTSFLEYYLVRDFGRWIRSELLTGWRSDIVGRSLGDHLVVGLFDLELIGEPMIANTDISIELEAKGIQLIWSDVPKCVTLPASAKPIWTIRFDRSVDMGRALATAPSPMLAGKIRQNQQVLGHFRAAIAVDGQPTPRTDYFIFNPDGFVIGRICLDLRWLSKSDLRLEADAAQHWTRRHIMSLAIALGRQLGYKLLAQFEAHSMRSI

Foldseek 3Di:
DPDDAADFKFWFWPWWFQFLVRDIDTQVPDDFQGWGQWPVHIWTFLAKDWAACQFFKFKDFPPWSTTIGQLFWFFADDPVRLETEGCPVVSVCLLAVQSLWSAYAYDDAQGWTWWFFQNHTDTDGGHDMDIDGDDPVRNRGIGIFTDTPPCLPPQIWTWITDDGITTTTGGRDHNCVSCVLLSQLLLLLCVLCVVLLVVQPDRLSPVLVVLLVPFDCPCLLVQLLVQLVVPPDDDDDDTDDRDDSVQQDDPNHGNPSRVSSSSCCCNVCSVVLQLSLLQSLADPPPDDDFAQWKKKWWFKWAFHDFFQDAPWKKKKWKDKAQWDFDPAPGTDIDIADGHRDGGRMDGDGDMDTNHGTDDGDPWIKMKMFMDTPNHTQWIWMDTADPVQDKDPFDWTFTAGPVGDGGIIITMIIGGDHPVSVVSSVVSSVVSDPSSSSSSSSSSSNSSSVSSSVSSVVSVVVVD

Secondary structure (DSSP, 8-state):
------S---EETT-EEEBTTS-EEEGGG--TT-EE-BBTB-EEEEEEE--B-TTPPEEEETT-S--EETT--EEBPSSS---EEESSHHHHHHH-GGGGGG-EEE--TT-EEEEEETTEEEEEE---EEEEPPPTTSTT-BEEEEEETTTTTT-PPEEEE-SSEEEEE--S---TTTTHHHHHHHHHHHHHHHHHHHHH-SSHHHHHHHHHHT---TTHHHHHHHHHHHTTSSS----PPPP-GGGGEETTEE-HHHHHHHHHHHHHHHHHHHHHHHTTTS---TTS---SEEEEEEEEEEE-SSPBPTT--EEEEEEEEEEEETT--SPEEEEEPPPSS-BSEEEEEEEEEEEEEEEEEEEEEEEEEEEETTEEEEEEEEEPPSS-PPEEEEEEEEE-TTS-EEEEEEEEEEEE-HHHHHHHHHHHHT--HHHHHHHHHHHHHHHHHHHHHHHHHHHHHH-